Protein AF-0000000082916992 (afdb_homodimer)

Structure (mmCIF, N/CA/C/O backbone):
data_AF-0000000082916992-model_v1
#
loop_
_entity.id
_entity.type
_entity.pdbx_description
1 polymer 'GST C-terminal domain-containing protein'
#
loop_
_atom_site.group_PDB
_atom_site.id
_atom_site.type_symbol
_atom_site.label_atom_id
_atom_site.label_alt_id
_atom_site.label_comp_id
_atom_site.label_asym_id
_atom_site.label_entity_id
_atom_site.label_seq_id
_atom_site.pdbx_PDB_ins_code
_atom_site.Cartn_x
_atom_site.Cartn_y
_atom_site.Cartn_z
_atom_site.occupancy
_atom_site.B_iso_or_equiv
_atom_site.auth_seq_id
_atom_site.auth_comp_id
_atom_site.auth_asym_id
_atom_site.auth_atom_id
_atom_site.pdbx_PDB_model_num
ATOM 1 N N . MET A 1 1 ? -15.789 -0.66 -22.516 1 78.06 1 MET A N 1
ATOM 2 C CA . MET A 1 1 ? -15.039 -1.724 -21.844 1 78.06 1 MET A CA 1
ATOM 3 C C . MET A 1 1 ? -13.766 -1.178 -21.219 1 78.06 1 MET A C 1
ATOM 5 O O . MET A 1 1 ? -13.156 -0.242 -21.75 1 78.06 1 MET A O 1
ATOM 9 N N . ALA A 1 2 ? -13.43 -1.585 -20.016 1 90 2 ALA A N 1
ATOM 10 C CA . ALA A 1 2 ? -12.227 -1.103 -19.344 1 90 2 ALA A CA 1
ATOM 11 C C . ALA A 1 2 ? -10.969 -1.593 -20.047 1 90 2 ALA A C 1
ATOM 13 O O . ALA A 1 2 ? -10.953 -2.688 -20.609 1 90 2 ALA A O 1
ATOM 14 N N . GLN A 1 3 ? -9.914 -0.701 -20.141 1 92.56 3 GLN A N 1
ATOM 15 C CA . GLN A 1 3 ? -8.641 -1.026 -20.766 1 92.56 3 GLN A CA 1
ATOM 16 C C . GLN A 1 3 ? -7.488 -0.914 -19.766 1 92.56 3 GLN A C 1
ATOM 18 O O . GLN A 1 3 ? -7.371 0.087 -19.062 1 92.56 3 GLN A O 1
ATOM 23 N N . LEU A 1 4 ? -6.727 -1.947 -19.734 1 93.31 4 LEU A N 1
ATOM 24 C CA . LEU A 1 4 ? -5.516 -1.941 -18.922 1 93.31 4 LEU A CA 1
ATOM 25 C C . LEU A 1 4 ? -4.273 -1.825 -19.797 1 93.31 4 LEU A C 1
ATOM 27 O O . LEU A 1 4 ? -4 -2.705 -20.625 1 93.31 4 LEU A O 1
ATOM 31 N N . PHE A 1 5 ? -3.555 -0.717 -19.656 1 92 5 PHE A N 1
ATOM 32 C CA . PHE A 1 5 ? -2.297 -0.477 -20.344 1 92 5 PHE A CA 1
ATOM 33 C C . PHE A 1 5 ? -1.115 -0.938 -19.5 1 92 5 PHE A C 1
ATOM 35 O O . PHE A 1 5 ? -1.019 -0.598 -18.328 1 92 5 PHE A O 1
ATOM 42 N N . CYS A 1 6 ? -0.251 -1.77 -20.078 1 91.44 6 CYS A N 1
ATOM 43 C CA . CYS A 1 6 ? 0.913 -2.246 -19.344 1 91.44 6 CYS A CA 1
ATOM 44 C C . CYS A 1 6 ? 2.066 -2.564 -20.297 1 91.44 6 CYS A C 1
ATOM 46 O O . CYS A 1 6 ? 1.886 -2.592 -21.516 1 91.44 6 CYS A O 1
ATOM 48 N N . ARG A 1 7 ? 3.287 -2.707 -19.766 1 88.31 7 ARG A N 1
ATOM 49 C CA . ARG A 1 7 ? 4.398 -3.275 -20.516 1 88.31 7 ARG A CA 1
ATOM 50 C C . ARG A 1 7 ? 4.18 -4.758 -20.781 1 88.31 7 ARG A C 1
ATOM 52 O O . ARG A 1 7 ? 3.59 -5.465 -19.953 1 88.31 7 ARG A O 1
ATOM 59 N N . PRO A 1 8 ? 4.695 -5.188 -21.891 1 88.19 8 PRO A N 1
ATOM 60 C CA . PRO A 1 8 ? 4.605 -6.633 -22.109 1 88.19 8 PRO A CA 1
ATOM 61 C C . PRO A 1 8 ? 5.32 -7.438 -21.031 1 88.19 8 PRO A C 1
ATOM 63 O O . PRO A 1 8 ? 6.473 -7.148 -20.703 1 88.19 8 PRO A O 1
ATOM 66 N N . GLY A 1 9 ? 4.617 -8.422 -20.453 1 89.38 9 GLY A N 1
ATOM 67 C CA . GLY A 1 9 ? 5.227 -9.289 -19.469 1 89.38 9 GLY A CA 1
ATOM 68 C C . GLY A 1 9 ? 5.238 -8.695 -18.078 1 89.38 9 GLY A C 1
ATOM 69 O O . GLY A 1 9 ? 5.875 -9.234 -17.172 1 89.38 9 GLY A O 1
ATOM 70 N N . ASP A 1 10 ? 4.598 -7.543 -17.875 1 91.12 10 ASP A N 1
ATOM 71 C CA . ASP A 1 10 ? 4.57 -6.879 -16.578 1 91.12 10 ASP A CA 1
ATOM 72 C C . ASP A 1 10 ? 3.684 -7.641 -15.586 1 91.12 10 ASP A C 1
ATOM 74 O O . ASP A 1 10 ? 2.455 -7.586 -15.68 1 91.12 10 ASP A O 1
ATOM 78 N N . CYS A 1 11 ? 4.273 -8.281 -14.625 1 92.75 11 CYS A N 1
ATOM 79 C CA . CYS A 1 11 ? 3.533 -9.141 -13.703 1 92.75 11 CYS A CA 1
ATOM 80 C C . CYS A 1 11 ? 2.604 -8.32 -12.82 1 92.75 11 CYS A C 1
ATOM 82 O O . CYS A 1 11 ? 1.688 -8.859 -12.203 1 92.75 11 CYS A O 1
ATOM 84 N N . GLN A 1 12 ? 2.832 -6.992 -12.734 1 93.69 12 GLN A N 1
ATOM 85 C CA . GLN A 1 12 ? 1.907 -6.148 -11.984 1 93.69 12 GLN A CA 1
ATOM 86 C C . GLN A 1 12 ? 0.548 -6.078 -12.68 1 93.69 12 GLN A C 1
ATOM 88 O O . GLN A 1 12 ? -0.479 -5.895 -12.023 1 93.69 12 GLN A O 1
ATOM 93 N N . ALA A 1 13 ? 0.559 -6.27 -13.961 1 94.94 13 ALA A N 1
ATOM 94 C CA . ALA A 1 13 ? -0.69 -6.266 -14.719 1 94.94 13 ALA A CA 1
ATOM 95 C C . ALA A 1 13 ? -1.522 -7.508 -14.406 1 94.94 13 ALA A C 1
ATOM 97 O O . ALA A 1 13 ? -2.748 -7.492 -14.547 1 94.94 13 ALA A O 1
ATOM 98 N N . LEU A 1 14 ? -0.835 -8.562 -14.008 1 96.81 14 LEU A N 1
ATOM 99 C CA . LEU A 1 14 ? -1.541 -9.789 -13.672 1 96.81 14 LEU A CA 1
ATOM 100 C C . LEU A 1 14 ? -2.49 -9.57 -12.5 1 96.81 14 LEU A C 1
ATOM 102 O O . LEU A 1 14 ? -3.559 -10.188 -12.438 1 96.81 14 LEU A O 1
ATOM 106 N N . LYS A 1 15 ? -2.141 -8.68 -11.562 1 97.69 15 LYS A N 1
ATOM 107 C CA . LYS A 1 15 ? -3.016 -8.359 -10.438 1 97.69 15 LYS A CA 1
ATOM 108 C C . LYS A 1 15 ? -4.398 -7.934 -10.93 1 97.69 15 LYS A C 1
ATOM 110 O O . LYS A 1 15 ? -5.414 -8.477 -10.477 1 97.69 15 LYS A O 1
ATOM 115 N N . GLY A 1 16 ? -4.422 -7 -11.883 1 96.88 16 GLY A N 1
ATOM 116 C CA . GLY A 1 16 ? -5.68 -6.52 -12.422 1 96.88 16 GLY A CA 1
ATOM 117 C C . GLY A 1 16 ? -6.391 -7.543 -13.289 1 96.88 16 GLY A C 1
ATOM 118 O O . GLY A 1 16 ? -7.605 -7.711 -13.188 1 96.88 16 GLY A O 1
ATOM 119 N N . LEU A 1 17 ? -5.625 -8.266 -14.109 1 97.62 17 LEU A N 1
ATOM 120 C CA . LEU A 1 17 ? -6.203 -9.258 -15.016 1 97.62 17 LEU A CA 1
ATOM 121 C C . LEU A 1 17 ? -6.871 -10.383 -14.234 1 97.62 17 LEU A C 1
ATOM 123 O O . LEU A 1 17 ? -8 -10.773 -14.539 1 97.62 17 LEU A O 1
ATOM 127 N N . ALA A 1 18 ? -6.18 -10.898 -13.266 1 98.5 18 ALA A N 1
ATOM 128 C CA . ALA A 1 18 ? -6.707 -12.016 -12.477 1 98.5 18 ALA A CA 1
ATOM 129 C C . ALA A 1 18 ? -7.895 -11.57 -11.625 1 98.5 18 ALA A C 1
ATOM 131 O O . ALA A 1 18 ? -8.859 -12.312 -11.469 1 98.5 18 ALA A O 1
ATOM 132 N N . ALA A 1 19 ? -7.824 -10.352 -11.055 1 98.12 19 ALA A N 1
ATOM 133 C CA . ALA A 1 19 ? -8.953 -9.82 -10.289 1 98.12 19 ALA A CA 1
ATOM 134 C C . ALA A 1 19 ? -10.195 -9.68 -11.164 1 98.12 19 ALA A C 1
ATOM 136 O O . ALA A 1 19 ? -11.297 -10.039 -10.75 1 98.12 19 ALA A O 1
ATOM 137 N N . ALA A 1 20 ? -9.984 -9.164 -12.367 1 97.56 20 ALA A N 1
ATOM 138 C CA . ALA A 1 20 ? -11.102 -9.031 -13.305 1 97.56 20 ALA A CA 1
ATOM 139 C C . ALA A 1 20 ? -11.703 -10.398 -13.625 1 97.56 20 ALA A C 1
ATOM 141 O O . ALA A 1 20 ? -12.93 -10.539 -13.695 1 97.56 20 ALA A O 1
ATOM 142 N N . ALA A 1 21 ? -10.867 -11.367 -13.805 1 97.88 21 ALA A N 1
ATOM 143 C CA . ALA A 1 21 ? -11.328 -12.719 -14.094 1 97.88 21 ALA A CA 1
ATOM 144 C C . ALA A 1 21 ? -12.133 -13.281 -12.93 1 97.88 21 ALA A C 1
ATOM 146 O O . ALA A 1 21 ? -13.156 -13.945 -13.133 1 97.88 21 ALA A O 1
ATOM 147 N N . LEU A 1 22 ? -11.719 -13.055 -11.68 1 97.44 22 LEU A N 1
ATOM 148 C CA . LEU A 1 22 ? -12.461 -13.492 -10.5 1 97.44 22 LEU A CA 1
ATOM 149 C C . LEU A 1 22 ? -13.875 -12.938 -10.516 1 97.44 22 LEU A C 1
ATOM 151 O O . LEU A 1 22 ? -14.805 -13.586 -10.023 1 97.44 22 LEU A O 1
ATOM 155 N N . SER A 1 23 ? -14.023 -11.758 -11.062 1 96.69 23 SER A N 1
ATOM 156 C CA . SER A 1 23 ? -15.312 -11.062 -11.039 1 96.69 23 SER A CA 1
ATOM 157 C C . SER A 1 23 ? -16.062 -11.234 -12.359 1 96.69 23 SER A C 1
ATOM 159 O O . SER A 1 23 ? -17.125 -10.641 -12.562 1 96.69 23 SER A O 1
ATOM 161 N N . ASN A 1 24 ? -15.484 -11.898 -13.258 1 95.69 24 ASN A N 1
ATOM 162 C CA . ASN A 1 24 ? -16.047 -12.102 -14.586 1 95.69 24 ASN A CA 1
ATOM 163 C C . ASN A 1 24 ? -16.25 -10.773 -15.32 1 95.69 24 ASN A C 1
ATOM 165 O O . ASN A 1 24 ? -17.297 -10.555 -15.93 1 95.69 24 ASN A O 1
ATOM 169 N N . ILE A 1 25 ? -15.383 -9.898 -15.133 1 93.56 25 ILE A N 1
ATOM 170 C CA . ILE A 1 25 ? -15.367 -8.617 -15.828 1 93.56 25 ILE A CA 1
ATOM 171 C C . ILE A 1 25 ? -14.43 -8.695 -17.031 1 93.56 25 ILE A C 1
ATOM 173 O O . ILE A 1 25 ? -13.305 -9.203 -16.922 1 93.56 25 ILE A O 1
ATOM 177 N N . SER A 1 26 ? -14.922 -8.281 -18.141 1 92.5 26 SER A N 1
ATOM 178 C CA . SER A 1 26 ? -14.086 -8.227 -19.328 1 92.5 26 SER A CA 1
ATOM 179 C C . SER A 1 26 ? -13.102 -7.062 -19.266 1 92.5 26 SER A C 1
ATOM 181 O O . SER A 1 26 ? -13.492 -5.938 -18.938 1 92.5 26 SER A O 1
ATOM 183 N N . LEU A 1 27 ? -11.867 -7.332 -19.453 1 94.5 27 LEU A N 1
ATOM 184 C CA . LEU A 1 27 ? -10.797 -6.34 -19.422 1 94.5 27 LEU A CA 1
ATOM 185 C C . LEU A 1 27 ? -9.891 -6.477 -20.641 1 94.5 27 LEU A C 1
ATOM 187 O O . LEU A 1 27 ? -9.344 -7.555 -20.891 1 94.5 27 LEU A O 1
ATOM 191 N N . ASP A 1 28 ? -9.797 -5.379 -21.406 1 92.94 28 ASP A N 1
ATOM 192 C CA . ASP A 1 28 ? -8.883 -5.363 -22.547 1 92.94 28 ASP A CA 1
ATOM 193 C C . ASP A 1 28 ? -7.461 -5.016 -22.109 1 92.94 28 ASP A C 1
ATOM 195 O O . ASP A 1 28 ? -7.254 -4.062 -21.359 1 92.94 28 ASP A O 1
ATOM 199 N N . LEU A 1 29 ? -6.562 -5.82 -22.562 1 93.25 29 LEU A N 1
ATOM 200 C CA . LEU A 1 29 ? -5.152 -5.57 -22.281 1 93.25 29 LEU A CA 1
ATOM 201 C C . LEU A 1 29 ? -4.473 -4.891 -23.469 1 93.25 29 LEU A C 1
ATOM 203 O O . LEU A 1 29 ? -4.559 -5.379 -24.594 1 93.25 29 LEU A O 1
ATOM 207 N N . VAL A 1 30 ? -3.893 -3.727 -23.203 1 90.62 30 VAL A N 1
ATOM 208 C CA . VAL A 1 30 ? -3.139 -2.992 -24.219 1 90.62 30 VAL A CA 1
ATOM 209 C C . VAL A 1 30 ? -1.661 -2.951 -23.828 1 90.62 30 VAL A C 1
ATOM 211 O O . VAL A 1 30 ? -1.288 -2.312 -22.844 1 90.62 30 VAL A O 1
ATOM 214 N N . THR A 1 31 ? -0.885 -3.709 -24.609 1 86 31 THR A N 1
ATOM 215 C CA . THR A 1 31 ? 0.541 -3.744 -24.297 1 86 31 THR A CA 1
ATOM 216 C C . THR A 1 31 ? 1.291 -2.682 -25.094 1 86 31 THR A C 1
ATOM 218 O O . THR A 1 31 ? 1.319 -2.729 -26.328 1 86 31 THR A O 1
ATOM 221 N N . ASP A 1 32 ? 1.35 -1.408 -24.5 1 71.69 32 ASP A N 1
ATOM 222 C CA . ASP A 1 32 ? 2.047 -0.289 -25.141 1 71.69 32 ASP A CA 1
ATOM 223 C C . ASP A 1 32 ? 3.201 0.196 -24.266 1 71.69 32 ASP A C 1
ATOM 225 O O . ASP A 1 32 ? 2.986 0.674 -23.141 1 71.69 32 ASP A O 1
ATOM 229 N N . VAL A 1 33 ? 4.496 0.001 -24.547 1 59.78 33 VAL A N 1
ATOM 230 C CA . VAL A 1 33 ? 5.688 0.355 -23.781 1 59.78 33 VAL A CA 1
ATOM 231 C C . VAL A 1 33 ? 5.742 1.868 -23.578 1 59.78 33 VAL A C 1
ATOM 233 O O . VAL A 1 33 ? 6.133 2.344 -22.516 1 59.78 33 VAL A O 1
ATOM 236 N N . GLN A 1 34 ? 5.535 2.641 -24.578 1 55.75 34 GLN A N 1
ATOM 237 C CA . GLN A 1 34 ? 5.871 4.062 -24.547 1 55.75 34 GLN A CA 1
ATOM 238 C C . GLN A 1 34 ? 5.02 4.805 -23.531 1 55.75 34 GLN A C 1
ATOM 240 O O . GLN A 1 34 ? 5.422 5.855 -23.031 1 55.75 34 GLN A O 1
ATOM 245 N N . ALA A 1 35 ? 4 4.398 -23.281 1 50 35 ALA A N 1
ATOM 246 C CA . ALA A 1 35 ? 2.98 5.277 -22.719 1 50 35 ALA A CA 1
ATOM 247 C C . ALA A 1 35 ? 2.988 5.219 -21.188 1 50 35 ALA A C 1
ATOM 249 O O . ALA A 1 35 ? 2.262 5.965 -20.531 1 50 35 ALA A O 1
ATOM 250 N N . LEU A 1 36 ? 3.775 4.453 -20.547 1 57.16 36 LEU A N 1
ATOM 251 C CA . LEU A 1 36 ? 3.135 4.199 -19.266 1 57.16 36 LEU A CA 1
ATOM 252 C C . LEU A 1 36 ? 3.908 4.867 -18.125 1 57.16 36 LEU A C 1
ATOM 254 O O . LEU A 1 36 ? 3.559 4.715 -16.953 1 57.16 36 LEU A O 1
ATOM 258 N N . SER A 1 37 ? 5.031 5.875 -18.438 1 55.03 37 SER A N 1
ATOM 259 C CA . SER A 1 37 ? 5.637 6.309 -17.188 1 55.03 37 SER A CA 1
ATOM 260 C C . SER A 1 37 ? 4.898 7.504 -16.594 1 55.03 37 SER A C 1
ATOM 262 O O . SER A 1 37 ? 4.953 8.609 -17.156 1 55.03 37 SER A O 1
ATOM 264 N N . VAL A 1 38 ? 3.844 7.305 -15.844 1 54.84 38 VAL A N 1
ATOM 265 C CA . VAL A 1 38 ? 3.16 8.484 -15.312 1 54.84 38 VAL A CA 1
ATOM 266 C C . VAL A 1 38 ? 3.732 8.844 -13.945 1 54.84 38 VAL A C 1
ATOM 268 O O . VAL A 1 38 ? 3.807 10.016 -13.586 1 54.84 38 VAL A O 1
ATOM 271 N N . SER A 1 39 ? 4.102 7.902 -13.109 1 60.78 39 SER A N 1
ATOM 272 C CA . SER A 1 39 ? 4.492 8.234 -11.75 1 60.78 39 SER A CA 1
ATOM 273 C C . SER A 1 39 ? 5.602 7.316 -11.25 1 60.78 39 SER A C 1
ATOM 275 O O . SER A 1 39 ? 5.68 6.152 -11.656 1 60.78 39 SER A O 1
ATOM 277 N N . SER A 1 40 ? 6.621 7.988 -10.742 1 67.44 40 SER A N 1
ATOM 278 C CA . SER A 1 40 ? 7.707 7.223 -10.133 1 67.44 40 SER A CA 1
ATOM 279 C C . SER A 1 40 ? 7.426 6.938 -8.664 1 67.44 40 SER A C 1
ATOM 281 O O . SER A 1 40 ? 6.898 7.793 -7.945 1 67.44 40 SER A O 1
ATOM 283 N N . THR A 1 41 ? 7.535 5.617 -8.289 1 75.81 41 THR A N 1
ATOM 284 C CA . THR A 1 41 ? 7.426 5.188 -6.902 1 75.81 41 THR A CA 1
ATOM 285 C C . THR A 1 41 ? 8.766 4.648 -6.398 1 75.81 41 THR A C 1
ATOM 287 O O . THR A 1 41 ? 9.742 4.594 -7.152 1 75.81 41 THR A O 1
ATOM 290 N N . SER A 1 42 ? 8.828 4.457 -5.109 1 76.69 42 SER A N 1
ATOM 291 C CA . SER A 1 42 ? 10.016 3.816 -4.559 1 76.69 42 SER A CA 1
ATOM 292 C C . SER A 1 42 ? 10.234 2.438 -5.172 1 76.69 42 SER A C 1
ATOM 294 O O . SER A 1 42 ? 11.344 1.901 -5.125 1 76.69 42 SER A O 1
ATOM 296 N N . LEU A 1 43 ? 9.18 1.905 -5.773 1 79.62 43 LEU A N 1
ATOM 297 C CA . LEU A 1 43 ? 9.219 0.562 -6.344 1 79.62 43 LEU A CA 1
ATOM 298 C C . LEU A 1 43 ? 9.531 0.611 -7.836 1 79.62 43 LEU A C 1
ATOM 300 O O . LEU A 1 43 ? 9.578 -0.427 -8.5 1 79.62 43 LEU A O 1
ATOM 304 N N . GLY A 1 44 ? 9.734 1.87 -8.328 1 75.44 44 GLY A N 1
ATOM 305 C CA . GLY A 1 44 ? 9.992 2.039 -9.75 1 75.44 44 GLY A CA 1
ATOM 306 C C . GLY A 1 44 ? 8.914 2.834 -10.461 1 75.44 44 GLY A C 1
ATOM 307 O O . GLY A 1 44 ? 8 3.359 -9.828 1 75.44 44 GLY A O 1
ATOM 308 N N . PRO A 1 45 ? 9.07 2.93 -11.766 1 72.5 45 PRO A N 1
ATOM 309 C CA . PRO A 1 45 ? 8.07 3.701 -12.508 1 72.5 45 PRO A CA 1
ATOM 310 C C . PRO A 1 45 ? 6.703 3.018 -12.547 1 72.5 45 PRO A C 1
ATOM 312 O O . PRO A 1 45 ? 6.625 1.786 -12.539 1 72.5 45 PRO A O 1
ATOM 315 N N . GLY A 1 46 ? 5.73 3.871 -12.359 1 76.75 46 GLY A N 1
ATOM 316 C CA . GLY A 1 46 ? 4.402 3.344 -12.609 1 76.75 46 GLY A CA 1
ATOM 317 C C . GLY A 1 46 ? 4.191 2.924 -14.055 1 76.75 46 GLY A C 1
ATOM 318 O O . GLY A 1 46 ? 4.285 3.748 -14.969 1 76.75 46 GLY A O 1
ATOM 319 N N . THR A 1 47 ? 3.912 1.629 -14.234 1 79.75 47 THR A N 1
ATOM 320 C CA . THR A 1 47 ? 3.9 1.125 -15.602 1 79.75 47 THR A CA 1
ATOM 321 C C . THR A 1 47 ? 2.51 0.632 -15.992 1 79.75 47 THR A C 1
ATOM 323 O O . THR A 1 47 ? 2.338 -0.006 -17.031 1 79.75 47 THR A O 1
ATOM 326 N N . LEU A 1 48 ? 1.57 0.862 -15.102 1 90.62 48 LEU A N 1
ATOM 327 C CA . LEU A 1 48 ? 0.202 0.439 -15.375 1 90.62 48 LEU A CA 1
ATOM 328 C C . LEU A 1 48 ? -0.733 1.642 -15.461 1 90.62 48 LEU A C 1
ATOM 330 O O . LEU A 1 48 ? -0.513 2.65 -14.789 1 90.62 48 LEU A O 1
ATOM 334 N N . ARG A 1 49 ? -1.718 1.547 -16.312 1 89.75 49 ARG A N 1
ATOM 335 C CA . ARG A 1 49 ? -2.816 2.508 -16.359 1 89.75 49 ARG A CA 1
ATOM 336 C C . ARG A 1 49 ? -4.125 1.823 -16.734 1 89.75 49 ARG A C 1
ATOM 338 O O . ARG A 1 49 ? -4.211 1.168 -17.781 1 89.75 49 ARG A O 1
ATOM 345 N N . LEU A 1 50 ? -5.07 1.914 -15.883 1 91.69 50 LEU A N 1
ATOM 346 C CA . LEU A 1 50 ? -6.414 1.438 -16.188 1 91.69 50 LEU A CA 1
ATOM 347 C C . LEU A 1 50 ? -7.32 2.594 -16.594 1 91.69 50 LEU A C 1
ATOM 349 O O . LEU A 1 50 ? -7.426 3.592 -15.875 1 91.69 50 LEU A O 1
ATOM 353 N N . ARG A 1 51 ? -7.844 2.502 -17.688 1 89.31 51 ARG A N 1
ATOM 354 C CA . ARG A 1 51 ? -8.875 3.441 -18.125 1 89.31 51 ARG A CA 1
ATOM 355 C C . ARG A 1 51 ? -10.266 2.816 -18.031 1 89.31 51 ARG A C 1
ATOM 357 O O . ARG A 1 51 ? -10.516 1.764 -18.625 1 89.31 51 ARG A O 1
ATOM 364 N N . VAL A 1 52 ? -11.102 3.52 -17.219 1 84.94 52 VAL A N 1
ATOM 365 C CA . VAL A 1 52 ? -12.461 3.018 -17.078 1 84.94 52 VAL A CA 1
ATOM 366 C C . VAL A 1 52 ? -13.398 3.822 -17.984 1 84.94 52 VAL A C 1
ATOM 368 O O . VAL A 1 52 ? -12.984 4.824 -18.578 1 84.94 52 VAL A O 1
ATOM 371 N N . THR A 1 53 ? -14.633 3.398 -18.141 1 76.38 53 THR A N 1
ATOM 372 C CA . THR A 1 53 ? -15.578 3.932 -19.109 1 76.38 53 THR A CA 1
ATOM 373 C C . THR A 1 53 ? -15.883 5.398 -18.828 1 76.38 53 THR A C 1
ATOM 375 O O . THR A 1 53 ? -16.062 6.195 -19.75 1 76.38 53 THR A O 1
ATOM 378 N N . ASN A 1 54 ? -15.852 5.828 -17.656 1 73.19 54 ASN A N 1
ATOM 379 C CA . ASN A 1 54 ? -16.203 7.211 -17.328 1 73.19 54 ASN A CA 1
ATOM 380 C C . ASN A 1 54 ? -14.992 8.141 -17.484 1 73.19 54 ASN A C 1
ATOM 382 O O . ASN A 1 54 ? -15.078 9.328 -17.156 1 73.19 54 ASN A O 1
ATOM 386 N N . GLY A 1 55 ? -13.867 7.527 -17.984 1 74.44 55 GLY A N 1
ATOM 387 C CA . GLY A 1 55 ? -12.695 8.344 -18.234 1 74.44 55 GLY A CA 1
ATOM 388 C C . GLY A 1 55 ? -11.742 8.406 -17.062 1 74.44 55 GLY A C 1
ATOM 389 O O . GLY A 1 55 ? -10.617 8.898 -17.188 1 74.44 55 GLY A O 1
ATOM 390 N N . ALA A 1 56 ? -12.133 7.941 -16.031 1 76.88 56 ALA A N 1
ATOM 391 C CA . ALA A 1 56 ? -11.234 7.926 -14.875 1 76.88 56 ALA A CA 1
ATOM 392 C C . ALA A 1 56 ? -10.094 6.934 -15.078 1 76.88 56 ALA A C 1
ATOM 394 O O . ALA A 1 56 ? -10.25 5.938 -15.789 1 76.88 56 ALA A O 1
ATOM 395 N N . THR A 1 57 ? -8.875 7.328 -14.578 1 86.31 57 THR A N 1
ATOM 396 C CA . THR A 1 57 ? -7.711 6.461 -14.703 1 86.31 57 THR A CA 1
ATOM 397 C C . THR A 1 57 ? -7.137 6.121 -13.336 1 86.31 57 THR A C 1
ATOM 399 O O . THR A 1 57 ? -7.238 6.918 -12.398 1 86.31 57 THR A O 1
ATOM 402 N N . VAL A 1 58 ? -6.738 4.895 -13.242 1 89.19 58 VAL A N 1
ATOM 403 C CA . VAL A 1 58 ? -6.055 4.395 -12.055 1 89.19 58 VAL A CA 1
ATOM 404 C C . VAL A 1 58 ? -4.727 3.754 -12.453 1 89.19 58 VAL A C 1
ATOM 406 O O . VAL A 1 58 ? -4.66 2.996 -13.422 1 89.19 58 VAL A O 1
ATOM 409 N N . SER A 1 59 ? -3.65 4.102 -11.648 1 90.44 59 SER A N 1
ATOM 410 C CA . SER A 1 59 ? -2.34 3.605 -12.055 1 90.44 59 SER A CA 1
ATOM 411 C C . SER A 1 59 ? -1.778 2.627 -11.023 1 90.44 59 SER A C 1
ATOM 413 O O . SER A 1 59 ? -0.824 1.9 -11.312 1 90.44 59 SER A O 1
ATOM 415 N N . GLU A 1 60 ? -2.281 2.652 -9.812 1 92.69 60 GLU A N 1
ATOM 416 C CA . GLU A 1 60 ? -1.74 1.801 -8.758 1 92.69 60 GLU A CA 1
ATOM 417 C C . GLU A 1 60 ? -2.17 0.349 -8.945 1 92.69 60 GLU A C 1
ATOM 419 O O . GLU A 1 60 ? -3.365 0.048 -8.961 1 92.69 60 GLU A O 1
ATOM 424 N N . PRO A 1 61 ? -1.232 -0.589 -9.016 1 95.12 61 PRO A N 1
ATOM 425 C CA . PRO A 1 61 ? -1.561 -1.972 -9.367 1 95.12 61 PRO A CA 1
ATOM 426 C C . PRO A 1 61 ? -2.545 -2.613 -8.398 1 95.12 61 PRO A C 1
ATOM 428 O O . PRO A 1 61 ? -3.512 -3.252 -8.82 1 95.12 61 PRO A O 1
ATOM 431 N N . ASN A 1 62 ? -2.33 -2.457 -7.07 1 96.81 62 ASN A N 1
ATOM 432 C CA . ASN A 1 62 ? -3.24 -3.074 -6.113 1 96.81 62 ASN A CA 1
ATOM 433 C C . ASN A 1 62 ? -4.602 -2.383 -6.109 1 96.81 62 ASN A C 1
ATOM 435 O O . ASN A 1 62 ? -5.629 -3.027 -5.895 1 96.81 62 ASN A O 1
ATOM 439 N N . ALA A 1 63 ? -4.609 -1.066 -6.348 1 95.12 63 ALA A N 1
ATOM 440 C CA . ALA A 1 63 ? -5.879 -0.352 -6.473 1 95.12 63 ALA A CA 1
ATOM 441 C C . ALA A 1 63 ? -6.664 -0.842 -7.684 1 95.12 63 ALA A C 1
ATOM 443 O O . ALA A 1 63 ? -7.891 -0.978 -7.625 1 95.12 63 ALA A O 1
ATOM 444 N N . ILE A 1 64 ? -5.973 -1.093 -8.758 1 94.88 64 ILE A N 1
ATOM 445 C CA . ILE A 1 64 ? -6.602 -1.627 -9.961 1 94.88 64 ILE A CA 1
ATOM 446 C C . ILE A 1 64 ? -7.227 -2.984 -9.656 1 94.88 64 ILE A C 1
ATOM 448 O O . ILE A 1 64 ? -8.375 -3.242 -10.016 1 94.88 64 ILE A O 1
ATOM 452 N N . ALA A 1 65 ? -6.48 -3.836 -9 1 97.06 65 ALA A N 1
ATOM 453 C CA . ALA A 1 65 ? -6.988 -5.156 -8.641 1 97.06 65 ALA A CA 1
ATOM 454 C C . ALA A 1 65 ? -8.219 -5.047 -7.746 1 97.06 65 ALA A C 1
ATOM 456 O O . ALA A 1 65 ? -9.195 -5.777 -7.934 1 97.06 65 ALA A O 1
ATOM 457 N N . LYS A 1 66 ? -8.148 -4.18 -6.809 1 95.38 66 LYS A N 1
ATOM 458 C CA . LYS A 1 66 ? -9.281 -3.988 -5.902 1 95.38 66 LYS A CA 1
ATOM 459 C C . LYS A 1 66 ? -10.516 -3.502 -6.656 1 95.38 66 LYS A C 1
ATOM 461 O O . LYS A 1 66 ? -11.633 -3.912 -6.348 1 95.38 66 LYS A O 1
ATOM 466 N N . LEU A 1 67 ? -10.344 -2.615 -7.559 1 93.44 67 LEU A N 1
ATOM 467 C CA . LEU A 1 67 ? -11.438 -2.055 -8.344 1 93.44 67 LEU A CA 1
ATOM 468 C C . LEU A 1 67 ? -12.117 -3.133 -9.18 1 93.44 67 LEU A C 1
ATOM 470 O O . LEU A 1 67 ? -13.344 -3.158 -9.289 1 93.44 67 LEU A O 1
ATOM 474 N N . LEU A 1 68 ? -11.344 -3.996 -9.719 1 95.38 68 LEU A N 1
ATOM 475 C CA . LEU A 1 68 ? -11.859 -4.949 -10.703 1 95.38 68 LEU A CA 1
ATOM 476 C C . LEU A 1 68 ? -12.281 -6.246 -10.023 1 95.38 68 LEU A C 1
ATOM 478 O O . LEU A 1 68 ? -13.031 -7.035 -10.602 1 95.38 68 LEU A O 1
ATOM 482 N N . GLY A 1 69 ? -11.719 -6.512 -8.836 1 96 69 GLY A N 1
ATOM 483 C CA . GLY A 1 69 ? -11.992 -7.766 -8.148 1 96 69 GLY A CA 1
ATOM 484 C C . GLY A 1 69 ? -13.352 -7.797 -7.477 1 96 69 GLY A C 1
ATOM 485 O O . GLY A 1 69 ? -14.062 -6.785 -7.449 1 96 69 GLY A O 1
ATOM 486 N N . PRO A 1 70 ? -13.695 -8.953 -6.938 1 95.5 70 PRO A N 1
ATOM 487 C CA . PRO A 1 70 ? -14.969 -9.062 -6.227 1 95.5 70 PRO A CA 1
ATOM 488 C C . PRO A 1 70 ? -15 -8.234 -4.945 1 95.5 70 PRO A C 1
ATOM 490 O O . PRO A 1 70 ? -13.977 -8.102 -4.266 1 95.5 70 PRO A O 1
ATOM 493 N N . GLU A 1 71 ? -16.172 -7.727 -4.668 1 90.75 71 GLU A N 1
ATOM 494 C CA . GLU A 1 71 ? -16.344 -7.035 -3.395 1 90.75 71 GLU A CA 1
ATOM 495 C C . GLU A 1 71 ? -16.203 -7.996 -2.219 1 90.75 71 GLU A C 1
ATOM 497 O O . GLU A 1 71 ? -16.609 -9.156 -2.305 1 90.75 71 GLU A O 1
ATOM 502 N N . PRO A 1 72 ? -15.617 -7.465 -1.2 1 90.44 72 PRO A N 1
ATOM 503 C CA . PRO A 1 72 ? -15.547 -8.312 -0.008 1 90.44 72 PRO A CA 1
ATOM 504 C C . PRO A 1 72 ? -16.922 -8.742 0.493 1 90.44 72 PRO A C 1
ATOM 506 O O . PRO A 1 72 ? -17.891 -7.988 0.378 1 90.44 72 PRO A O 1
ATOM 509 N N . SER A 1 73 ? -16.984 -9.906 1.096 1 91.25 73 SER A N 1
ATOM 510 C CA . SER A 1 73 ? -18.234 -10.484 1.559 1 91.25 73 SER A CA 1
ATOM 511 C C . SER A 1 73 ? -18.766 -9.742 2.777 1 91.25 73 SER A C 1
ATOM 513 O O . SER A 1 73 ? -19.969 -9.75 3.037 1 91.25 73 SER A O 1
ATOM 515 N N . ASN A 1 74 ? -17.906 -9.188 3.561 1 87.75 74 ASN A N 1
ATOM 516 C CA . ASN A 1 74 ? -18.234 -8.438 4.766 1 87.75 74 ASN A CA 1
ATOM 517 C C . ASN A 1 74 ? -17.109 -7.488 5.164 1 87.75 74 ASN A C 1
ATOM 519 O O . ASN A 1 74 ? -16.078 -7.418 4.484 1 87.75 74 ASN A O 1
ATOM 523 N N . ALA A 1 75 ? -17.328 -6.805 6.203 1 82.69 75 ALA A N 1
ATOM 524 C CA . ALA A 1 75 ? -16.375 -5.781 6.652 1 82.69 75 ALA A CA 1
ATOM 525 C C . ALA A 1 75 ? -15.062 -6.402 7.086 1 82.69 75 ALA A C 1
ATOM 527 O O . ALA A 1 75 ? -13.992 -5.828 6.863 1 82.69 75 ALA A O 1
ATOM 528 N N . GLU A 1 76 ? -15.117 -7.547 7.715 1 83.94 76 GLU A N 1
ATOM 529 C CA . GLU A 1 76 ? -13.906 -8.234 8.148 1 83.94 76 GLU A CA 1
ATOM 530 C C . GLU A 1 76 ? -13.047 -8.641 6.949 1 83.94 76 GLU A C 1
ATOM 532 O O . GLU A 1 76 ? -11.828 -8.438 6.957 1 83.94 76 GLU A O 1
ATOM 537 N N . ALA A 1 77 ? -13.711 -9.164 5.957 1 90.88 77 ALA A N 1
ATOM 538 C CA . ALA A 1 77 ? -13.016 -9.531 4.73 1 90.88 77 ALA A CA 1
ATOM 539 C C . ALA A 1 77 ? -12.375 -8.312 4.074 1 90.88 77 ALA A C 1
ATOM 541 O O . ALA A 1 77 ? -11.258 -8.398 3.547 1 90.88 77 ALA A O 1
ATOM 542 N N . ALA A 1 78 ? -13.078 -7.219 4.141 1 89.81 78 ALA A N 1
ATOM 543 C CA . ALA A 1 78 ? -12.57 -5.988 3.543 1 89.81 78 ALA A CA 1
ATOM 544 C C . ALA A 1 78 ? -11.281 -5.535 4.23 1 89.81 78 ALA A C 1
ATOM 546 O O . ALA A 1 78 ? -10.312 -5.172 3.564 1 89.81 78 ALA A O 1
ATOM 547 N N . VAL A 1 79 ? -11.234 -5.625 5.473 1 86.56 79 VAL A N 1
ATOM 548 C CA . VAL A 1 79 ? -10.078 -5.199 6.254 1 86.56 79 VAL A CA 1
ATOM 549 C C . VAL A 1 79 ? -8.891 -6.113 5.965 1 86.56 79 VAL A C 1
ATOM 551 O O . VAL A 1 79 ? -7.766 -5.645 5.805 1 86.56 79 VAL A O 1
ATOM 554 N N . LEU A 1 80 ? -9.164 -7.375 5.902 1 90.62 80 LEU A N 1
ATOM 555 C CA . LEU A 1 80 ? -8.102 -8.336 5.641 1 90.62 80 LEU A CA 1
ATOM 556 C C . LEU A 1 80 ? -7.516 -8.133 4.246 1 90.62 80 LEU A C 1
ATOM 558 O O . LEU A 1 80 ? -6.301 -8.227 4.059 1 90.62 80 LEU A O 1
ATOM 562 N N . ILE A 1 81 ? -8.352 -7.84 3.34 1 95.06 81 ILE A N 1
ATOM 563 C CA . ILE A 1 81 ? -7.879 -7.578 1.984 1 95.06 81 ILE A CA 1
ATOM 564 C C . ILE A 1 81 ? -6.961 -6.359 1.984 1 95.06 81 ILE A C 1
ATOM 566 O O . ILE A 1 81 ? -5.855 -6.406 1.437 1 95.06 81 ILE A O 1
ATOM 570 N N . HIS A 1 82 ? -7.363 -5.34 2.645 1 93.69 82 HIS A N 1
ATOM 571 C CA . HIS A 1 82 ? -6.547 -4.133 2.686 1 93.69 82 HIS A CA 1
ATOM 572 C C . HIS A 1 82 ? -5.223 -4.387 3.398 1 93.69 82 HIS A C 1
ATOM 574 O O . HIS A 1 82 ? -4.188 -3.84 3.008 1 93.69 82 HIS A O 1
ATOM 580 N N . SER A 1 83 ? -5.285 -5.188 4.43 1 93.25 83 SER A N 1
ATOM 581 C CA . SER A 1 83 ? -4.07 -5.547 5.148 1 93.25 83 SER A CA 1
ATOM 582 C C . SER A 1 83 ? -3.078 -6.262 4.234 1 93.25 83 SER A C 1
ATOM 584 O O . SER A 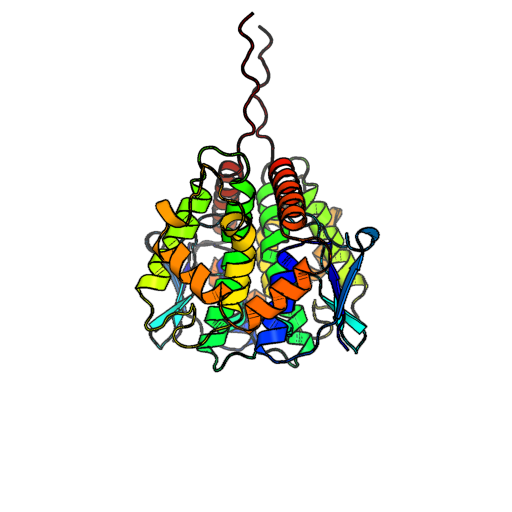1 83 ? -1.901 -5.898 4.184 1 93.25 83 SER A O 1
ATOM 586 N N . TRP A 1 84 ? -3.559 -7.195 3.48 1 96.06 84 TRP A N 1
ATOM 587 C CA . TRP A 1 84 ? -2.693 -7.957 2.588 1 96.06 84 TRP A CA 1
ATOM 588 C C . TRP A 1 84 ? -2.152 -7.074 1.469 1 96.06 84 TRP A C 1
ATOM 590 O O . TRP A 1 84 ? -0.988 -7.195 1.08 1 96.06 84 TRP A O 1
ATOM 600 N N . LEU A 1 85 ? -3.012 -6.215 0.934 1 97.44 85 LEU A N 1
ATOM 601 C CA . LEU A 1 85 ? -2.586 -5.352 -0.159 1 97.44 85 LEU A CA 1
ATOM 602 C C . LEU A 1 85 ? -1.522 -4.363 0.311 1 97.44 85 LEU A C 1
ATOM 604 O O . LEU A 1 85 ? -0.546 -4.109 -0.398 1 97.44 85 LEU A O 1
ATOM 608 N N . GLU A 1 86 ? -1.727 -3.811 1.455 1 95.94 86 GLU A N 1
ATOM 609 C CA . GLU A 1 86 ? -0.715 -2.916 2.01 1 95.94 86 GLU A CA 1
ATOM 610 C C . GLU A 1 86 ? 0.581 -3.666 2.307 1 95.94 86 GLU A C 1
ATOM 612 O O . GLU A 1 86 ? 1.673 -3.152 2.055 1 95.94 86 GLU A O 1
ATOM 617 N N . TRP A 1 87 ? 0.485 -4.855 2.887 1 94.88 87 TRP A N 1
ATOM 618 C CA . TRP A 1 87 ? 1.652 -5.684 3.16 1 94.88 87 TRP A CA 1
ATOM 619 C C . TRP A 1 87 ? 2.41 -6.004 1.876 1 94.88 87 TRP A C 1
ATOM 621 O O . TRP A 1 87 ? 3.643 -6.023 1.863 1 94.88 87 TRP A O 1
ATOM 631 N N . ASP A 1 88 ? 1.68 -6.266 0.848 1 96.81 88 ASP A N 1
ATOM 632 C CA . ASP A 1 88 ? 2.309 -6.52 -0.445 1 96.81 88 ASP A CA 1
ATOM 633 C C . ASP A 1 88 ? 3.186 -5.344 -0.871 1 96.81 88 ASP A C 1
ATOM 635 O O . ASP A 1 88 ? 4.352 -5.531 -1.221 1 96.81 88 ASP A O 1
ATOM 639 N N . VAL A 1 89 ? 2.686 -4.176 -0.782 1 94.69 89 VAL A N 1
ATOM 640 C CA . VAL A 1 89 ? 3.369 -2.982 -1.271 1 94.69 89 VAL A CA 1
ATOM 641 C C . VAL A 1 89 ? 4.52 -2.621 -0.332 1 94.69 89 VAL A C 1
ATOM 643 O O . VAL A 1 89 ? 5.59 -2.213 -0.782 1 94.69 89 VAL A O 1
ATOM 646 N N . SER A 1 90 ? 4.352 -2.818 0.931 1 93.06 90 SER A N 1
ATOM 647 C CA . SER A 1 90 ? 5.316 -2.332 1.914 1 93.06 90 SER A CA 1
ATOM 648 C C . SER A 1 90 ? 6.391 -3.377 2.201 1 93.06 90 SER A C 1
ATOM 650 O O . SER A 1 90 ? 7.48 -3.041 2.666 1 93.06 90 SER A O 1
ATOM 652 N N . THR A 1 91 ? 6.07 -4.641 1.922 1 93.12 91 THR A N 1
ATOM 653 C CA . THR A 1 91 ? 6.965 -5.688 2.406 1 93.12 91 THR A CA 1
ATOM 654 C C . THR A 1 91 ? 7.32 -6.656 1.282 1 93.12 91 THR A C 1
ATOM 656 O O . THR A 1 91 ? 8.492 -6.789 0.918 1 93.12 91 THR A O 1
ATOM 659 N N . LEU A 1 92 ? 6.34 -7.23 0.702 1 95.75 92 LEU A N 1
ATOM 660 C CA . LEU A 1 92 ? 6.59 -8.359 -0.19 1 95.75 92 LEU A CA 1
ATOM 661 C C . LEU A 1 92 ? 7.273 -7.895 -1.472 1 95.75 92 LEU A C 1
ATOM 663 O O . LEU A 1 92 ? 8.297 -8.453 -1.875 1 95.75 92 LEU A O 1
ATOM 667 N N . GLN A 1 93 ? 6.711 -6.887 -2.066 1 95.25 93 GLN A N 1
ATOM 668 C CA . GLN A 1 93 ? 7.234 -6.438 -3.352 1 95.25 93 GLN A CA 1
ATOM 669 C C . GLN A 1 93 ? 8.656 -5.906 -3.211 1 95.25 93 GLN A C 1
ATOM 671 O O . GLN A 1 93 ? 9.555 -6.312 -3.955 1 95.25 93 GLN A O 1
ATOM 676 N N . PRO A 1 94 ? 8.922 -5.059 -2.203 1 92.44 94 PRO A N 1
ATOM 677 C CA . PRO A 1 94 ? 10.312 -4.621 -2.018 1 92.44 94 PRO A CA 1
ATOM 678 C C . PRO A 1 94 ? 11.266 -5.781 -1.768 1 92.44 94 PRO A C 1
ATOM 680 O O . PRO A 1 94 ? 12.375 -5.805 -2.318 1 92.44 94 PRO A O 1
ATOM 683 N N . ALA A 1 95 ? 10.875 -6.723 -0.941 1 91.75 95 ALA A N 1
ATOM 684 C CA . ALA A 1 95 ? 11.727 -7.867 -0.618 1 91.75 95 ALA A CA 1
ATOM 685 C C . ALA A 1 95 ? 12.016 -8.703 -1.861 1 91.75 95 ALA A C 1
ATOM 687 O O . ALA A 1 95 ? 13.133 -9.195 -2.033 1 91.75 95 ALA A O 1
ATOM 688 N N . THR A 1 96 ? 11.008 -8.844 -2.688 1 94.31 96 THR A N 1
ATOM 689 C CA . THR A 1 96 ? 11.148 -9.617 -3.918 1 94.31 96 THR A CA 1
ATOM 690 C C . THR A 1 96 ? 12.117 -8.938 -4.879 1 94.31 96 THR A C 1
ATOM 692 O O . THR A 1 96 ? 13 -9.586 -5.441 1 94.31 96 THR A O 1
ATOM 695 N N . LEU A 1 97 ? 12.008 -7.656 -5.043 1 91.62 97 LEU A N 1
ATOM 696 C CA . LEU A 1 97 ? 12.883 -6.898 -5.93 1 91.62 97 LEU A CA 1
ATOM 697 C C . LEU A 1 97 ? 14.32 -6.914 -5.422 1 91.62 97 LEU A C 1
ATOM 699 O O . LEU A 1 97 ? 15.258 -7.039 -6.211 1 91.62 97 LEU A O 1
ATOM 703 N N . LEU A 1 98 ? 14.5 -6.863 -4.145 1 88.69 98 LEU A N 1
ATOM 704 C CA . LEU A 1 98 ? 15.82 -6.828 -3.529 1 88.69 98 LEU A CA 1
ATOM 705 C C . LEU A 1 98 ? 16.531 -8.172 -3.666 1 88.69 98 LEU A C 1
ATOM 707 O O . LEU A 1 98 ? 17.75 -8.242 -3.631 1 88.69 98 LEU A O 1
ATOM 711 N N . SER A 1 99 ? 15.781 -9.164 -3.82 1 91.38 99 SER A N 1
ATOM 712 C CA . SER A 1 99 ? 16.344 -10.508 -3.811 1 91.38 99 SER A CA 1
ATOM 713 C C . SER A 1 99 ? 17.031 -10.828 -5.129 1 91.38 99 SER A C 1
ATOM 715 O O . SER A 1 99 ? 17.859 -11.742 -5.199 1 91.38 99 SER A O 1
ATOM 717 N N . VAL A 1 100 ? 16.672 -10.125 -6.141 1 89.94 100 VAL A N 1
ATOM 718 C CA . VAL A 1 100 ? 17.203 -10.414 -7.469 1 89.94 100 VAL A CA 1
ATOM 719 C C . VAL A 1 100 ? 18.703 -10.18 -7.492 1 89.94 100 VAL A C 1
ATOM 721 O O . VAL A 1 100 ? 19.188 -9.109 -7.094 1 89.94 100 VAL A O 1
ATOM 724 N N . GLY A 1 101 ? 19.484 -11.156 -7.871 1 87 101 GLY A N 1
ATOM 725 C CA . GLY A 1 101 ? 20.938 -11.039 -7.98 1 87 101 GLY A CA 1
ATOM 726 C C . GLY A 1 101 ? 21.656 -11.266 -6.664 1 87 101 GLY A C 1
ATOM 727 O O . GLY A 1 101 ? 22.875 -11.156 -6.594 1 87 101 GLY A O 1
ATOM 728 N N . SER A 1 102 ? 20.938 -11.547 -5.625 1 84.44 102 SER A N 1
ATOM 729 C CA . SER A 1 102 ? 21.531 -11.734 -4.309 1 84.44 102 SER A CA 1
ATOM 730 C C . SER A 1 102 ? 21.719 -13.211 -3.986 1 84.44 102 SER A C 1
ATOM 732 O O . SER A 1 102 ? 20.969 -14.055 -4.465 1 84.44 102 SER A O 1
ATOM 734 N N . GLN A 1 103 ? 22.75 -13.461 -3.27 1 82.62 103 GLN A N 1
ATOM 735 C CA . GLN A 1 103 ? 22.969 -14.82 -2.785 1 82.62 103 GLN A CA 1
ATOM 736 C C . GLN A 1 103 ? 22.125 -15.102 -1.546 1 82.62 103 GLN A C 1
ATOM 738 O O . GLN A 1 103 ? 21.766 -16.25 -1.283 1 82.62 103 GLN A O 1
ATOM 743 N N . GLN A 1 104 ? 21.938 -14.047 -0.85 1 84.62 104 GLN A N 1
ATOM 744 C CA . GLN A 1 104 ? 21.078 -14.102 0.327 1 84.62 104 GLN A CA 1
ATOM 745 C C . GLN A 1 104 ? 19.984 -13.039 0.252 1 84.62 104 GLN A C 1
ATOM 747 O O . GLN A 1 104 ? 20.219 -11.938 -0.247 1 84.62 104 GLN A O 1
ATOM 752 N N . ALA A 1 105 ? 18.828 -13.461 0.661 1 88.75 105 ALA A N 1
ATOM 753 C CA . ALA A 1 105 ? 17.688 -12.547 0.637 1 88.75 105 ALA A CA 1
ATOM 754 C C . ALA A 1 105 ? 16.906 -12.602 1.949 1 88.75 105 ALA A C 1
ATOM 756 O O . ALA A 1 105 ? 15.766 -13.07 1.981 1 88.75 105 ALA A O 1
ATOM 757 N N . PRO A 1 106 ? 17.5 -12.039 2.984 1 88.62 106 PRO A N 1
ATOM 758 C CA . PRO A 1 106 ? 16.875 -12.172 4.297 1 88.62 106 PRO A CA 1
ATOM 759 C C . PRO A 1 106 ? 15.492 -11.516 4.355 1 88.62 106 PRO A C 1
ATOM 761 O O . PRO A 1 106 ? 14.594 -12.016 5.039 1 88.62 106 PRO A O 1
ATOM 764 N N . ALA A 1 107 ? 15.328 -10.414 3.66 1 88.81 107 ALA A N 1
ATOM 765 C CA . ALA A 1 107 ? 14.023 -9.75 3.67 1 88.81 107 ALA A CA 1
ATOM 766 C C . ALA A 1 107 ? 12.961 -10.617 3.014 1 88.81 107 ALA A C 1
ATOM 768 O O . ALA A 1 107 ? 11.828 -10.695 3.498 1 88.81 107 ALA A O 1
ATOM 769 N N . LEU A 1 108 ? 13.32 -11.219 1.943 1 93 108 LEU A N 1
ATOM 770 C CA . LEU A 1 108 ? 12.383 -12.102 1.264 1 93 108 LEU A CA 1
ATOM 771 C C . LEU A 1 108 ? 12.07 -13.328 2.117 1 93 108 LEU A C 1
ATOM 773 O O . LEU A 1 108 ? 10.914 -13.75 2.221 1 93 108 LEU A O 1
ATOM 777 N N . ALA A 1 109 ? 13.117 -13.891 2.691 1 91.88 109 ALA A N 1
ATOM 778 C CA . ALA A 1 109 ? 12.906 -15.031 3.578 1 91.88 109 ALA A CA 1
ATOM 779 C C . ALA A 1 109 ? 11.953 -14.68 4.711 1 91.88 109 ALA A C 1
ATOM 781 O O . ALA A 1 109 ? 11.055 -15.461 5.039 1 91.88 109 ALA A O 1
ATOM 782 N N . ALA A 1 110 ? 12.148 -13.547 5.273 1 90.62 110 ALA A N 1
ATOM 783 C CA . ALA A 1 110 ? 11.281 -13.094 6.359 1 90.62 110 ALA A CA 1
ATOM 784 C C . ALA A 1 110 ? 9.844 -12.938 5.879 1 90.62 110 ALA A C 1
ATOM 786 O O . ALA A 1 110 ? 8.898 -13.32 6.574 1 90.62 110 ALA A O 1
ATOM 787 N N . ALA A 1 111 ? 9.656 -12.344 4.73 1 93.31 111 ALA A N 1
ATOM 788 C CA . ALA A 1 111 ? 8.32 -12.156 4.16 1 93.31 111 ALA A CA 1
ATOM 789 C C . ALA A 1 111 ? 7.645 -13.492 3.887 1 93.31 111 ALA A C 1
ATOM 791 O O . ALA A 1 111 ? 6.465 -13.672 4.199 1 93.31 111 ALA A O 1
ATOM 792 N N . LEU A 1 112 ? 8.383 -14.414 3.375 1 94.56 112 LEU A N 1
ATOM 793 C CA . LEU A 1 112 ? 7.832 -15.727 3.059 1 94.56 112 LEU A CA 1
ATOM 794 C C . LEU A 1 112 ? 7.516 -16.516 4.332 1 94.56 112 LEU A C 1
ATOM 796 O O . LEU A 1 112 ? 6.543 -17.266 4.375 1 94.56 112 LEU A O 1
ATOM 800 N N . ASN A 1 113 ? 8.344 -16.344 5.316 1 92.12 113 ASN A N 1
ATOM 801 C CA . ASN A 1 113 ? 8.039 -16.953 6.605 1 92.12 113 ASN A CA 1
ATOM 802 C C . ASN A 1 113 ? 6.754 -16.391 7.207 1 92.12 113 ASN A C 1
ATOM 804 O O . ASN A 1 113 ? 5.961 -17.141 7.785 1 92.12 113 ASN A O 1
ATOM 808 N N . HIS A 1 114 ? 6.566 -15.156 7.059 1 90.81 114 HIS A N 1
ATOM 809 C CA . HIS A 1 114 ? 5.328 -14.547 7.52 1 90.81 114 HIS A CA 1
ATOM 810 C C . HIS A 1 114 ? 4.121 -15.109 6.77 1 90.81 114 HIS A C 1
ATOM 812 O O . HIS A 1 114 ? 3.119 -15.469 7.387 1 90.81 114 HIS A O 1
ATOM 818 N N . LEU A 1 115 ? 4.227 -15.156 5.484 1 94.25 115 LEU A N 1
ATOM 819 C CA . LEU A 1 115 ? 3.166 -15.734 4.664 1 94.25 115 LEU A CA 1
ATOM 820 C C . LEU A 1 115 ? 2.846 -17.156 5.109 1 94.25 115 LEU A C 1
ATOM 822 O O . LEU A 1 115 ? 1.679 -17.5 5.309 1 94.25 115 LEU A O 1
ATOM 826 N N . THR A 1 116 ? 3.896 -17.906 5.309 1 94.19 116 THR A N 1
ATOM 827 C CA . THR A 1 116 ? 3.756 -19.297 5.707 1 94.19 116 THR A CA 1
ATOM 828 C C . THR A 1 116 ? 3.076 -19.406 7.07 1 94.19 116 THR A C 1
ATOM 830 O O . THR A 1 116 ? 2.191 -20.25 7.262 1 94.19 116 THR A O 1
ATOM 833 N N . SER A 1 117 ? 3.496 -18.609 7.965 1 91.44 117 SER A N 1
ATOM 834 C CA . SER A 1 117 ? 2.895 -18.609 9.297 1 91.44 117 SER A CA 1
ATOM 835 C C . SER A 1 117 ? 1.407 -18.281 9.227 1 91.44 117 SER A C 1
ATOM 837 O O . SER A 1 117 ? 0.595 -18.922 9.898 1 91.44 117 SER A O 1
ATOM 839 N N . CYS A 1 118 ? 1.019 -17.328 8.414 1 90.94 118 CYS A N 1
ATOM 840 C CA . CYS A 1 118 ? -0.383 -16.969 8.25 1 90.94 118 CYS A CA 1
ATOM 841 C C . CYS A 1 118 ? -1.18 -18.094 7.621 1 90.94 118 CYS A C 1
ATOM 843 O O . CYS A 1 118 ? -2.264 -18.438 8.094 1 90.94 118 CYS A O 1
ATOM 845 N N . LEU A 1 119 ? -0.625 -18.703 6.617 1 93.44 119 LEU A N 1
ATOM 846 C CA . LEU A 1 119 ? -1.302 -19.781 5.906 1 93.44 119 LEU A CA 1
ATOM 847 C C . LEU A 1 119 ? -1.537 -20.969 6.828 1 93.44 119 LEU A C 1
ATOM 849 O O . LEU A 1 119 ? -2.562 -21.641 6.727 1 93.44 119 LEU A O 1
ATOM 853 N N . SER A 1 120 ? -0.637 -21.203 7.703 1 90.94 120 SER A N 1
ATOM 854 C CA . SER A 1 120 ? -0.713 -22.359 8.594 1 90.94 120 SER A CA 1
ATOM 855 C C . SER A 1 120 ? -1.774 -22.156 9.664 1 90.94 120 SER A C 1
ATOM 857 O O . SER A 1 120 ? -2.252 -23.125 10.266 1 90.94 120 SER A O 1
ATOM 859 N N . SER A 1 121 ? -2.152 -20.969 9.891 1 87.5 121 SER A N 1
ATOM 860 C CA . SER A 1 121 ? -3.109 -20.656 10.953 1 87.5 121 SER A CA 1
ATOM 861 C C . SER A 1 121 ? -4.52 -20.5 10.391 1 87.5 121 SER A C 1
ATOM 863 O O . SER A 1 121 ? -5.48 -20.359 11.148 1 87.5 121 SER A O 1
ATOM 865 N N . LEU A 1 122 ? -4.672 -20.578 9.109 1 84.88 122 LEU A N 1
ATOM 866 C CA . LEU A 1 122 ? -5.957 -20.328 8.477 1 84.88 122 LEU A CA 1
ATOM 867 C C . LEU A 1 122 ? -6.777 -21.609 8.375 1 84.88 122 LEU A C 1
ATOM 869 O O . LEU A 1 122 ? -6.219 -22.703 8.312 1 84.88 122 LEU A O 1
ATOM 873 N N . SER A 1 123 ? -8.078 -21.406 8.344 1 83.81 123 SER A N 1
ATOM 874 C CA . SER A 1 123 ? -9 -22.531 8.266 1 83.81 123 SER A CA 1
ATOM 875 C C . SER A 1 123 ? -9.203 -22.969 6.82 1 83.81 123 SER A C 1
ATOM 877 O O . SER A 1 123 ? -9.789 -24.031 6.57 1 83.81 123 SER A O 1
ATOM 879 N N . GLY A 1 124 ? -8.766 -22.312 5.883 1 89 124 GLY A N 1
ATOM 880 C CA . GLY A 1 124 ? -8.969 -22.594 4.473 1 89 124 GLY A CA 1
ATOM 881 C C . GLY A 1 124 ? -7.707 -22.422 3.645 1 89 124 GLY A C 1
ATOM 882 O O . GLY A 1 124 ? -6.668 -22 4.168 1 89 124 GLY A O 1
ATOM 883 N N . PRO A 1 125 ? -7.859 -22.734 2.357 1 95.12 125 PRO A N 1
ATOM 884 C CA . PRO A 1 125 ? -6.668 -22.797 1.503 1 95.12 125 PRO A CA 1
ATOM 885 C C . PRO A 1 125 ? -6.234 -21.438 0.985 1 95.12 125 PRO A C 1
ATOM 887 O O . PRO A 1 125 ? -5.195 -21.312 0.329 1 95.12 125 PRO A O 1
ATOM 890 N N . TRP A 1 126 ? -7.047 -20.375 1.325 1 97.31 126 TRP A N 1
ATOM 891 C CA . TRP A 1 126 ? -6.777 -19.062 0.766 1 97.31 126 TRP A CA 1
ATOM 892 C C . TRP A 1 126 ? -6.477 -18.047 1.87 1 97.31 126 TRP A C 1
ATOM 894 O O . TRP A 1 126 ? -6.645 -18.344 3.055 1 97.31 126 TRP A O 1
ATOM 904 N N . LEU A 1 127 ? -6.051 -16.891 1.494 1 96.44 127 LEU A N 1
ATOM 905 C CA . LEU A 1 127 ? -5.613 -15.898 2.465 1 96.44 127 LEU A CA 1
ATOM 906 C C . LEU A 1 127 ? -6.785 -15.398 3.297 1 96.44 127 LEU A C 1
ATOM 908 O O . LEU A 1 127 ? -6.602 -14.945 4.43 1 96.44 127 LEU A O 1
ATOM 912 N N . LEU A 1 128 ? -8.016 -15.469 2.762 1 94.12 128 LEU A N 1
ATOM 913 C CA . LEU A 1 128 ? -9.195 -15.094 3.523 1 94.12 128 LEU A CA 1
ATOM 914 C C . LEU A 1 128 ? -9.906 -16.328 4.07 1 94.12 128 LEU A C 1
ATOM 916 O O . LEU A 1 128 ? -11.062 -16.25 4.496 1 94.12 128 LEU A O 1
ATOM 920 N N . GLY A 1 129 ? -9.266 -17.391 4.012 1 93.25 129 GLY A N 1
ATOM 921 C CA . GLY A 1 129 ? -9.859 -18.625 4.484 1 93.25 129 GLY A CA 1
ATOM 922 C C . GLY A 1 129 ? -10.406 -19.5 3.363 1 93.25 129 GLY A C 1
ATOM 923 O O . GLY A 1 129 ? -9.641 -20.156 2.656 1 93.25 129 GLY A O 1
ATOM 924 N N . GLU A 1 130 ? -11.703 -19.422 3.1 1 93.25 130 GLU A N 1
ATOM 925 C CA . GLU A 1 130 ? -12.344 -20.375 2.197 1 93.25 130 GLU A CA 1
ATOM 926 C C . GLU A 1 130 ? -12.547 -19.766 0.81 1 93.25 130 GLU A C 1
ATOM 928 O O . GLU A 1 130 ? -12.875 -20.484 -0.141 1 93.25 130 GLU A O 1
ATOM 933 N N . GLN A 1 131 ? -12.273 -18.547 0.729 1 93.44 131 GLN A N 1
ATOM 934 C CA . GLN A 1 131 ? -12.578 -17.891 -0.533 1 93.44 131 GLN A CA 1
ATOM 935 C C . GLN A 1 131 ? -11.32 -17.328 -1.186 1 93.44 131 GLN A C 1
ATOM 937 O O . GLN A 1 131 ? -10.539 -16.625 -0.542 1 93.44 131 GLN A O 1
ATOM 942 N N . LEU A 1 132 ? -11.141 -17.781 -2.461 1 97.12 132 LEU A N 1
ATOM 943 C CA . LEU A 1 132 ? -10.141 -17.094 -3.281 1 97.12 132 LEU A CA 1
ATOM 944 C C . LEU A 1 132 ? -10.492 -15.633 -3.477 1 97.12 132 LEU A C 1
ATOM 946 O O . LEU A 1 132 ? -11.633 -15.305 -3.805 1 97.12 132 LEU A O 1
ATOM 950 N N . SER A 1 133 ? -9.531 -14.719 -3.207 1 97.56 133 SER A N 1
ATOM 951 C CA . SER A 1 133 ? -9.852 -13.297 -3.215 1 97.56 133 SER A CA 1
ATOM 952 C C . SER A 1 133 ? -8.758 -12.492 -3.912 1 97.56 133 SER A C 1
ATOM 954 O O . SER A 1 133 ? -7.77 -13.055 -4.379 1 97.56 133 SER A O 1
ATOM 956 N N . VAL A 1 134 ? -8.93 -11.164 -3.938 1 97.81 134 VAL A N 1
ATOM 957 C CA . VAL A 1 134 ? -7.973 -10.219 -4.504 1 97.81 134 VAL A CA 1
ATOM 958 C C . VAL A 1 134 ? -6.633 -10.336 -3.783 1 97.81 134 VAL A C 1
ATOM 960 O O . VAL A 1 134 ? -5.574 -10.203 -4.398 1 97.81 134 VAL A O 1
ATOM 963 N N . SER A 1 135 ? -6.676 -10.672 -2.496 1 98.25 135 SER A N 1
ATOM 964 C CA . SER A 1 135 ? -5.445 -10.836 -1.725 1 98.25 135 SER A CA 1
ATOM 965 C C . SER A 1 135 ? -4.574 -11.953 -2.303 1 98.25 135 SER A C 1
ATOM 967 O O . SER A 1 135 ? -3.359 -11.789 -2.426 1 98.25 135 SER A O 1
ATOM 969 N N . ASP A 1 136 ? -5.203 -13 -2.684 1 98.62 136 ASP A N 1
ATOM 970 C CA . ASP A 1 136 ? -4.469 -14.148 -3.221 1 98.62 136 ASP A CA 1
ATOM 971 C C . ASP A 1 136 ? -3.83 -13.805 -4.566 1 98.62 136 ASP A C 1
ATOM 973 O O . ASP A 1 136 ? -2.664 -14.125 -4.801 1 98.62 136 ASP A O 1
ATOM 977 N N . VAL A 1 137 ? -4.543 -13.164 -5.426 1 98.56 137 VAL A N 1
ATOM 978 C CA . VAL A 1 137 ? -4.031 -12.922 -6.77 1 98.56 137 VAL A CA 1
ATOM 979 C C . VAL A 1 137 ? -2.926 -11.867 -6.719 1 98.56 137 VAL A C 1
ATOM 981 O O . VAL A 1 137 ? -1.973 -11.922 -7.504 1 98.56 137 VAL A O 1
ATOM 984 N N . VAL A 1 138 ? -3.049 -10.891 -5.793 1 98.56 138 VAL A N 1
ATOM 985 C CA . VAL A 1 138 ? -2.018 -9.875 -5.641 1 98.56 138 VAL A CA 1
ATOM 986 C C . VAL A 1 138 ? -0.72 -10.516 -5.156 1 98.56 138 VAL A C 1
ATOM 988 O O . VAL A 1 138 ? 0.343 -10.305 -5.746 1 98.56 138 VAL A O 1
ATOM 991 N N . VAL A 1 139 ? -0.796 -11.312 -4.129 1 98.5 139 VAL A N 1
ATOM 992 C CA . VAL A 1 139 ? 0.38 -11.969 -3.562 1 98.5 139 VAL A CA 1
ATOM 993 C C . VAL A 1 139 ? 0.989 -12.914 -4.59 1 98.5 139 VAL A C 1
ATOM 995 O O . VAL A 1 139 ? 2.209 -12.945 -4.773 1 98.5 139 VAL A O 1
ATOM 998 N N . TYR A 1 140 ? 0.127 -13.672 -5.289 1 98.62 140 TYR A N 1
ATOM 999 C CA . TYR A 1 140 ? 0.595 -14.57 -6.336 1 98.62 140 TYR A CA 1
ATOM 1000 C C . TYR A 1 140 ? 1.346 -13.805 -7.418 1 98.62 140 TYR A C 1
ATOM 1002 O O . TYR A 1 140 ? 2.443 -14.195 -7.82 1 98.62 140 TYR A O 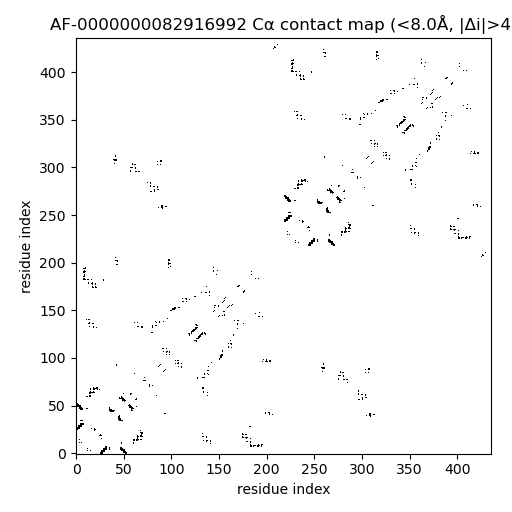1
AT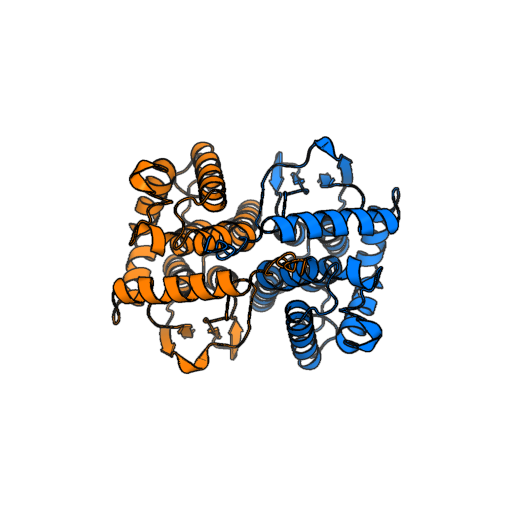OM 1010 N N . SER A 1 141 ? 0.773 -12.711 -7.895 1 98.12 141 SER A N 1
ATOM 1011 C CA . SER A 1 141 ? 1.349 -11.93 -8.984 1 98.12 141 SER A CA 1
ATOM 1012 C C . SER A 1 141 ? 2.719 -11.383 -8.609 1 98.12 141 SER A C 1
ATOM 1014 O O . SER A 1 141 ? 3.631 -11.352 -9.438 1 98.12 141 SER A O 1
ATOM 1016 N N . THR A 1 142 ? 2.857 -10.93 -7.367 1 97.56 142 THR A N 1
ATOM 1017 C CA . THR A 1 142 ? 4.117 -10.375 -6.883 1 97.56 142 THR A CA 1
ATOM 1018 C C . THR A 1 142 ? 5.199 -11.453 -6.84 1 97.56 142 THR A C 1
ATOM 1020 O O . THR A 1 142 ? 6.371 -11.172 -7.098 1 97.56 142 THR A O 1
ATOM 1023 N N . LEU A 1 143 ? 4.832 -12.711 -6.602 1 97.31 143 LEU A N 1
ATOM 1024 C CA . LEU A 1 143 ? 5.812 -13.773 -6.402 1 97.31 143 LEU A CA 1
ATOM 1025 C C . LEU A 1 143 ? 5.977 -14.609 -7.668 1 97.31 143 LEU A C 1
ATOM 1027 O O . LEU A 1 143 ? 6.879 -15.445 -7.754 1 97.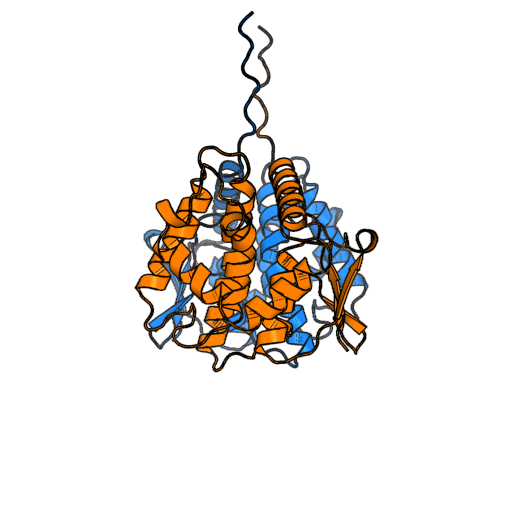31 143 LEU A O 1
ATOM 1031 N N . LEU A 1 144 ? 5.172 -14.383 -8.68 1 96.5 144 LEU A N 1
ATOM 1032 C CA . LEU A 1 144 ? 5.16 -15.188 -9.898 1 96.5 144 LEU A CA 1
ATOM 1033 C C . LEU A 1 144 ? 6.539 -15.219 -10.547 1 96.5 144 LEU A C 1
ATOM 1035 O O . LEU A 1 144 ? 7.016 -16.281 -10.953 1 96.5 144 LEU A O 1
ATOM 1039 N N . PRO A 1 145 ? 7.25 -14.078 -10.625 1 94.69 145 PRO A N 1
ATOM 1040 C CA . PRO A 1 145 ? 8.57 -14.133 -11.258 1 94.69 145 PRO A CA 1
ATOM 1041 C C . PRO A 1 145 ? 9.5 -15.141 -10.578 1 94.69 145 PRO A C 1
ATOM 1043 O O . PRO A 1 145 ? 10.273 -15.828 -11.25 1 94.69 145 PRO A O 1
ATOM 1046 N N . LEU A 1 146 ? 9.398 -15.273 -9.266 1 93.31 146 LEU A N 1
ATOM 1047 C CA . LEU A 1 146 ? 10.266 -16.188 -8.523 1 93.31 146 LEU A CA 1
ATOM 1048 C C . LEU A 1 146 ? 9.797 -17.625 -8.688 1 93.31 146 LEU A C 1
ATOM 1050 O O . LEU A 1 146 ? 10.594 -18.562 -8.562 1 93.31 146 LEU A O 1
ATOM 1054 N N . LEU A 1 147 ? 8.5 -17.797 -8.883 1 92.69 147 LEU A N 1
ATOM 1055 C CA . LEU A 1 147 ? 7.961 -19.125 -9.141 1 92.69 147 LEU A CA 1
ATOM 1056 C C . LEU A 1 147 ? 8.414 -19.641 -10.5 1 92.69 147 LEU A C 1
ATOM 1058 O O . LEU A 1 147 ? 8.766 -20.812 -10.633 1 92.69 147 LEU A O 1
ATOM 1062 N N . LEU A 1 148 ? 8.461 -18.766 -11.484 1 90.19 148 LEU A N 1
ATOM 1063 C CA . LEU A 1 148 ? 8.805 -19.156 -12.852 1 90.19 148 LEU A CA 1
ATOM 1064 C C . LEU A 1 148 ? 10.312 -19.188 -13.047 1 90.19 148 LEU A C 1
ATOM 1066 O O . LEU A 1 148 ? 10.828 -19.938 -13.875 1 90.19 148 LEU A O 1
ATOM 1070 N N . HIS A 1 149 ? 10.969 -18.312 -12.227 1 88.25 149 HIS A N 1
ATOM 1071 C CA . HIS A 1 149 ? 12.422 -18.188 -12.328 1 88.25 149 HIS A CA 1
ATOM 1072 C C . HIS A 1 149 ? 13.07 -18.172 -10.945 1 88.25 149 HIS A C 1
ATOM 1074 O O . HIS A 1 149 ? 13.469 -17.109 -10.461 1 88.25 149 HIS A O 1
ATOM 1080 N N . PRO A 1 150 ? 13.305 -19.391 -10.43 1 87.31 150 PRO A N 1
ATOM 1081 C CA . PRO A 1 150 ? 13.906 -19.453 -9.094 1 87.31 150 PRO A CA 1
ATOM 1082 C C . PRO A 1 150 ? 15.297 -18.828 -9.039 1 87.31 150 PRO A C 1
ATOM 1084 O O . PRO A 1 150 ? 16.062 -18.922 -10.008 1 87.31 150 PRO A O 1
ATOM 1087 N N . ILE A 1 151 ? 15.5 -18.156 -7.965 1 85.06 151 ILE A N 1
ATOM 1088 C CA . ILE A 1 151 ? 16.797 -17.547 -7.742 1 85.06 151 ILE A CA 1
ATOM 1089 C C . ILE A 1 151 ? 17.531 -18.281 -6.617 1 85.06 151 ILE A C 1
ATOM 1091 O O . ILE A 1 151 ? 16.906 -18.953 -5.797 1 85.06 151 ILE A O 1
ATOM 1095 N N . PRO A 1 152 ? 18.859 -18.188 -6.602 1 80.38 152 PRO A N 1
ATOM 1096 C CA . PRO A 1 152 ? 19.625 -18.891 -5.574 1 80.38 152 PRO A CA 1
ATOM 1097 C C . PRO A 1 152 ? 19.203 -18.516 -4.156 1 80.38 152 PRO A C 1
ATOM 1099 O O . PRO A 1 152 ? 19.156 -19.375 -3.275 1 80.38 152 PRO A O 1
ATOM 1102 N N . ALA A 1 153 ? 18.828 -17.359 -3.947 1 79 153 ALA A N 1
ATOM 1103 C CA . ALA A 1 153 ? 18.516 -16.844 -2.615 1 79 153 ALA A CA 1
ATOM 1104 C C . ALA A 1 153 ? 17.125 -17.312 -2.172 1 79 153 ALA A C 1
ATOM 1106 O O . ALA A 1 153 ? 16.781 -17.219 -0.991 1 79 153 ALA A O 1
ATOM 1107 N N . ALA A 1 154 ? 16.406 -17.75 -3.117 1 76.19 154 ALA A N 1
ATOM 1108 C CA . ALA A 1 154 ? 15.031 -18.109 -2.787 1 76.19 154 ALA A CA 1
ATOM 1109 C C . ALA A 1 154 ? 14.531 -19.25 -3.684 1 76.19 154 ALA A C 1
ATOM 1111 O O . ALA A 1 154 ? 14.07 -19 -4.801 1 76.19 154 ALA A O 1
ATOM 1112 N N . ASP A 1 155 ? 14.727 -20.375 -3.217 1 84.19 155 ASP A N 1
ATOM 1113 C CA . ASP A 1 155 ? 14.07 -21.531 -3.83 1 84.19 155 ASP A CA 1
ATOM 1114 C C . ASP A 1 155 ? 12.766 -21.859 -3.109 1 84.19 155 ASP A C 1
ATOM 1116 O O . ASP A 1 155 ? 12.781 -22.516 -2.066 1 84.19 155 ASP A O 1
ATOM 1120 N N . LEU A 1 156 ? 11.648 -21.453 -3.717 1 88.44 156 LEU A N 1
ATOM 1121 C CA . LEU A 1 156 ? 10.344 -21.562 -3.062 1 88.44 156 LEU A CA 1
ATOM 1122 C C . LEU A 1 156 ? 9.992 -23.031 -2.803 1 88.44 156 LEU A C 1
ATOM 1124 O O . LEU A 1 156 ? 9.523 -23.375 -1.717 1 88.44 156 LEU A O 1
ATOM 1128 N N . ALA A 1 157 ? 10.273 -23.906 -3.727 1 87.88 157 ALA A N 1
ATOM 1129 C CA . ALA A 1 157 ? 9.922 -25.312 -3.59 1 87.88 157 ALA A CA 1
ATOM 1130 C C . ALA A 1 157 ? 10.758 -25.984 -2.502 1 87.88 157 ALA A C 1
ATOM 1132 O O . ALA A 1 157 ? 10.234 -26.766 -1.699 1 87.88 157 ALA A O 1
ATOM 1133 N N . ALA A 1 158 ? 12.008 -25.609 -2.393 1 87.38 158 ALA A N 1
ATOM 1134 C CA . ALA A 1 158 ? 12.93 -26.281 -1.49 1 87.38 158 ALA A CA 1
ATOM 1135 C C . ALA A 1 158 ? 12.922 -25.641 -0.105 1 87.38 158 ALA A C 1
ATOM 1137 O O . ALA A 1 158 ? 12.977 -26.344 0.909 1 87.38 158 ALA A O 1
ATOM 1138 N N . GLN A 1 159 ? 12.797 -24.375 -0.03 1 89.38 159 GLN A N 1
ATOM 1139 C CA . GLN A 1 159 ? 13.039 -23.656 1.218 1 89.38 159 GLN A CA 1
ATOM 1140 C C . GLN A 1 159 ? 11.742 -23.109 1.808 1 89.38 159 GLN A C 1
ATOM 1142 O O . GLN A 1 159 ? 11.688 -22.75 2.984 1 89.38 159 GLN A O 1
ATOM 1147 N N . HIS A 1 160 ? 10.727 -23.031 0.955 1 93.12 160 HIS A N 1
ATOM 1148 C CA . HIS A 1 160 ? 9.453 -22.453 1.368 1 93.12 160 HIS A CA 1
ATOM 1149 C C . HIS A 1 160 ? 8.281 -23.25 0.802 1 93.12 160 HIS A C 1
ATOM 1151 O O . HIS A 1 160 ? 7.414 -22.688 0.124 1 93.12 160 HIS A O 1
ATOM 1157 N N . SER A 1 161 ? 8.219 -24.516 1.249 1 93.69 161 SER A N 1
ATOM 1158 C CA . SER A 1 161 ? 7.324 -25.484 0.614 1 93.69 161 SER A CA 1
ATOM 1159 C C . SER A 1 161 ? 5.859 -25.109 0.823 1 93.69 161 SER A C 1
ATOM 1161 O O . SER A 1 161 ? 5.027 -25.312 -0.063 1 93.69 161 SER A O 1
ATOM 1163 N N . THR A 1 162 ? 5.531 -24.578 2.012 1 94.69 162 THR A N 1
ATOM 1164 C CA . THR A 1 162 ? 4.156 -24.172 2.275 1 94.69 162 THR A CA 1
ATOM 1165 C C . THR A 1 162 ? 3.742 -23.047 1.333 1 94.69 162 THR A C 1
ATOM 1167 O O . THR A 1 162 ? 2.664 -23.094 0.738 1 94.69 162 THR A O 1
ATOM 1170 N N . ALA A 1 163 ? 4.605 -22.062 1.198 1 95.69 163 ALA A N 1
ATOM 1171 C CA . ALA A 1 163 ? 4.336 -20.953 0.281 1 95.69 163 ALA A CA 1
ATOM 1172 C C . ALA A 1 163 ? 4.246 -21.453 -1.16 1 95.69 163 ALA A C 1
ATOM 1174 O O . ALA A 1 163 ? 3.369 -21.031 -1.916 1 95.69 163 ALA A O 1
ATOM 1175 N N . HIS A 1 164 ? 5.16 -22.359 -1.479 1 96.12 164 HIS A N 1
ATOM 1176 C CA . HIS A 1 164 ? 5.172 -22.906 -2.832 1 96.12 164 HIS A CA 1
ATOM 1177 C C . HIS A 1 164 ? 3.869 -23.625 -3.145 1 96.12 164 HIS A C 1
ATOM 1179 O O . HIS A 1 164 ? 3.281 -23.438 -4.211 1 96.12 164 HIS A O 1
ATOM 1185 N N . THR A 1 165 ? 3.41 -24.453 -2.264 1 96.44 165 THR A N 1
ATOM 1186 C CA . THR A 1 165 ? 2.168 -25.203 -2.436 1 96.44 165 THR A CA 1
ATOM 1187 C C . THR A 1 165 ? 0.982 -24.25 -2.578 1 96.44 165 THR A C 1
ATOM 1189 O O . THR A 1 165 ? 0.126 -24.438 -3.445 1 96.44 165 THR A O 1
ATOM 1192 N N . TYR A 1 166 ? 0.916 -23.266 -1.744 1 97.75 166 TYR A N 1
ATOM 1193 C CA . TYR A 1 166 ? -0.125 -22.25 -1.783 1 97.75 166 TYR A CA 1
ATOM 1194 C C . TYR A 1 166 ? -0.127 -21.531 -3.123 1 97.75 166 TYR A C 1
ATOM 1196 O O . TYR A 1 166 ? -1.176 -21.375 -3.754 1 97.75 166 TYR A O 1
ATOM 1204 N N . LEU A 1 167 ? 1.063 -21.125 -3.596 1 97.81 167 LEU A N 1
ATOM 1205 C CA . LEU A 1 167 ? 1.171 -20.391 -4.852 1 97.81 167 LEU A CA 1
ATOM 1206 C C . LEU A 1 167 ? 0.776 -21.281 -6.031 1 97.81 167 LEU A C 1
ATOM 1208 O O . LEU A 1 167 ? 0.132 -20.812 -6.973 1 97.81 167 LEU A O 1
ATOM 1212 N N . THR A 1 168 ? 1.163 -22.516 -5.988 1 97.31 168 THR A N 1
ATOM 1213 C CA . THR A 1 168 ? 0.781 -23.453 -7.031 1 97.31 168 THR A CA 1
ATOM 1214 C C . THR A 1 168 ? -0.737 -23.609 -7.098 1 97.31 168 THR A C 1
ATOM 1216 O O . THR A 1 168 ? -1.312 -23.656 -8.188 1 97.31 168 THR A O 1
ATOM 1219 N N . ARG A 1 169 ? -1.361 -23.656 -5.988 1 97.88 169 ARG A N 1
ATOM 1220 C CA . ARG A 1 169 ? -2.816 -23.75 -5.922 1 97.88 169 ARG A CA 1
ATOM 1221 C C . ARG A 1 169 ? -3.473 -22.5 -6.512 1 97.88 169 ARG A C 1
ATOM 1223 O O . ARG A 1 169 ? -4.426 -22.594 -7.285 1 97.88 169 ARG A O 1
ATOM 1230 N N . VAL A 1 170 ? -3.002 -21.312 -6.117 1 98.44 170 VAL A N 1
ATOM 1231 C CA . VAL A 1 170 ? -3.545 -20.062 -6.645 1 98.44 170 VAL A CA 1
ATOM 1232 C C . VAL A 1 170 ? -3.375 -20.031 -8.164 1 98.44 170 VAL A C 1
ATOM 1234 O O . VAL A 1 170 ? -4.312 -19.703 -8.891 1 98.44 170 VAL A O 1
ATOM 1237 N N . GLY A 1 171 ? -2.199 -20.438 -8.641 1 98 171 GLY A N 1
ATOM 1238 C CA . GLY A 1 171 ? -1.892 -20.406 -10.055 1 98 171 GLY A CA 1
ATOM 1239 C C . GLY A 1 171 ? -2.746 -21.375 -10.867 1 98 171 GLY A C 1
ATOM 1240 O O . GLY A 1 171 ? -2.947 -21.172 -12.07 1 98 171 GLY A O 1
ATOM 1241 N N . ALA A 1 172 ? -3.273 -22.375 -10.258 1 97.81 172 ALA A N 1
ATOM 1242 C CA . ALA A 1 172 ? -4.062 -23.391 -10.938 1 97.81 172 ALA A CA 1
ATOM 1243 C C . ALA A 1 172 ? -5.531 -22.984 -11.031 1 97.81 172 ALA A C 1
ATOM 1245 O O . ALA A 1 172 ? -6.312 -23.625 -11.742 1 97.81 172 ALA A O 1
ATOM 1246 N N . SER A 1 173 ? -5.887 -21.969 -10.289 1 98 173 SER A N 1
ATOM 1247 C CA . SER A 1 173 ? -7.273 -21.516 -10.367 1 98 173 SER A CA 1
ATOM 1248 C C . SER A 1 173 ? -7.602 -20.984 -11.766 1 98 173 SER A C 1
ATOM 1250 O O . SER A 1 173 ? -6.742 -20.422 -12.438 1 98 173 SER A O 1
ATOM 1252 N N . ASP A 1 174 ? -8.859 -21.094 -12.188 1 97.62 174 ASP A N 1
ATOM 1253 C CA . ASP A 1 174 ? -9.281 -20.719 -13.531 1 97.62 174 ASP A CA 1
ATOM 1254 C C . ASP A 1 174 ? -9.016 -19.234 -13.789 1 97.62 174 ASP A C 1
ATOM 1256 O O . ASP A 1 174 ? -8.531 -18.859 -14.859 1 97.62 174 ASP A O 1
ATOM 1260 N N . ALA A 1 175 ? -9.289 -18.422 -12.836 1 97.75 175 ALA A N 1
ATOM 1261 C CA . ALA A 1 175 ? -9.133 -16.984 -12.984 1 97.75 175 ALA A CA 1
ATOM 1262 C C . ALA A 1 175 ? -7.672 -16.609 -13.234 1 97.75 175 ALA A C 1
ATOM 1264 O O . ALA A 1 175 ? -7.371 -15.82 -14.125 1 97.75 175 ALA A O 1
ATOM 1265 N N . VAL A 1 176 ? -6.762 -17.219 -12.469 1 98.06 176 VAL A N 1
ATOM 1266 C CA . VAL A 1 176 ? -5.348 -16.891 -12.57 1 98.06 176 VAL A CA 1
ATOM 1267 C C . VAL A 1 176 ? -4.762 -17.484 -13.844 1 98.06 176 VAL A C 1
ATOM 1269 O O . VAL A 1 176 ? -3.969 -16.844 -14.539 1 98.06 176 VAL A O 1
ATOM 1272 N N . ARG A 1 177 ? -5.207 -18.656 -14.203 1 96.94 177 ARG A N 1
ATOM 1273 C CA . ARG A 1 177 ? -4.738 -19.297 -15.43 1 96.94 177 ARG A CA 1
ATOM 1274 C C . ARG A 1 177 ? -5.121 -18.484 -16.656 1 96.94 177 ARG A C 1
ATOM 1276 O O . ARG A 1 177 ? -4.277 -18.219 -17.516 1 96.94 177 ARG A O 1
ATOM 1283 N N . SER A 1 178 ? -6.348 -18.125 -16.688 1 96.25 178 SER A N 1
ATOM 1284 C CA . SER A 1 178 ? -6.828 -17.344 -17.828 1 96.25 178 SER A CA 1
ATOM 1285 C C . SER A 1 178 ? -6.094 -16.016 -17.938 1 96.25 178 SER A C 1
ATOM 1287 O O . SER A 1 178 ? -5.734 -15.578 -19.031 1 96.25 178 SER A O 1
ATOM 1289 N N . ALA A 1 179 ? -5.875 -15.375 -16.797 1 97 179 ALA A N 1
ATOM 1290 C CA . ALA A 1 179 ? -5.184 -14.094 -16.75 1 97 179 ALA A CA 1
ATOM 1291 C C . ALA A 1 179 ? -3.732 -14.234 -17.188 1 97 179 ALA A C 1
ATOM 1293 O O . ALA A 1 179 ? -3.209 -13.367 -17.906 1 97 179 ALA A O 1
ATOM 1294 N N . GLN A 1 180 ? -3.109 -15.305 -16.766 1 95.12 180 GLN A N 1
ATOM 1295 C CA . GLN A 1 180 ? -1.723 -15.555 -17.141 1 95.12 180 GLN A CA 1
ATOM 1296 C C . GLN A 1 180 ? -1.6 -15.781 -18.656 1 95.12 180 GLN A C 1
ATOM 1298 O O . GLN A 1 180 ? -0.651 -15.305 -19.281 1 95.12 180 GLN A O 1
ATOM 1303 N N . GLU A 1 181 ? -2.527 -16.516 -19.156 1 94 181 GLU A N 1
ATOM 1304 C CA . GLU A 1 181 ? -2.533 -16.75 -20.609 1 94 181 GLU A CA 1
ATOM 1305 C C . GLU A 1 181 ? -2.664 -15.43 -21.375 1 94 181 GLU A C 1
ATOM 1307 O O . GLU A 1 181 ? -1.974 -15.219 -22.375 1 94 181 GLU A O 1
ATOM 1312 N N . LYS A 1 182 ? -3.506 -14.633 -20.906 1 93.38 182 LYS A N 1
ATOM 1313 C CA . LYS A 1 182 ? -3.709 -13.336 -21.547 1 93.38 182 LYS A CA 1
ATOM 1314 C C . LYS A 1 182 ? -2.453 -12.477 -21.453 1 93.38 182 LYS A C 1
ATOM 1316 O O . LYS A 1 182 ? -2.062 -11.828 -22.422 1 93.38 182 LYS A O 1
ATOM 1321 N N . LEU A 1 183 ? -1.823 -12.406 -20.281 1 93 183 LEU A N 1
ATOM 1322 C CA . LEU A 1 183 ? -0.642 -11.586 -20.047 1 93 183 LEU A CA 1
ATOM 1323 C C . LEU A 1 183 ? 0.52 -12.039 -20.922 1 93 183 LEU A C 1
ATOM 1325 O O . LEU A 1 183 ? 1.284 -11.211 -21.438 1 93 183 LEU A O 1
ATOM 1329 N N . LEU A 1 184 ? 0.602 -13.359 -21.125 1 89.81 184 LEU A N 1
ATOM 1330 C CA . LEU A 1 184 ? 1.788 -13.922 -21.766 1 89.81 184 LEU A CA 1
ATOM 1331 C C . LEU A 1 184 ? 1.501 -14.305 -23.203 1 89.81 184 LEU A C 1
ATOM 1333 O O . LEU A 1 184 ? 2.355 -14.883 -23.891 1 89.81 184 LEU A O 1
ATOM 1337 N N . ALA A 1 185 ? 0.318 -14.062 -23.672 1 85 185 ALA A N 1
ATOM 1338 C CA . ALA A 1 185 ? -0.133 -14.484 -25 1 85 185 ALA A CA 1
ATOM 1339 C C . ALA A 1 185 ? 0.875 -14.094 -26.078 1 85 185 ALA A C 1
ATOM 1341 O O . ALA A 1 185 ? 1.231 -14.906 -26.922 1 85 185 ALA A O 1
ATOM 1342 N N . ASP A 1 186 ? 1.453 -12.883 -26.078 1 79.12 186 ASP A N 1
ATOM 1343 C CA . ASP A 1 186 ? 2.289 -12.453 -27.188 1 79.12 186 ASP A CA 1
ATOM 1344 C C . ASP A 1 186 ? 3.764 -12.422 -26.797 1 79.12 186 ASP A C 1
ATOM 1346 O O . ASP A 1 186 ? 4.637 -12.219 -27.641 1 79.12 186 ASP A O 1
ATOM 1350 N N . VAL A 1 187 ? 4.242 -12.648 -25.641 1 81.94 187 VAL A N 1
ATOM 1351 C CA . VAL A 1 187 ? 5.625 -12.414 -25.25 1 81.94 187 VAL A CA 1
ATOM 1352 C C . VAL A 1 187 ? 6.168 -13.633 -24.516 1 81.94 187 VAL A C 1
ATOM 1354 O O . VAL A 1 187 ? 7.379 -13.883 -24.516 1 81.94 187 VAL A O 1
ATOM 1357 N N . GLY A 1 188 ? 5.484 -14.461 -23.859 1 80.75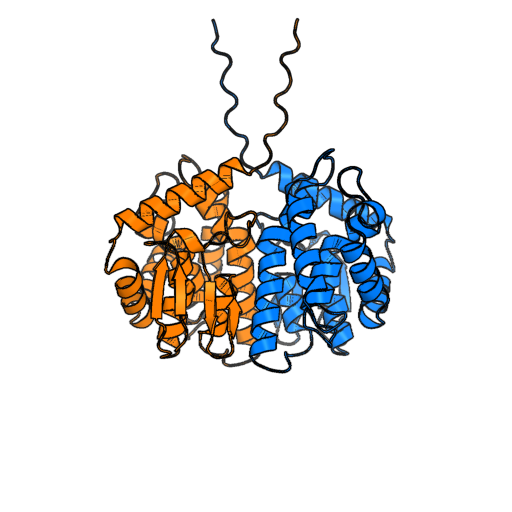 188 GLY A N 1
ATOM 1358 C CA . GLY A 1 188 ? 5.891 -15.641 -23.109 1 80.75 188 GLY A CA 1
ATOM 1359 C C . GLY A 1 188 ? 6.59 -15.305 -21.797 1 80.75 188 GLY A C 1
ATOM 1360 O O . GLY A 1 188 ? 6.66 -14.141 -21.406 1 80.75 188 GLY A O 1
ATOM 1361 N N . ALA A 1 189 ? 7.195 -16.328 -21.094 1 83.94 189 ALA A N 1
ATOM 1362 C CA . ALA A 1 189 ? 7.793 -16.266 -19.766 1 83.94 189 ALA A CA 1
ATOM 1363 C C . ALA A 1 189 ? 9.102 -15.477 -19.797 1 83.94 189 ALA A C 1
ATOM 1365 O O . ALA A 1 189 ? 9.422 -14.773 -18.828 1 83.94 189 ALA A O 1
ATOM 1366 N N . PRO A 1 190 ? 9.812 -15.492 -20.891 1 88.06 190 PRO A N 1
ATOM 1367 C CA . PRO A 1 190 ? 11.062 -14.727 -20.906 1 88.06 190 PRO A CA 1
ATOM 1368 C C . PRO A 1 190 ? 10.836 -13.219 -20.812 1 88.06 190 PRO A C 1
ATOM 1370 O O . PRO A 1 190 ? 11.648 -12.508 -20.203 1 88.06 190 PRO A O 1
ATOM 1373 N N . ALA A 1 191 ? 9.734 -12.789 -21.328 1 88.62 191 ALA A N 1
ATOM 1374 C CA . ALA A 1 191 ? 9.43 -11.367 -21.25 1 88.62 191 ALA A CA 1
ATOM 1375 C C . ALA A 1 191 ? 9.156 -10.945 -19.812 1 88.62 191 ALA A C 1
ATOM 1377 O O . ALA A 1 191 ? 9.57 -9.859 -19.391 1 88.62 191 ALA A O 1
ATOM 1378 N N . LEU A 1 192 ? 8.5 -11.773 -19.109 1 91.56 192 LEU A N 1
ATOM 1379 C CA . LEU A 1 192 ? 8.211 -11.516 -17.703 1 91.56 192 LEU A CA 1
ATOM 1380 C C . LEU A 1 192 ? 9.5 -11.43 -16.906 1 91.56 192 LEU A C 1
ATOM 1382 O O . LEU A 1 192 ? 9.664 -10.539 -16.062 1 91.56 192 LEU A O 1
ATOM 1386 N N . LYS A 1 193 ? 10.375 -12.328 -17.188 1 92 193 LYS A N 1
ATOM 1387 C CA . LYS A 1 193 ? 11.664 -12.328 -16.5 1 92 193 LYS A CA 1
ATOM 1388 C C . LYS A 1 193 ? 12.422 -11.031 -16.766 1 92 193 LYS A C 1
ATOM 1390 O O . LYS A 1 193 ? 12.984 -10.445 -15.836 1 92 193 LYS A O 1
ATOM 1395 N N . THR A 1 194 ? 12.445 -10.617 -17.984 1 91.94 194 THR A N 1
ATOM 1396 C CA . THR A 1 194 ? 13.188 -9.422 -18.375 1 91.94 194 THR A CA 1
ATOM 1397 C C . THR A 1 194 ? 12.633 -8.18 -17.688 1 91.94 194 THR A C 1
ATOM 1399 O O . THR A 1 194 ? 13.391 -7.383 -17.125 1 91.94 194 THR A O 1
ATOM 1402 N N . VAL A 1 195 ? 11.359 -8.07 -17.672 1 89 195 VAL A N 1
ATOM 1403 C CA . VAL A 1 195 ? 10.711 -6.914 -17.062 1 89 195 VAL A CA 1
ATOM 1404 C C . VAL A 1 195 ? 10.953 -6.918 -15.555 1 89 195 VAL A C 1
ATOM 1406 O O . VAL A 1 195 ? 11.258 -5.879 -14.969 1 89 195 VAL A O 1
ATOM 1409 N N . PHE A 1 196 ? 10.852 -8.039 -15.023 1 91.75 196 PHE A N 1
ATOM 1410 C CA . PHE A 1 196 ? 11.062 -8.188 -13.586 1 91.75 196 PHE A CA 1
ATOM 1411 C C . PHE A 1 196 ? 12.484 -7.801 -13.203 1 91.75 196 PHE A C 1
ATOM 1413 O O . PHE A 1 196 ? 12.695 -7.086 -12.219 1 91.75 196 PHE A O 1
ATOM 1420 N N . GLU A 1 197 ? 13.445 -8.25 -13.93 1 92.5 197 GLU A N 1
ATOM 1421 C CA . GLU A 1 197 ? 14.852 -7.949 -13.656 1 92.5 197 GLU A CA 1
ATOM 1422 C C . GLU A 1 197 ? 15.141 -6.465 -13.852 1 92.5 197 GLU A C 1
ATOM 1424 O O . GLU A 1 197 ? 15.945 -5.883 -13.125 1 92.5 197 GLU A O 1
ATOM 1429 N N . GLN A 1 198 ? 14.5 -5.867 -14.812 1 90 198 GLN A N 1
ATOM 1430 C CA . GLN A 1 198 ? 14.641 -4.43 -15.016 1 90 198 GLN A CA 1
ATOM 1431 C C . GLN A 1 198 ? 14.086 -3.65 -13.828 1 90 198 GLN A C 1
ATOM 1433 O O . GLN A 1 198 ? 14.711 -2.699 -13.352 1 90 198 GLN A O 1
ATOM 1438 N N . ASP A 1 199 ? 12.961 -4.062 -13.344 1 89.94 199 ASP A N 1
ATOM 1439 C CA . ASP A 1 199 ? 12.352 -3.41 -12.188 1 89.94 199 ASP A CA 1
ATOM 1440 C C . ASP A 1 199 ? 13.227 -3.578 -10.945 1 89.94 199 ASP A C 1
ATOM 1442 O O . ASP A 1 199 ? 13.383 -2.643 -10.156 1 89.94 199 ASP A O 1
ATOM 1446 N N . ALA A 1 200 ? 13.727 -4.738 -10.797 1 91.19 200 ALA A N 1
ATOM 1447 C CA . ALA A 1 200 ? 14.602 -5.004 -9.656 1 91.19 200 ALA A CA 1
ATOM 1448 C C . ALA A 1 200 ? 15.844 -4.113 -9.703 1 91.19 200 ALA A C 1
ATOM 1450 O O . ALA A 1 200 ? 16.234 -3.543 -8.68 1 91.19 200 ALA A O 1
ATOM 1451 N N . ALA A 1 201 ? 16.438 -4.016 -10.875 1 89.44 201 ALA A N 1
ATOM 1452 C CA . ALA A 1 201 ? 17.641 -3.184 -11.039 1 89.44 201 ALA A CA 1
ATOM 1453 C C . ALA A 1 201 ? 17.328 -1.723 -10.719 1 89.44 201 ALA A C 1
ATOM 1455 O O . ALA A 1 201 ? 18.125 -1.047 -10.062 1 89.44 201 ALA A O 1
ATOM 1456 N N . GLN A 1 202 ? 16.219 -1.297 -11.148 1 85.31 202 GLN A N 1
ATOM 1457 C CA . GLN A 1 202 ? 15.82 0.085 -10.898 1 85.31 202 GLN A CA 1
ATOM 1458 C C . GLN A 1 202 ? 15.57 0.327 -9.414 1 85.31 202 GLN A C 1
ATOM 1460 O O . GLN A 1 202 ? 15.984 1.353 -8.867 1 85.31 202 GLN A O 1
ATOM 1465 N N . TYR A 1 203 ? 14.883 -0.56 -8.773 1 86.94 203 TYR A N 1
ATOM 1466 C CA . TYR A 1 203 ? 14.602 -0.449 -7.348 1 86.94 203 TYR A CA 1
ATOM 1467 C C . TYR A 1 203 ? 15.891 -0.421 -6.539 1 86.94 203 TYR A C 1
ATOM 1469 O O . TYR A 1 203 ? 16.047 0.41 -5.641 1 86.94 203 TYR A O 1
ATOM 1477 N N . GLN A 1 204 ? 16.797 -1.221 -6.867 1 83.88 204 GLN A N 1
ATOM 1478 C CA . GLN A 1 204 ? 18.047 -1.334 -6.137 1 83.88 204 GLN A CA 1
ATOM 1479 C C . GLN A 1 204 ? 18.922 -0.104 -6.355 1 83.88 204 GLN A C 1
ATOM 1481 O O . GLN A 1 204 ? 19.609 0.351 -5.438 1 83.88 204 GLN A O 1
ATOM 1486 N N . ALA A 1 205 ? 18.828 0.485 -7.52 1 78.25 205 ALA A N 1
ATOM 1487 C CA . ALA A 1 205 ? 19.609 1.672 -7.84 1 78.25 205 ALA A CA 1
ATOM 1488 C C . ALA A 1 205 ? 19.094 2.895 -7.094 1 78.25 205 ALA A C 1
ATOM 1490 O O . ALA A 1 205 ? 19.844 3.83 -6.812 1 78.25 205 ALA A O 1
ATOM 1491 N N . ALA A 1 206 ? 17.859 2.898 -6.785 1 72.69 206 ALA A N 1
ATOM 1492 C CA . ALA A 1 206 ? 17.219 4.043 -6.137 1 72.69 206 ALA A CA 1
ATOM 1493 C C . ALA A 1 206 ? 17.469 4.027 -4.633 1 72.69 206 ALA A C 1
ATOM 1495 O O . ALA A 1 206 ? 17.188 5.008 -3.939 1 72.69 206 ALA A O 1
ATOM 1496 N N . GLN A 1 207 ? 18.016 3.018 -4.148 1 68.75 207 GLN A N 1
ATOM 1497 C CA . GLN A 1 207 ? 18.281 2.928 -2.715 1 68.75 207 GLN A CA 1
ATOM 1498 C C . GLN A 1 207 ? 19.5 3.77 -2.328 1 68.75 207 GLN A C 1
ATOM 1500 O O . GLN A 1 207 ? 20.453 3.879 -3.096 1 68.75 207 GLN A O 1
ATOM 1505 N N . PRO A 1 208 ? 19.266 4.781 -1.289 1 57.41 208 PRO A N 1
ATOM 1506 C CA . PRO A 1 208 ? 20.391 5.641 -0.92 1 57.41 208 PRO A CA 1
ATOM 1507 C C . PRO A 1 208 ? 21.688 4.863 -0.719 1 57.41 208 PRO A C 1
ATOM 1509 O O . PRO A 1 208 ? 21.656 3.732 -0.227 1 57.41 208 PRO A O 1
ATOM 1512 N N . ARG A 1 209 ? 22.766 5.379 -1.54 1 48.78 209 ARG A N 1
ATOM 1513 C CA . ARG A 1 209 ? 24.109 4.867 -1.322 1 48.78 209 ARG A CA 1
ATOM 1514 C C . ARG A 1 209 ? 24.719 5.453 -0.054 1 48.78 209 ARG A C 1
ATOM 1516 O O . ARG A 1 209 ? 24.578 6.648 0.212 1 48.78 209 ARG A O 1
ATOM 1523 N N . LEU A 1 210 ? 24.766 4.719 1.032 1 43.72 210 LEU A N 1
ATOM 1524 C CA . LEU A 1 210 ? 25.5 5.262 2.178 1 43.72 210 LEU A CA 1
ATOM 1525 C C . LEU A 1 210 ? 26.797 5.922 1.738 1 43.72 210 LEU A C 1
ATOM 1527 O O . LEU A 1 210 ? 27.453 5.453 0.802 1 43.72 210 LEU A O 1
ATOM 1531 N N . PRO A 1 211 ? 27.047 7.156 2.15 1 39.34 211 PRO A N 1
ATOM 1532 C CA . PRO A 1 211 ? 28.328 7.801 1.858 1 39.34 211 PRO A CA 1
ATOM 1533 C C . PRO A 1 211 ? 29.531 6.863 2.066 1 39.34 211 PRO A C 1
ATOM 1535 O O . PRO A 1 211 ? 29.516 6.055 2.998 1 39.34 211 PRO A O 1
ATOM 1538 N N . GLN A 1 212 ? 30.219 6.484 1.013 1 34.91 212 GLN A N 1
ATOM 1539 C CA . GLN A 1 212 ? 31.5 5.812 1.187 1 34.91 212 GLN A CA 1
ATOM 1540 C C . GLN A 1 212 ? 32.469 6.648 2.037 1 34.91 212 GLN A C 1
ATOM 1542 O O . GLN A 1 212 ? 32.531 7.871 1.873 1 34.91 212 GLN A O 1
ATOM 1547 N N . PRO A 1 213 ? 32.812 6.156 3.166 1 37 213 PRO A N 1
ATOM 1548 C CA . PRO A 1 213 ? 33.844 6.93 3.838 1 37 213 PRO A CA 1
ATOM 1549 C C . PRO A 1 213 ? 34.938 7.406 2.879 1 37 213 PRO A C 1
ATOM 1551 O O . PRO A 1 213 ? 35.312 6.672 1.966 1 37 213 PRO A O 1
ATOM 1554 N N . GLY A 1 214 ? 34.938 8.562 2.58 1 31.91 214 GLY A N 1
ATOM 1555 C CA . GLY A 1 214 ? 36.031 9.094 1.808 1 31.91 214 GLY A CA 1
ATOM 1556 C C . GLY A 1 214 ? 37.375 8.539 2.24 1 31.91 214 GLY A C 1
ATOM 1557 O O . GLY A 1 214 ? 37.594 8.242 3.418 1 31.91 214 GLY A O 1
ATOM 1558 N N . LYS A 1 215 ? 38.094 7.93 1.296 1 32.16 215 LYS A N 1
ATOM 1559 C CA . LYS A 1 215 ? 39.5 7.652 1.557 1 32.16 215 LYS A CA 1
ATOM 1560 C C . LYS A 1 215 ? 40.188 8.875 2.146 1 32.16 215 LYS A C 1
ATOM 1562 O O . LYS A 1 215 ? 40.188 9.953 1.55 1 32.16 215 LYS A O 1
ATOM 1567 N N . ARG A 1 216 ? 40.188 8.922 3.463 1 27.59 216 ARG A N 1
ATOM 1568 C CA . ARG A 1 216 ? 41.125 9.883 4.027 1 27.59 216 ARG A CA 1
ATOM 1569 C C . ARG A 1 216 ? 42.469 9.852 3.283 1 27.59 216 ARG A C 1
ATOM 1571 O O . ARG A 1 216 ? 43.094 8.797 3.172 1 27.59 216 ARG A O 1
ATOM 1578 N N . ASN A 1 217 ? 42.531 10.648 2.279 1 27.08 217 ASN A N 1
ATOM 1579 C CA . ASN A 1 217 ? 43.875 10.953 1.842 1 27.08 217 ASN A CA 1
ATOM 1580 C C . ASN A 1 217 ? 44.812 11.117 3.027 1 27.08 217 ASN A C 1
ATOM 1582 O O . ASN A 1 217 ? 44.656 12.031 3.834 1 27.08 217 ASN A O 1
ATOM 1586 N N . ILE A 1 218 ? 45.438 10.016 3.459 1 23.78 218 ILE A N 1
ATOM 1587 C CA . ILE A 1 218 ? 46.719 10.234 4.168 1 23.78 218 ILE A CA 1
ATOM 1588 C C . ILE A 1 218 ? 47.719 10.867 3.227 1 23.78 218 ILE A C 1
ATOM 1590 O O . ILE A 1 218 ? 47.812 10.484 2.061 1 23.78 218 ILE A O 1
ATOM 1594 N N . MET B 1 1 ? -15.219 -1.86 22.875 1 77.62 1 MET B N 1
ATOM 1595 C CA . MET B 1 1 ? -14.633 -0.69 22.219 1 77.62 1 MET B CA 1
ATOM 1596 C C . MET B 1 1 ? -13.305 -1.038 21.562 1 77.62 1 MET B C 1
ATOM 1598 O O . MET B 1 1 ? -12.57 -1.89 22.062 1 77.62 1 MET B O 1
ATOM 1602 N N . ALA B 1 2 ? -13.055 -0.593 20.344 1 90.06 2 ALA B N 1
ATOM 1603 C CA . ALA B 1 2 ? -11.812 -0.894 19.641 1 90.06 2 ALA B CA 1
ATOM 1604 C C . ALA B 1 2 ? -10.617 -0.219 20.312 1 90.06 2 ALA B C 1
ATOM 1606 O O . ALA B 1 2 ? -10.758 0.864 20.891 1 90.06 2 ALA B O 1
ATOM 1607 N N . GLN B 1 3 ? -9.445 -0.93 20.375 1 92.69 3 GLN B N 1
ATOM 1608 C CA . GLN B 1 3 ? -8.219 -0.416 20.984 1 92.69 3 GLN B CA 1
ATOM 1609 C C . GLN B 1 3 ? -7.09 -0.354 19.953 1 92.69 3 GLN B C 1
ATOM 1611 O O . GLN B 1 3 ? -6.844 -1.324 19.234 1 92.69 3 GLN B O 1
ATOM 1616 N N . LEU B 1 4 ? -6.492 0.763 19.922 1 93.31 4 LEU B N 1
ATOM 1617 C CA . LEU B 1 4 ? -5.316 0.943 19.078 1 93.31 4 LEU B CA 1
ATOM 1618 C C . LEU B 1 4 ? -4.047 1.015 19.922 1 93.31 4 LEU B C 1
ATOM 1620 O O . LEU B 1 4 ? -3.891 1.922 20.75 1 93.31 4 LEU B O 1
ATOM 1624 N N . PHE B 1 5 ? -3.172 0.042 19.766 1 92.06 5 PHE B N 1
ATOM 1625 C CA . PHE B 1 5 ? -1.877 -0.007 20.422 1 92.06 5 PHE B CA 1
ATOM 1626 C C . PHE B 1 5 ? -0.796 0.625 19.562 1 92.06 5 PHE B C 1
ATOM 1628 O O . PHE B 1 5 ? -0.671 0.296 18.375 1 92.06 5 PHE B O 1
ATOM 1635 N N . CYS B 1 6 ? -0.055 1.563 20.125 1 91.31 6 CYS B N 1
ATOM 1636 C CA . CYS B 1 6 ? 1.009 2.207 19.359 1 91.31 6 CYS B CA 1
ATOM 1637 C C . CYS B 1 6 ? 2.121 2.695 20.281 1 91.31 6 CYS B C 1
ATOM 1639 O O . CYS B 1 6 ? 1.973 2.68 21.5 1 91.31 6 CYS B O 1
ATOM 1641 N N . ARG B 1 7 ? 3.285 3.047 19.719 1 88.62 7 ARG B N 1
ATOM 1642 C CA . ARG B 1 7 ? 4.312 3.779 20.453 1 88.62 7 ARG B CA 1
ATOM 1643 C C . ARG B 1 7 ? 3.873 5.215 20.734 1 88.62 7 ARG B C 1
ATOM 1645 O O . ARG B 1 7 ? 3.164 5.816 19.922 1 88.62 7 ARG B O 1
ATOM 1652 N N . PRO B 1 8 ? 4.348 5.715 21.828 1 88.31 8 PRO B N 1
ATOM 1653 C CA . PRO B 1 8 ? 4.043 7.133 22.047 1 88.31 8 PRO B CA 1
ATOM 1654 C C . PRO B 1 8 ? 4.602 8.031 20.953 1 88.31 8 PRO B C 1
ATOM 1656 O O . PRO B 1 8 ? 5.777 7.922 20.594 1 88.31 8 PRO B O 1
ATOM 1659 N N . GLY B 1 9 ? 3.744 8.906 20.422 1 89.5 9 GLY B N 1
ATOM 1660 C CA . GLY B 1 9 ? 4.195 9.867 19.422 1 89.5 9 GLY B CA 1
ATOM 1661 C C . GLY B 1 9 ? 4.27 9.273 18.016 1 89.5 9 GLY B C 1
ATOM 1662 O O . GLY B 1 9 ? 4.797 9.906 17.094 1 89.5 9 GLY B O 1
ATOM 1663 N N . ASP B 1 10 ? 3.799 8.031 17.828 1 91.19 10 ASP B N 1
ATOM 1664 C CA . ASP B 1 10 ? 3.848 7.375 16.531 1 91.19 10 ASP B CA 1
ATOM 1665 C C . ASP B 1 10 ? 2.836 7.992 15.562 1 91.19 10 ASP B C 1
ATOM 1667 O O . ASP B 1 10 ? 1.632 7.754 15.68 1 91.19 10 ASP B O 1
ATOM 1671 N N . CYS B 1 11 ? 3.303 8.719 14.578 1 92.81 11 CYS B N 1
ATOM 1672 C CA . CYS B 1 11 ? 2.422 9.445 13.68 1 92.81 11 CYS B CA 1
ATOM 1673 C C . CYS B 1 11 ? 1.607 8.492 12.82 1 92.81 11 CYS B C 1
ATOM 1675 O O . CYS B 1 11 ? 0.605 8.891 12.219 1 92.81 11 CYS B O 1
ATOM 1677 N N . GLN B 1 12 ? 2.033 7.219 12.719 1 93.75 12 GLN B N 1
ATOM 1678 C CA . GLN B 1 12 ? 1.232 6.238 11.992 1 93.75 12 GLN B CA 1
ATOM 1679 C C . GLN B 1 12 ? -0.085 5.965 12.711 1 93.75 12 GLN B C 1
ATOM 1681 O O . GLN B 1 12 ? -1.086 5.625 12.078 1 93.75 12 GLN B O 1
ATOM 1686 N N . ALA B 1 13 ? -0.073 6.148 14 1 94.94 13 ALA B N 1
ATOM 1687 C CA . ALA B 1 13 ? -1.292 5.957 14.781 1 94.94 13 ALA B CA 1
ATOM 1688 C C . ALA B 1 13 ? -2.307 7.062 14.492 1 94.94 13 ALA B C 1
ATOM 1690 O O . ALA B 1 13 ? -3.514 6.859 14.648 1 94.94 13 ALA B O 1
ATOM 1691 N N . LEU B 1 14 ? -1.797 8.211 14.094 1 96.88 14 LEU B N 1
ATOM 1692 C CA . LEU B 1 14 ? -2.684 9.328 13.773 1 96.88 14 LEU B CA 1
ATOM 1693 C C . LEU B 1 14 ? -3.615 8.969 12.617 1 96.88 14 LEU B C 1
ATOM 1695 O O . LEU B 1 14 ? -4.766 9.414 12.578 1 96.88 14 LEU B O 1
ATOM 1699 N N . LYS B 1 15 ? -3.152 8.133 11.672 1 97.69 15 LYS B N 1
ATOM 1700 C CA . LYS B 1 15 ? -3.994 7.68 10.562 1 97.69 15 LYS B CA 1
ATOM 1701 C C . LYS B 1 15 ? -5.285 7.051 11.078 1 97.69 15 LYS B C 1
ATOM 1703 O O . LYS B 1 15 ? -6.379 7.434 10.656 1 97.69 15 LYS B O 1
ATOM 1708 N N . GLY B 1 16 ? -5.145 6.129 12.031 1 96.94 16 GLY B N 1
ATOM 1709 C CA . GLY B 1 16 ? -6.309 5.461 12.602 1 96.94 16 GLY B CA 1
ATOM 1710 C C . GLY B 1 16 ? -7.141 6.363 13.484 1 96.94 16 GLY B C 1
ATOM 1711 O O . GLY B 1 16 ? -8.375 6.344 13.422 1 96.94 16 GLY B O 1
ATOM 1712 N N . LEU B 1 17 ? -6.477 7.195 14.297 1 97.75 17 LEU B N 1
ATOM 1713 C CA . LEU B 1 17 ? -7.176 8.086 15.219 1 97.75 17 LEU B CA 1
ATOM 1714 C C . LEU B 1 17 ? -8.023 9.102 14.453 1 97.75 17 LEU B C 1
ATOM 1716 O O . LEU B 1 17 ? -9.195 9.312 14.789 1 97.75 17 LEU B O 1
ATOM 1720 N N . ALA B 1 18 ? -7.445 9.711 13.477 1 98.56 18 ALA B N 1
ATOM 1721 C CA . ALA B 1 18 ? -8.148 10.734 12.703 1 98.56 18 ALA B CA 1
ATOM 1722 C C . ALA B 1 18 ? -9.273 10.117 11.875 1 98.56 18 ALA B C 1
ATOM 1724 O O . ALA B 1 18 ? -10.352 10.703 11.734 1 98.56 18 ALA B O 1
ATOM 1725 N N . ALA B 1 19 ? -9.031 8.914 11.289 1 98.12 19 ALA B N 1
ATOM 1726 C CA . ALA B 1 19 ? -10.086 8.227 10.547 1 98.12 19 ALA B CA 1
ATOM 1727 C C . ALA B 1 19 ? -11.273 7.895 11.453 1 98.12 19 ALA B C 1
ATOM 1729 O O . ALA B 1 19 ? -12.422 8.086 11.062 1 98.12 19 ALA B O 1
ATOM 1730 N N . ALA B 1 20 ? -10.969 7.414 12.648 1 97.56 20 ALA B N 1
ATOM 1731 C CA . ALA B 1 20 ? -12.023 7.121 13.609 1 97.56 20 ALA B CA 1
ATOM 1732 C C . ALA B 1 20 ? -12.828 8.375 13.953 1 97.56 20 ALA B C 1
ATOM 1734 O O . ALA B 1 20 ? -14.055 8.328 14.047 1 97.56 20 ALA B O 1
ATOM 1735 N N . ALA B 1 21 ? -12.133 9.461 14.117 1 97.88 21 ALA B N 1
ATOM 1736 C CA . ALA B 1 21 ? -12.789 10.727 14.422 1 97.88 21 ALA B CA 1
ATOM 1737 C C . ALA B 1 21 ? -13.695 11.164 13.273 1 97.88 21 ALA B C 1
ATOM 1739 O O . ALA B 1 21 ? -14.797 11.664 13.5 1 97.88 21 ALA B O 1
ATOM 1740 N N . LEU B 1 22 ? -13.273 11.016 12.008 1 97.5 22 LEU B N 1
ATOM 1741 C CA . LEU B 1 22 ? -14.102 11.336 10.844 1 97.5 22 LEU B CA 1
ATOM 1742 C C . LEU B 1 22 ? -15.422 10.57 10.891 1 97.5 22 LEU B C 1
ATOM 1744 O O . LEU B 1 22 ? -16.453 11.07 10.422 1 97.5 22 LEU B O 1
ATOM 1748 N N . SER B 1 23 ? -15.375 9.375 11.438 1 96.69 23 SER B N 1
ATOM 1749 C CA . SER B 1 23 ? -16.547 8.5 11.438 1 96.69 23 SER B CA 1
ATOM 1750 C C . SER B 1 23 ? -17.281 8.555 12.773 1 96.69 23 SER B C 1
ATOM 1752 O O . SER B 1 23 ? -18.234 7.812 12.984 1 96.69 23 SER B O 1
ATOM 1754 N N . ASN B 1 24 ? -16.797 9.297 13.664 1 95.69 24 ASN B N 1
ATOM 1755 C CA . ASN B 1 24 ? -17.359 9.414 15.008 1 95.69 24 ASN B CA 1
ATOM 1756 C C . ASN B 1 24 ? -17.344 8.07 15.734 1 95.69 24 ASN B C 1
ATOM 1758 O O . ASN B 1 24 ? -18.328 7.695 16.359 1 95.69 24 ASN B O 1
ATOM 1762 N N . ILE B 1 25 ? -16.359 7.328 15.523 1 93.56 25 ILE B N 1
ATOM 1763 C CA . ILE B 1 25 ? -16.125 6.062 16.219 1 93.56 25 ILE B CA 1
ATOM 1764 C C . ILE B 1 25 ? -15.188 6.281 17.391 1 93.56 25 ILE B C 1
ATOM 1766 O O . ILE B 1 25 ? -14.164 6.949 17.266 1 93.56 25 ILE B O 1
ATOM 1770 N N . SER B 1 26 ? -15.594 5.789 18.5 1 92.5 26 SER B N 1
ATOM 1771 C CA . SER B 1 26 ? -14.734 5.863 19.688 1 92.5 26 SER B CA 1
ATOM 1772 C C . SER B 1 26 ? -13.586 4.859 19.594 1 92.5 26 SER B C 1
ATOM 1774 O O . SER B 1 26 ? -13.805 3.691 19.266 1 92.5 26 SER B O 1
ATOM 1776 N N . LEU B 1 27 ? -12.398 5.316 19.766 1 94.56 27 LEU B N 1
ATOM 1777 C CA . LEU B 1 27 ? -11.188 4.5 19.703 1 94.56 27 LEU B CA 1
ATOM 1778 C C . LEU B 1 27 ? -10.281 4.773 20.891 1 94.56 27 LEU B C 1
ATOM 1780 O O . LEU B 1 27 ? -9.898 5.922 21.141 1 94.56 27 LEU B O 1
ATOM 1784 N N . ASP B 1 28 ? -10 3.711 21.656 1 93.12 28 ASP B N 1
ATOM 1785 C CA . ASP B 1 28 ? -9.07 3.832 22.781 1 93.12 28 ASP B CA 1
ATOM 1786 C C . ASP B 1 28 ? -7.621 3.703 22.297 1 93.12 28 ASP B C 1
ATOM 1788 O O . ASP B 1 28 ? -7.289 2.791 21.547 1 93.12 28 ASP B O 1
ATOM 1792 N N . LEU B 1 29 ? -6.836 4.633 22.75 1 93.38 29 LEU B N 1
ATOM 1793 C CA . LEU B 1 29 ? -5.414 4.594 22.422 1 93.38 29 LEU B CA 1
ATOM 1794 C C . LEU B 1 29 ? -4.609 4.031 23.594 1 93.38 29 LEU B C 1
ATOM 1796 O O . LEU B 1 29 ? -4.742 4.5 24.719 1 93.38 29 LEU B O 1
ATOM 1800 N N . VAL B 1 30 ? -3.863 2.969 23.312 1 91 30 VAL B N 1
ATOM 1801 C CA . VAL B 1 30 ? -2.98 2.357 24.297 1 91 30 VAL B CA 1
ATOM 1802 C C . VAL B 1 30 ? -1.524 2.531 23.875 1 91 30 VAL B C 1
ATOM 1804 O O . VAL B 1 30 ? -1.094 1.963 22.875 1 91 30 VAL B O 1
ATOM 1807 N N . THR B 1 31 ? -0.809 3.357 24.625 1 86.25 31 THR B N 1
ATOM 1808 C CA . THR B 1 31 ? 0.587 3.598 24.266 1 86.25 31 THR B CA 1
ATOM 1809 C C . THR B 1 31 ? 1.505 2.641 25.031 1 86.25 31 THR B C 1
ATOM 1811 O O . THR B 1 31 ? 1.609 2.713 26.25 1 86.25 31 THR B O 1
ATOM 1814 N N . ASP B 1 32 ? 1.692 1.405 24.406 1 73 32 ASP B N 1
ATOM 1815 C CA . ASP B 1 32 ? 2.557 0.382 24.984 1 73 32 ASP B CA 1
ATOM 1816 C C . ASP B 1 32 ? 3.777 0.129 24.109 1 73 32 ASP B C 1
ATOM 1818 O O . ASP B 1 32 ? 3.643 -0.313 22.969 1 73 32 ASP B O 1
ATOM 1822 N N . VAL B 1 33 ? 5.008 0.407 24.438 1 60.69 33 VAL B N 1
ATOM 1823 C CA . VAL B 1 33 ? 6.234 0.261 23.656 1 60.69 33 VAL B CA 1
ATOM 1824 C C . VAL B 1 33 ? 6.527 -1.22 23.422 1 60.69 33 VAL B C 1
ATOM 1826 O O . VAL B 1 33 ? 6.984 -1.608 22.344 1 60.69 33 VAL B O 1
ATOM 1829 N N . GLN B 1 34 ? 6.402 -2.061 24.391 1 55.84 34 GLN B N 1
ATOM 1830 C CA . GLN B 1 34 ? 6.895 -3.434 24.328 1 55.84 34 GLN B CA 1
ATOM 1831 C C . GLN B 1 34 ? 6.133 -4.242 23.281 1 55.84 34 GLN B C 1
ATOM 1833 O O . GLN B 1 34 ? 6.676 -5.184 22.688 1 55.84 34 GLN B O 1
ATOM 1838 N N . ALA B 1 35 ? 5.051 -3.979 23.094 1 50.62 35 ALA B N 1
ATOM 1839 C CA . ALA B 1 35 ? 4.117 -4.934 22.5 1 50.62 35 ALA B CA 1
ATOM 1840 C C . ALA B 1 35 ? 4.148 -4.859 20.984 1 50.62 35 ALA B C 1
ATOM 1842 O O . ALA B 1 35 ? 3.498 -5.656 20.297 1 50.62 35 ALA B O 1
ATOM 1843 N N . LEU B 1 36 ? 4.926 -4.039 20.297 1 56.47 36 LEU B N 1
ATOM 1844 C CA . LEU B 1 36 ? 4.254 -3.807 19.031 1 56.47 36 LEU B CA 1
AT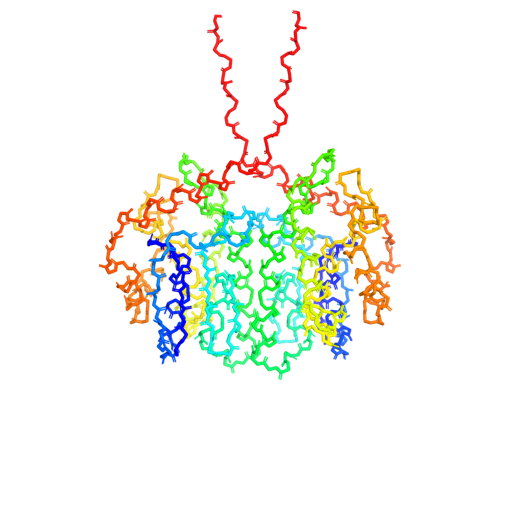OM 1845 C C . LEU B 1 36 ? 5.012 -4.477 17.891 1 56.47 36 LEU B C 1
ATOM 1847 O O . LEU B 1 36 ? 4.656 -4.312 16.719 1 56.47 36 LEU B O 1
ATOM 1851 N N . SER B 1 37 ? 6.375 -5.051 18.109 1 54.75 37 SER B N 1
ATOM 1852 C CA . SER B 1 37 ? 6.996 -5.398 16.828 1 54.75 37 SER B CA 1
ATOM 1853 C C . SER B 1 37 ? 6.465 -6.723 16.297 1 54.75 37 SER B C 1
ATOM 1855 O O . SER B 1 37 ? 6.82 -7.789 16.812 1 54.75 37 SER B O 1
ATOM 1857 N N . VAL B 1 38 ? 5.258 -6.777 15.742 1 54.44 38 VAL B N 1
ATOM 1858 C CA . VAL B 1 38 ? 4.805 -8.078 15.273 1 54.44 38 VAL B CA 1
ATOM 1859 C C . VAL B 1 38 ? 5.355 -8.344 13.875 1 54.44 38 VAL B C 1
ATOM 1861 O O . VAL B 1 38 ? 5.574 -9.5 13.5 1 54.44 38 VAL B O 1
ATOM 1864 N N . SER B 1 39 ? 5.547 -7.34 13.047 1 60.44 39 SER B N 1
ATOM 1865 C CA . SER B 1 39 ? 5.953 -7.602 11.672 1 60.44 39 SER B CA 1
ATOM 1866 C C . SER B 1 39 ? 6.895 -6.516 11.156 1 60.44 39 SER B C 1
ATOM 1868 O O . SER B 1 39 ? 6.816 -5.363 11.586 1 60.44 39 SER B O 1
ATOM 1870 N N . SER B 1 40 ? 7.98 -7.004 10.594 1 66.94 40 SER B N 1
ATOM 1871 C CA . SER B 1 40 ? 8.922 -6.074 9.977 1 66.94 40 SER B CA 1
ATOM 1872 C C . SER B 1 40 ? 8.578 -5.84 8.508 1 66.94 40 SER B C 1
ATOM 1874 O O . SER B 1 40 ? 8.18 -6.77 7.801 1 66.94 40 SER B O 1
ATOM 1876 N N . THR B 1 41 ? 8.453 -4.535 8.148 1 75.25 41 THR B N 1
ATOM 1877 C CA . THR B 1 41 ? 8.25 -4.117 6.766 1 75.25 41 THR B CA 1
ATOM 1878 C C . THR B 1 41 ? 9.484 -3.391 6.238 1 75.25 41 THR B C 1
ATOM 1880 O O . THR B 1 41 ? 10.445 -3.172 6.977 1 75.25 41 THR B O 1
ATOM 1883 N N . SER B 1 42 ? 9.5 -3.209 4.953 1 75.94 42 SER B N 1
ATOM 1884 C CA . SER B 1 42 ? 10.57 -2.4 4.379 1 75.94 42 SER B CA 1
ATOM 1885 C C . SER B 1 42 ? 10.594 -1 4.984 1 75.94 42 SER B C 1
ATOM 1887 O O . SER B 1 42 ? 11.602 -0.301 4.91 1 75.94 42 SER B O 1
ATOM 1889 N N . LEU B 1 43 ? 9.477 -0.632 5.602 1 78.75 43 LEU B N 1
ATOM 1890 C CA . LEU B 1 43 ? 9.328 0.703 6.168 1 78.75 43 LEU B CA 1
ATOM 1891 C C . LEU B 1 43 ? 9.672 0.705 7.652 1 78.75 43 LEU B C 1
ATOM 1893 O O . LEU B 1 43 ? 9.586 1.741 8.312 1 78.75 43 LEU B O 1
ATOM 1897 N N . GLY B 1 44 ? 10.086 -0.505 8.141 1 75 44 GLY B N 1
ATOM 1898 C CA . GLY B 1 44 ? 10.398 -0.63 9.555 1 75 44 GLY B CA 1
ATOM 1899 C C . GLY B 1 44 ? 9.477 -1.583 10.289 1 75 44 GLY B C 1
ATOM 1900 O O . GLY B 1 44 ? 8.633 -2.242 9.672 1 75 44 GLY B O 1
ATOM 1901 N N . PRO B 1 45 ? 9.68 -1.65 11.594 1 72.06 45 PRO B N 1
ATOM 1902 C CA . PRO B 1 45 ? 8.828 -2.57 12.352 1 72.06 45 PRO B CA 1
ATOM 1903 C C . PRO B 1 45 ? 7.375 -2.113 12.422 1 72.06 45 PRO B C 1
ATOM 1905 O O . PRO B 1 45 ? 7.098 -0.91 12.406 1 72.06 45 PRO B O 1
ATOM 1908 N N . GLY B 1 46 ? 6.547 -3.119 12.258 1 76.44 46 GLY B N 1
ATOM 1909 C CA . GLY B 1 46 ? 5.156 -2.807 12.547 1 76.44 46 GLY B CA 1
ATOM 1910 C C . GLY B 1 46 ? 4.918 -2.404 13.984 1 76.44 46 GLY B C 1
ATOM 1911 O O . GLY B 1 46 ? 5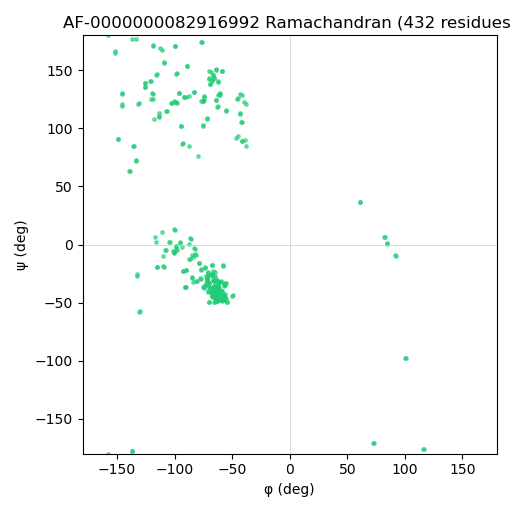.188 -3.182 14.906 1 76.44 46 GLY B O 1
ATOM 1912 N N . THR B 1 47 ? 4.422 -1.166 14.164 1 79.69 47 THR B N 1
ATOM 1913 C CA . THR B 1 47 ? 4.371 -0.641 15.523 1 79.69 47 THR B CA 1
ATOM 1914 C C . THR B 1 47 ? 2.928 -0.406 15.953 1 79.69 47 THR B C 1
ATOM 1916 O O . THR B 1 47 ? 2.68 0.113 17.047 1 79.69 47 THR B O 1
ATOM 1919 N N . LEU B 1 48 ? 2.016 -0.75 15.078 1 90.5 48 LEU B N 1
ATOM 1920 C CA . LEU B 1 48 ? 0.607 -0.544 15.398 1 90.5 48 LEU B CA 1
ATOM 1921 C C . LEU B 1 48 ? -0.127 -1.877 15.5 1 90.5 48 LEU B C 1
ATOM 1923 O O . LEU B 1 48 ? 0.234 -2.844 14.828 1 90.5 48 LEU B O 1
ATOM 1927 N N . ARG B 1 49 ? -1.095 -1.934 16.375 1 89.69 49 ARG B N 1
ATOM 1928 C CA . ARG B 1 49 ? -2.033 -3.049 16.453 1 89.69 49 ARG B CA 1
ATOM 1929 C C . ARG B 1 49 ? -3.422 -2.568 16.859 1 89.69 49 ARG B C 1
ATOM 1931 O O . ARG B 1 49 ? -3.584 -1.937 17.906 1 89.69 49 ARG B O 1
ATOM 1938 N N . LEU B 1 50 ? -4.359 -2.793 16.016 1 91.75 50 LEU B N 1
ATOM 1939 C CA . LEU B 1 50 ? -5.754 -2.525 16.344 1 91.75 50 LEU B CA 1
ATOM 1940 C C . LEU B 1 50 ? -6.465 -3.805 16.781 1 91.75 50 LEU B C 1
ATOM 1942 O O . LEU B 1 50 ? -6.438 -4.805 16.062 1 91.75 50 LEU B O 1
ATOM 1946 N N . ARG B 1 51 ? -6.969 -3.799 17.891 1 89.25 51 ARG B N 1
ATOM 1947 C CA . ARG B 1 51 ? -7.832 -4.883 18.344 1 89.25 51 ARG B CA 1
ATOM 1948 C C . ARG B 1 51 ? -9.305 -4.477 18.281 1 89.25 51 ARG B C 1
ATOM 1950 O O . ARG B 1 51 ? -9.703 -3.473 18.875 1 89.25 51 ARG B O 1
ATOM 1957 N N . VAL B 1 52 ? -10.039 -5.301 17.484 1 84.62 52 VAL B N 1
ATOM 1958 C CA . VAL B 1 52 ? -11.461 -5.016 17.375 1 84.62 52 VAL B CA 1
ATOM 1959 C C . VAL B 1 52 ? -12.242 -5.961 18.297 1 84.62 52 VAL B C 1
ATOM 1961 O O . VAL B 1 52 ? -11.672 -6.887 18.875 1 84.62 52 VAL B O 1
ATOM 1964 N N . THR B 1 53 ? -13.531 -5.723 18.469 1 76.25 53 THR B N 1
ATOM 1965 C CA . THR B 1 53 ? -14.359 -6.398 19.469 1 76.25 53 THR B CA 1
ATOM 1966 C C . THR B 1 53 ? -14.445 -7.895 19.172 1 76.25 53 THR B C 1
ATOM 1968 O O . THR B 1 53 ? -14.5 -8.711 20.094 1 76.25 53 THR B O 1
ATOM 1971 N N . ASN B 1 54 ? -14.367 -8.328 18 1 72.94 54 ASN B N 1
ATOM 1972 C CA . ASN B 1 54 ? -14.508 -9.742 17.688 1 72.94 54 ASN B CA 1
ATOM 1973 C C . ASN B 1 54 ? -13.18 -10.477 17.797 1 72.94 54 ASN B C 1
ATOM 1975 O O . ASN B 1 54 ? -13.086 -11.664 17.469 1 72.94 54 ASN B O 1
ATOM 1979 N N . GLY B 1 55 ? -12.141 -9.711 18.281 1 74.06 55 GLY B N 1
ATOM 1980 C CA . GLY B 1 55 ? -10.852 -10.344 18.5 1 74.06 55 GLY B CA 1
ATOM 1981 C C . GLY B 1 55 ? -9.93 -10.25 17.297 1 74.06 55 GLY B C 1
ATOM 1982 O O . GLY B 1 55 ? -8.742 -10.578 17.391 1 74.06 55 GLY B O 1
ATOM 1983 N N . ALA B 1 56 ? -10.414 -9.836 16.281 1 76.5 56 ALA B N 1
ATOM 1984 C CA . ALA B 1 56 ? -9.555 -9.688 15.102 1 76.5 56 ALA B CA 1
ATOM 1985 C C . ALA B 1 56 ? -8.57 -8.531 15.297 1 76.5 56 ALA B C 1
ATOM 1987 O O . ALA B 1 56 ? -8.859 -7.574 16.016 1 76.5 56 ALA B O 1
ATOM 1988 N N . THR B 1 57 ? -7.316 -8.727 14.781 1 86 57 THR B N 1
ATOM 1989 C CA . THR B 1 57 ? -6.297 -7.688 14.883 1 86 57 THR B CA 1
ATOM 1990 C C . THR B 1 57 ? -5.809 -7.266 13.5 1 86 57 THR B C 1
ATOM 1992 O O . THR B 1 57 ? -5.801 -8.07 12.57 1 86 57 THR B O 1
ATOM 1995 N N . VAL B 1 58 ? -5.602 -6.004 13.406 1 88.94 58 VAL B N 1
ATOM 1996 C CA . VAL B 1 58 ? -5.031 -5.406 12.203 1 88.94 58 VAL B CA 1
ATOM 1997 C C . VAL B 1 58 ? -3.805 -4.57 12.578 1 88.94 58 VAL B C 1
ATOM 1999 O O . VAL B 1 58 ? -3.834 -3.814 13.547 1 88.94 58 VAL B O 1
ATOM 2002 N N . SER B 1 59 ? -2.713 -4.742 11.75 1 90.12 59 SER B N 1
ATOM 2003 C CA . SER B 1 59 ? -1.482 -4.051 12.133 1 90.12 59 SER B CA 1
ATOM 2004 C C . SER B 1 59 ? -1.098 -3 11.094 1 90.12 59 SER B C 1
ATOM 2006 O O . SER B 1 59 ? -0.259 -2.137 11.359 1 90.12 59 SER B O 1
ATOM 2008 N N . GLU B 1 60 ? -1.622 -3.094 9.883 1 92.5 60 GLU B N 1
ATOM 2009 C CA . GLU B 1 60 ? -1.241 -2.17 8.82 1 92.5 60 GLU B CA 1
ATOM 2010 C C . GLU B 1 60 ? -1.886 -0.801 9.016 1 92.5 60 GLU B C 1
ATOM 2012 O O . GLU B 1 60 ? -3.113 -0.687 9.062 1 92.5 60 GLU B O 1
ATOM 2017 N N . PRO B 1 61 ? -1.097 0.27 9.086 1 95.06 61 PRO B N 1
ATOM 2018 C CA . PRO B 1 61 ? -1.626 1.586 9.453 1 95.06 61 PRO B CA 1
ATOM 2019 C C . PRO B 1 61 ? -2.717 2.068 8.492 1 95.06 61 PRO B C 1
ATOM 2021 O O . PRO B 1 61 ? -3.762 2.553 8.938 1 95.06 61 PRO B O 1
ATOM 2024 N N . ASN B 1 62 ? -2.51 1.946 7.156 1 96.75 62 ASN B N 1
ATOM 2025 C CA . ASN B 1 62 ? -3.523 2.414 6.219 1 96.75 62 ASN B CA 1
ATOM 2026 C C . ASN B 1 62 ? -4.762 1.525 6.246 1 96.75 62 ASN B C 1
ATOM 2028 O O . ASN B 1 62 ? -5.883 2.006 6.051 1 96.75 62 ASN B O 1
ATOM 2032 N N . ALA B 1 63 ? -4.566 0.225 6.48 1 95 63 ALA B N 1
ATOM 2033 C CA . ALA B 1 63 ? -5.707 -0.673 6.633 1 95 63 ALA B CA 1
ATOM 2034 C C . ALA B 1 63 ? -6.535 -0.306 7.863 1 95 63 ALA B C 1
ATOM 2036 O O . ALA B 1 63 ? -7.766 -0.354 7.824 1 95 63 ALA B O 1
ATOM 2037 N N . ILE B 1 64 ? -5.863 0.047 8.922 1 94.88 64 ILE B N 1
ATOM 2038 C CA . ILE B 1 64 ? -6.543 0.479 10.141 1 94.88 64 ILE B CA 1
ATOM 2039 C C . ILE B 1 64 ? -7.371 1.729 9.852 1 94.88 64 ILE B C 1
ATOM 2041 O O . ILE B 1 64 ? -8.539 1.811 10.242 1 94.88 64 ILE B O 1
ATOM 2045 N N . ALA B 1 65 ? -6.77 2.678 9.188 1 97 65 ALA B N 1
ATOM 2046 C CA . ALA B 1 65 ? -7.477 3.908 8.844 1 97 65 ALA B CA 1
ATOM 2047 C C . ALA B 1 65 ? -8.703 3.615 7.977 1 97 65 ALA B C 1
ATOM 2049 O O . ALA B 1 65 ? -9.773 4.191 8.188 1 97 65 ALA B O 1
ATOM 2050 N N . LYS B 1 66 ? -8.523 2.773 7.027 1 95.31 66 LYS B N 1
ATOM 2051 C CA . LYS B 1 66 ? -9.633 2.416 6.145 1 95.31 66 LYS B CA 1
ATOM 2052 C C . LYS B 1 66 ? -10.766 1.748 6.926 1 95.31 66 LYS B C 1
ATOM 2054 O O . LYS B 1 66 ? -11.938 1.978 6.641 1 95.31 66 LYS B O 1
ATOM 2059 N N . LEU B 1 67 ? -10.438 0.89 7.824 1 93.38 67 LEU B N 1
ATOM 2060 C CA . LEU B 1 67 ? -11.414 0.169 8.633 1 93.38 67 LEU B CA 1
ATOM 2061 C C . LEU B 1 67 ? -12.227 1.132 9.484 1 93.38 67 LEU B C 1
ATOM 2063 O O . LEU B 1 67 ? -13.445 0.968 9.625 1 93.38 67 LEU B O 1
ATOM 2067 N N . LEU B 1 68 ? -11.594 2.107 10.008 1 95.31 68 LEU B N 1
ATOM 2068 C CA . LEU B 1 68 ? -12.219 2.971 11 1 95.31 68 LEU B CA 1
ATOM 2069 C C . LEU B 1 68 ? -12.852 4.191 10.336 1 95.31 68 LEU B C 1
ATOM 2071 O O . LEU B 1 68 ? -13.695 4.859 10.938 1 95.31 68 LEU B O 1
ATOM 2075 N N . GLY B 1 69 ? -12.367 4.543 9.141 1 95.94 69 GLY B N 1
ATOM 2076 C CA . GLY B 1 69 ? -12.836 5.738 8.461 1 95.94 69 GLY B CA 1
ATOM 2077 C C . GLY B 1 69 ? -14.195 5.566 7.82 1 95.94 69 GLY B C 1
ATOM 2078 O O . GLY B 1 69 ? -14.75 4.461 7.809 1 95.94 69 GLY B O 1
ATOM 2079 N N . PRO B 1 70 ? -14.719 6.668 7.297 1 95.5 70 PRO B N 1
ATOM 2080 C CA . PRO B 1 70 ? -16.016 6.578 6.617 1 95.5 70 PRO B CA 1
ATOM 2081 C C . PRO B 1 70 ? -15.953 5.758 5.332 1 95.5 70 PRO B C 1
ATOM 2083 O O . PRO B 1 70 ? -14.938 5.785 4.625 1 95.5 70 PRO B O 1
ATOM 2086 N N . GLU B 1 71 ? -17.047 5.066 5.078 1 90.75 71 GLU B N 1
ATOM 2087 C CA . GLU B 1 71 ? -17.141 4.352 3.811 1 90.75 71 GLU B CA 1
ATOM 2088 C C . GLU B 1 71 ? -17.172 5.324 2.633 1 90.75 71 GLU B C 1
ATOM 2090 O O . GLU B 1 71 ? -17.75 6.406 2.727 1 90.75 71 GLU B O 1
ATOM 2095 N N . PRO B 1 72 ? -16.531 4.891 1.599 1 90.44 72 PRO B N 1
ATOM 2096 C CA . PRO B 1 72 ? -16.609 5.738 0.407 1 90.44 72 PRO B CA 1
ATOM 2097 C C . PRO B 1 72 ? -18.047 5.957 -0.062 1 90.44 72 PRO B C 1
ATOM 2099 O O . PRO B 1 72 ? -18.891 5.062 0.073 1 90.44 72 PRO B O 1
ATOM 2102 N N . SER B 1 73 ? -18.297 7.094 -0.659 1 91.31 73 SER B N 1
ATOM 2103 C CA . SER B 1 73 ? -19.641 7.473 -1.09 1 91.31 73 SER B CA 1
ATOM 2104 C C . SER B 1 73 ? -20.078 6.656 -2.299 1 91.31 73 SER B C 1
ATOM 2106 O O . SER B 1 73 ? -21.281 6.492 -2.535 1 91.31 73 SER B O 1
ATOM 2108 N N . ASN B 1 74 ? -19.156 6.242 -3.102 1 87.81 74 ASN B N 1
ATOM 2109 C CA . ASN B 1 74 ? -19.406 5.449 -4.301 1 87.81 74 ASN B CA 1
ATOM 2110 C C . ASN B 1 74 ? -18.156 4.676 -4.727 1 87.81 74 ASN B C 1
ATOM 2112 O O . ASN B 1 74 ? -17.109 4.762 -4.07 1 87.81 74 ASN B O 1
ATOM 2116 N N . ALA B 1 75 ? -18.281 3.955 -5.762 1 82.88 75 ALA B N 1
ATOM 2117 C CA . ALA B 1 75 ? -17.219 3.082 -6.234 1 82.88 75 ALA B CA 1
ATOM 2118 C C . ALA B 1 75 ? -16.016 3.896 -6.699 1 82.88 75 ALA B C 1
ATOM 2120 O O . ALA B 1 75 ? -14.867 3.488 -6.5 1 82.88 75 ALA B O 1
ATOM 2121 N N . GLU B 1 76 ? -16.25 5.023 -7.32 1 84.06 76 GLU B N 1
ATOM 2122 C CA . GLU B 1 76 ? -15.164 5.883 -7.777 1 84.06 76 GLU B CA 1
ATOM 2123 C C . GLU B 1 76 ? -14.352 6.418 -6.605 1 84.06 76 GLU B C 1
ATOM 2125 O O . GLU B 1 76 ? -13.117 6.398 -6.637 1 84.06 76 GLU B O 1
ATOM 2130 N N . ALA B 1 77 ? -15.07 6.84 -5.594 1 91.06 77 ALA B N 1
ATOM 2131 C CA . ALA B 1 77 ? -14.406 7.316 -4.387 1 91.06 77 ALA B CA 1
ATOM 2132 C C . ALA B 1 77 ? -13.578 6.211 -3.744 1 91.06 77 ALA B C 1
ATOM 2134 O O . ALA B 1 77 ? -12.477 6.461 -3.244 1 91.06 77 ALA B O 1
ATOM 2135 N N . ALA B 1 78 ? -14.109 5.02 -3.799 1 89.88 78 ALA B N 1
ATOM 2136 C CA . ALA B 1 78 ? -13.406 3.881 -3.217 1 89.88 78 ALA B CA 1
ATOM 2137 C C . ALA B 1 78 ? -12.078 3.627 -3.934 1 89.88 78 ALA B C 1
ATOM 2139 O O . ALA B 1 78 ? -11.047 3.412 -3.289 1 89.88 78 ALA B O 1
ATOM 2140 N N . VAL B 1 79 ? -12.078 3.713 -5.18 1 86.69 79 VAL B N 1
ATOM 2141 C CA . VAL B 1 79 ? -10.891 3.463 -5.984 1 86.69 79 VAL B CA 1
ATOM 2142 C C . VAL B 1 79 ? -9.852 4.547 -5.723 1 86.69 79 VAL B C 1
ATOM 2144 O O . VAL B 1 79 ? -8.656 4.254 -5.59 1 86.69 79 VAL B O 1
ATOM 2147 N N . LEU B 1 80 ? -10.312 5.754 -5.652 1 90.81 80 LEU B N 1
ATOM 2148 C CA . LEU B 1 80 ? -9.398 6.867 -5.414 1 90.81 80 LEU B CA 1
ATOM 2149 C C . LEU B 1 80 ? -8.758 6.758 -4.035 1 90.81 80 LEU B C 1
ATOM 2151 O O . LEU B 1 80 ? -7.566 7.031 -3.877 1 90.81 80 LEU B O 1
ATOM 2155 N N . ILE B 1 81 ? -9.508 6.34 -3.105 1 95.12 81 ILE B N 1
ATOM 2156 C CA . ILE B 1 81 ? -8.977 6.156 -1.763 1 95.12 81 ILE B CA 1
ATOM 2157 C C . ILE B 1 81 ? -7.879 5.09 -1.786 1 95.12 81 ILE B C 1
ATOM 2159 O O . ILE B 1 81 ? -6.785 5.305 -1.263 1 95.12 81 ILE B O 1
ATOM 2163 N N . HIS B 1 82 ? -8.133 4.02 -2.436 1 93.75 82 HIS B N 1
ATOM 2164 C CA . HIS B 1 82 ? -7.148 2.949 -2.496 1 93.75 82 HIS B CA 1
ATOM 2165 C C . HIS B 1 82 ? -5.895 3.396 -3.238 1 93.75 82 HIS B C 1
ATOM 2167 O O . HIS B 1 82 ? -4.781 3.014 -2.873 1 93.75 82 HIS B O 1
ATOM 2173 N N . SER B 1 83 ? -6.109 4.176 -4.273 1 93.44 83 SER B N 1
ATOM 2174 C CA . SER B 1 83 ? -4.977 4.715 -5.02 1 93.44 83 SER B CA 1
ATOM 2175 C C . SER B 1 83 ? -4.086 5.574 -4.129 1 93.44 83 SER B C 1
ATOM 2177 O O . SER B 1 83 ? -2.865 5.395 -4.105 1 93.44 83 SER B O 1
ATOM 2179 N N . TRP B 1 84 ? -4.68 6.43 -3.355 1 96.19 84 TRP B N 1
ATOM 2180 C CA . TRP B 1 84 ? -3.92 7.316 -2.482 1 96.19 84 TRP B CA 1
ATOM 2181 C C . TRP B 1 84 ? -3.225 6.531 -1.377 1 96.19 84 TRP B C 1
ATOM 2183 O O . TRP B 1 84 ? -2.086 6.828 -1.015 1 96.19 84 TRP B O 1
ATOM 2193 N N . LEU B 1 85 ? -3.932 5.551 -0.825 1 97.44 85 LEU B N 1
ATOM 2194 C CA . LEU B 1 85 ? -3.354 4.758 0.256 1 97.44 85 LEU B CA 1
ATOM 2195 C C . LEU B 1 85 ? -2.164 3.945 -0.241 1 97.44 85 LEU B C 1
ATOM 2197 O O . LEU B 1 85 ? -1.145 3.844 0.445 1 97.44 85 LEU B O 1
ATOM 2201 N N . GLU B 1 86 ? -2.312 3.367 -1.379 1 96.06 86 GLU B N 1
ATOM 2202 C CA . GLU B 1 86 ? -1.191 2.633 -1.957 1 96.06 86 GLU B CA 1
ATOM 2203 C C . GLU B 1 86 ? -0.029 3.566 -2.283 1 96.06 86 GLU B C 1
ATOM 2205 O O . GLU B 1 86 ? 1.133 3.223 -2.059 1 96.06 86 GLU B O 1
ATOM 2210 N N . TRP B 1 87 ? -0.309 4.73 -2.857 1 95.06 87 TRP B N 1
ATOM 2211 C CA . TRP B 1 87 ? 0.714 5.727 -3.158 1 95.06 87 TRP B CA 1
ATOM 2212 C C . TRP B 1 87 ? 1.441 6.16 -1.89 1 95.06 87 TRP B C 1
ATOM 2214 O O . TRP B 1 87 ? 2.658 6.363 -1.903 1 95.06 87 TRP B O 1
ATOM 2224 N N . ASP B 1 88 ? 0.704 6.309 -0.844 1 96.88 88 ASP B N 1
ATOM 2225 C CA . ASP B 1 88 ? 1.315 6.656 0.434 1 96.88 88 ASP B CA 1
ATOM 2226 C C . ASP B 1 88 ? 2.369 5.629 0.839 1 96.88 88 ASP B C 1
ATOM 2228 O O . ASP B 1 88 ? 3.502 5.988 1.166 1 96.88 88 ASP B O 1
ATOM 2232 N N . VAL B 1 89 ? 2.057 4.398 0.756 1 94.69 89 VAL B N 1
ATOM 2233 C CA . VAL B 1 89 ? 2.924 3.326 1.229 1 94.69 89 VAL B CA 1
ATOM 2234 C C . VAL B 1 89 ? 4.094 3.143 0.263 1 94.69 89 VAL B C 1
ATOM 2236 O O . VAL B 1 89 ? 5.227 2.904 0.687 1 94.69 89 VAL B O 1
ATOM 2239 N N . SER B 1 90 ? 3.869 3.305 -0.994 1 93.06 90 SER B N 1
ATOM 2240 C CA . SER B 1 90 ? 4.871 2.967 -1.999 1 93.06 90 SER B CA 1
ATOM 2241 C C . SER B 1 90 ? 5.77 4.164 -2.309 1 93.06 90 SER B C 1
ATOM 2243 O O . SER B 1 90 ? 6.887 3.996 -2.803 1 93.06 90 SER B O 1
ATOM 2245 N N . THR B 1 91 ? 5.27 5.363 -2.01 1 93.25 91 THR B N 1
ATOM 2246 C CA . THR B 1 91 ? 5.98 6.535 -2.512 1 93.25 91 THR B CA 1
ATOM 2247 C C . THR B 1 91 ? 6.211 7.543 -1.393 1 93.25 91 THR B C 1
ATOM 2249 O O . THR B 1 91 ? 7.359 7.848 -1.052 1 93.25 91 THR B O 1
ATOM 2252 N N . LEU B 1 92 ? 5.164 7.973 -0.793 1 95.81 92 LEU B N 1
ATOM 2253 C CA . LEU B 1 92 ? 5.266 9.125 0.096 1 95.81 92 LEU B CA 1
ATOM 2254 C C . LEU B 1 92 ? 6.039 8.766 1.36 1 95.81 92 LEU B C 1
ATOM 2256 O O . LEU B 1 92 ? 6.973 9.477 1.741 1 95.81 92 LEU B O 1
ATOM 2260 N N . GLN B 1 93 ? 5.652 7.688 1.961 1 95.19 93 GLN B N 1
ATOM 2261 C CA . GLN B 1 93 ? 6.27 7.32 3.232 1 95.19 93 GLN B CA 1
ATOM 2262 C C . GLN B 1 93 ? 7.754 7.008 3.057 1 95.19 93 GLN B C 1
ATOM 2264 O O . GLN B 1 93 ? 8.594 7.543 3.783 1 95.19 93 GLN B O 1
ATOM 2269 N N . PRO B 1 94 ? 8.117 6.219 2.041 1 92.38 94 PRO B N 1
ATOM 2270 C CA . PRO B 1 94 ? 9.547 5.996 1.82 1 92.38 94 PRO B CA 1
ATOM 2271 C C . PRO B 1 94 ? 10.312 7.289 1.555 1 92.38 94 PRO B C 1
ATOM 2273 O O . PRO B 1 94 ? 11.414 7.48 2.082 1 92.38 94 PRO B O 1
ATOM 2276 N N . ALA B 1 95 ? 9.766 8.156 0.74 1 91.81 95 ALA B N 1
ATOM 2277 C CA . ALA B 1 95 ? 10.422 9.414 0.402 1 91.81 95 ALA B CA 1
ATOM 2278 C C . ALA B 1 95 ? 10.617 10.281 1.643 1 91.81 95 ALA B C 1
ATOM 2280 O O . ALA B 1 95 ? 11.648 10.945 1.791 1 91.81 95 ALA B O 1
ATOM 2281 N N . THR B 1 96 ? 9.617 10.273 2.492 1 94.31 96 THR B N 1
ATOM 2282 C CA . THR B 1 96 ? 9.664 11.055 3.723 1 94.31 96 THR B CA 1
ATOM 2283 C C . THR B 1 96 ? 10.75 10.523 4.66 1 94.31 96 THR B C 1
ATOM 2285 O O . THR B 1 96 ? 11.539 11.305 5.203 1 94.31 96 THR B O 1
ATOM 2288 N N . LEU B 1 97 ? 10.844 9.25 4.816 1 91.62 97 LEU B N 1
ATOM 2289 C CA . LEU B 1 97 ? 11.844 8.633 5.68 1 91.62 97 LEU B CA 1
ATOM 2290 C C . LEU B 1 97 ? 13.25 8.867 5.141 1 91.62 97 LEU B C 1
ATOM 2292 O O . LEU B 1 97 ? 14.172 9.133 5.906 1 91.62 97 LEU B O 1
ATOM 2296 N N . LEU B 1 98 ? 13.398 8.844 3.861 1 88.69 98 LEU B N 1
ATOM 2297 C CA . LEU B 1 98 ? 14.695 9.008 3.217 1 88.69 98 LEU B CA 1
ATOM 2298 C C . LEU B 1 98 ? 15.195 10.445 3.344 1 88.69 98 LEU B C 1
ATOM 2300 O O . LEU B 1 98 ? 16.391 10.703 3.279 1 88.69 98 LEU B O 1
ATOM 2304 N N . SER B 1 99 ? 14.312 11.32 3.514 1 91.38 99 SER B N 1
ATOM 2305 C CA . SER B 1 99 ? 14.664 12.734 3.496 1 91.38 99 SER B CA 1
ATOM 2306 C C . SER B 1 99 ? 15.336 13.156 4.801 1 91.38 99 SER B C 1
ATOM 2308 O O . SER B 1 99 ? 16.016 14.18 4.855 1 91.38 99 SER B O 1
ATOM 2310 N N . VAL B 1 100 ? 15.102 12.398 5.82 1 89.88 100 VAL B N 1
ATOM 2311 C CA . VAL B 1 100 ? 15.602 12.766 7.137 1 89.88 100 VAL B CA 1
ATOM 2312 C C . VAL B 1 100 ? 17.125 12.758 7.125 1 89.88 100 VAL B C 1
ATOM 2314 O O . VAL B 1 100 ? 17.75 11.773 6.715 1 89.88 100 VAL B O 1
ATOM 2317 N N . GLY B 1 101 ? 17.766 13.852 7.488 1 87.06 101 GLY B N 1
ATOM 2318 C CA . GLY B 1 101 ? 19.203 13.961 7.566 1 87.06 101 GLY B CA 1
ATOM 2319 C C . GLY B 1 101 ? 19.859 14.297 6.234 1 87.06 101 GLY B C 1
ATOM 2320 O O . GLY B 1 101 ? 21.078 14.375 6.137 1 87.06 101 GLY B O 1
ATOM 2321 N N . SER B 1 102 ? 19.094 14.453 5.219 1 84.5 102 SER B N 1
ATOM 2322 C CA . SER B 1 102 ? 19.625 14.727 3.891 1 84.5 102 SER B CA 1
ATOM 2323 C C . SER B 1 102 ? 19.578 16.219 3.572 1 84.5 102 SER B C 1
ATOM 2325 O O . SER B 1 102 ? 18.719 16.938 4.074 1 84.5 102 SER B O 1
ATOM 2327 N N . GLN B 1 103 ? 20.531 16.625 2.824 1 82.56 103 GLN B N 1
ATOM 2328 C CA . GLN B 1 103 ? 20.531 18 2.342 1 82.56 103 GLN B CA 1
ATOM 2329 C C . GLN B 1 103 ? 19.625 18.156 1.119 1 82.56 103 GLN B C 1
ATOM 2331 O O . GLN B 1 103 ? 19.094 19.234 0.869 1 82.56 103 GLN B O 1
ATOM 2336 N N . GLN B 1 104 ? 19.594 17.078 0.415 1 84.81 104 GLN B N 1
ATOM 2337 C CA . GLN B 1 104 ? 18.703 17 -0.742 1 84.81 104 GLN B CA 1
ATOM 2338 C C . GLN B 1 104 ? 17.797 15.789 -0.643 1 84.81 104 GLN B C 1
ATOM 2340 O O . GLN B 1 104 ? 18.188 14.734 -0.151 1 84.81 104 GLN B O 1
ATOM 2345 N N . ALA B 1 105 ? 16.578 16.016 -1.012 1 88.88 105 ALA B N 1
ATOM 2346 C CA . ALA B 1 105 ? 15.586 14.938 -0.962 1 88.88 105 ALA B CA 1
ATOM 2347 C C . ALA B 1 105 ? 14.781 14.875 -2.256 1 88.88 105 ALA B C 1
ATOM 2349 O O . ALA B 1 105 ? 13.578 15.164 -2.262 1 88.88 105 ALA B O 1
ATOM 2350 N N . PRO B 1 106 ? 15.43 14.414 -3.307 1 88.69 106 PRO B N 1
ATOM 2351 C CA . PRO B 1 106 ? 14.75 14.445 -4.605 1 88.69 106 PRO B CA 1
ATOM 2352 C C . PRO B 1 106 ? 13.492 13.594 -4.637 1 88.69 106 PRO B C 1
ATOM 2354 O O . PRO B 1 106 ? 12.516 13.945 -5.301 1 88.69 106 PRO B O 1
ATOM 2357 N N . ALA B 1 107 ? 13.508 12.477 -3.936 1 88.88 107 ALA B N 1
ATOM 2358 C CA . ALA B 1 107 ? 12.328 11.625 -3.924 1 88.88 107 ALA B CA 1
ATOM 2359 C C . ALA B 1 107 ? 11.156 12.32 -3.24 1 88.88 107 ALA B C 1
ATOM 2361 O O . ALA B 1 107 ? 10.016 12.227 -3.699 1 88.88 107 ALA B O 1
ATOM 2362 N N . LEU B 1 108 ? 11.445 12.961 -2.178 1 93.06 108 LEU B N 1
ATOM 2363 C CA . LEU B 1 108 ? 10.398 13.695 -1.475 1 93.06 108 LEU B CA 1
ATOM 2364 C C . LEU B 1 108 ? 9.891 14.859 -2.318 1 93.06 108 LEU B C 1
ATOM 2366 O O . LEU B 1 108 ? 8.68 15.094 -2.395 1 93.06 108 LEU B O 1
ATOM 2370 N N . ALA B 1 109 ? 10.82 15.578 -2.912 1 91.94 109 ALA B N 1
ATOM 2371 C CA . ALA B 1 109 ? 10.422 16.672 -3.791 1 91.94 109 ALA B CA 1
ATOM 2372 C C . ALA B 1 109 ? 9.508 16.172 -4.906 1 91.94 109 ALA B C 1
ATOM 2374 O O . ALA B 1 109 ? 8.492 16.812 -5.207 1 91.94 109 ALA B O 1
ATOM 2375 N N . ALA B 1 110 ? 9.859 15.078 -5.477 1 90.75 110 ALA B N 1
ATOM 2376 C CA . ALA B 1 110 ? 9.047 14.508 -6.547 1 90.75 110 ALA B CA 1
ATOM 2377 C C . ALA B 1 110 ? 7.656 14.125 -6.035 1 90.75 110 ALA B C 1
ATOM 2379 O O . ALA B 1 110 ? 6.652 14.367 -6.707 1 90.75 110 ALA B O 1
ATOM 2380 N N . ALA B 1 111 ? 7.582 13.516 -4.883 1 93.44 111 ALA B N 1
ATOM 2381 C CA . ALA B 1 111 ? 6.309 13.125 -4.285 1 93.44 111 ALA B CA 1
ATOM 2382 C C . ALA B 1 111 ? 5.441 14.344 -3.994 1 93.44 111 ALA B C 1
ATOM 2384 O O . ALA B 1 111 ? 4.242 14.344 -4.281 1 93.44 111 ALA B O 1
ATOM 2385 N N . LEU B 1 112 ? 6.043 15.375 -3.496 1 94.62 112 LEU B N 1
ATOM 2386 C CA . LEU B 1 112 ? 5.305 16.594 -3.164 1 94.62 112 LEU B CA 1
ATOM 2387 C C . LEU B 1 112 ? 4.848 17.312 -4.43 1 94.62 112 LEU B C 1
ATOM 2389 O O . LEU B 1 112 ? 3.77 17.906 -4.449 1 94.62 112 LEU B O 1
ATOM 2393 N N . ASN B 1 113 ? 5.668 17.266 -5.438 1 92.19 113 ASN B N 1
ATOM 2394 C CA . ASN B 1 113 ? 5.25 17.828 -6.719 1 92.19 113 ASN B CA 1
ATOM 2395 C C . ASN B 1 113 ? 4.047 17.078 -7.289 1 92.19 113 ASN B C 1
ATOM 2397 O O . ASN B 1 113 ? 3.137 17.688 -7.848 1 92.19 113 ASN B O 1
ATOM 2401 N N . HIS B 1 114 ? 4.051 15.828 -7.133 1 91 114 HIS B N 1
ATOM 2402 C CA . HIS B 1 114 ? 2.908 15.031 -7.566 1 91 114 HIS B CA 1
ATOM 2403 C C . HIS B 1 114 ? 1.649 15.406 -6.789 1 91 114 HIS B C 1
ATOM 2405 O O . HIS B 1 114 ? 0.588 15.617 -7.383 1 91 114 HIS B O 1
ATOM 2411 N N . LEU B 1 115 ? 1.773 15.484 -5.512 1 94.31 115 LEU B N 1
ATOM 2412 C CA . LEU B 1 115 ? 0.658 15.891 -4.664 1 94.31 115 LEU B CA 1
ATOM 2413 C C . LEU B 1 115 ? 0.114 17.25 -5.094 1 94.31 115 LEU B C 1
ATOM 2415 O O . LEU B 1 115 ? -1.096 17.406 -5.27 1 94.31 115 LEU B O 1
ATOM 2419 N N . THR B 1 116 ? 1.029 18.141 -5.316 1 94.25 116 THR B N 1
ATOM 2420 C CA . THR B 1 116 ? 0.669 19.5 -5.707 1 94.25 116 THR B CA 1
ATOM 2421 C C . THR B 1 116 ? -0.048 19.516 -7.055 1 94.25 116 THR B C 1
ATOM 2423 O O . THR B 1 116 ? -1.053 20.203 -7.227 1 94.25 116 THR B O 1
ATOM 2426 N N . SER B 1 117 ? 0.471 18.781 -7.965 1 91.56 117 SER B N 1
ATOM 2427 C CA . SER B 1 117 ? -0.153 18.688 -9.281 1 91.56 117 SER B CA 1
ATOM 2428 C C . SER B 1 117 ? -1.572 18.141 -9.188 1 91.56 117 SER B C 1
ATOM 2430 O O . SER B 1 117 ? -2.486 18.641 -9.836 1 91.56 117 SER B O 1
ATOM 2432 N N . CYS B 1 118 ? -1.795 17.141 -8.352 1 91.25 118 CYS B N 1
ATOM 2433 C CA . CYS B 1 118 ? -3.119 16.562 -8.156 1 91.25 118 CYS B CA 1
ATOM 2434 C C . CYS B 1 118 ? -4.062 17.562 -7.504 1 91.25 118 CYS B C 1
ATOM 2436 O O . CYS B 1 118 ? -5.195 17.734 -7.957 1 91.25 118 CYS B O 1
ATOM 2438 N N . LEU B 1 119 ? -3.578 18.234 -6.516 1 93.5 119 LEU B N 1
ATOM 2439 C CA . LEU B 1 119 ? -4.395 19.203 -5.789 1 93.5 119 LEU B CA 1
ATOM 2440 C C . LEU B 1 119 ? -4.828 20.344 -6.703 1 93.5 119 LEU B C 1
ATOM 2442 O O . LEU B 1 119 ? -5.941 20.859 -6.57 1 93.5 119 LEU B O 1
ATOM 2446 N N . SER B 1 120 ? -4.004 20.719 -7.594 1 91.12 120 SER B N 1
ATOM 2447 C CA . SER B 1 120 ? -4.27 21.844 -8.477 1 91.12 120 SER B CA 1
ATOM 2448 C C . SER B 1 120 ? -5.312 21.484 -9.531 1 91.12 120 SER B C 1
ATOM 2450 O O . SER B 1 120 ? -5.941 22.375 -10.117 1 91.12 120 SER B O 1
ATOM 2452 N N . SER B 1 121 ? -5.5 20.25 -9.758 1 87.56 121 SER B N 1
ATOM 2453 C CA . SER B 1 121 ? -6.422 19.797 -10.797 1 87.56 121 SER B CA 1
ATOM 2454 C C . SER B 1 121 ? -7.777 19.438 -10.211 1 87.56 121 SER B C 1
ATOM 2456 O O . SER B 1 121 ? -8.727 19.156 -10.945 1 87.56 121 SER B O 1
ATOM 2458 N N . LEU B 1 122 ? -7.914 19.484 -8.922 1 85.06 122 LEU B N 1
ATOM 2459 C CA . LEU B 1 122 ? -9.141 19.047 -8.266 1 85.06 122 LEU B CA 1
ATOM 2460 C C . LEU B 1 122 ? -10.141 20.188 -8.141 1 85.06 122 LEU B C 1
ATOM 2462 O O . LEU B 1 122 ? -9.742 21.359 -8.086 1 85.06 122 LEU B O 1
ATOM 2466 N N . SER B 1 123 ? -11.391 19.797 -8.094 1 83.81 123 SER B N 1
ATOM 2467 C CA . SER B 1 123 ? -12.469 20.781 -7.992 1 83.81 123 SER B CA 1
ATOM 2468 C C . SER B 1 123 ? -12.703 21.188 -6.543 1 83.81 123 SER B C 1
ATOM 2470 O O . SER B 1 123 ? -13.422 22.156 -6.273 1 83.81 123 SER B O 1
ATOM 2472 N N . GLY B 1 124 ? -12.172 20.562 -5.609 1 89.06 124 GLY B N 1
ATOM 2473 C CA . GLY B 1 124 ? -12.383 20.812 -4.191 1 89.06 124 GLY B CA 1
ATOM 2474 C C . GLY B 1 124 ? -11.094 20.844 -3.393 1 89.06 124 GLY B C 1
ATOM 2475 O O . GLY B 1 124 ? -10.016 20.594 -3.939 1 89.06 124 GLY B O 1
ATOM 2476 N N . PRO B 1 125 ? -11.25 21.141 -2.1 1 95.19 125 PRO B N 1
ATOM 2477 C CA . PRO B 1 125 ? -10.07 21.391 -1.271 1 95.19 125 PRO B CA 1
ATOM 2478 C C . PRO B 1 125 ? -9.414 20.109 -0.769 1 95.19 125 PRO B C 1
ATOM 2480 O O . PRO B 1 125 ? -8.352 20.156 -0.143 1 95.19 125 PRO B O 1
ATOM 2483 N N . TRP B 1 126 ? -10.062 18.953 -1.088 1 97.31 126 TRP B N 1
ATOM 2484 C CA . TRP B 1 126 ? -9.586 17.688 -0.537 1 97.31 126 TRP B CA 1
ATOM 2485 C C . TRP B 1 126 ? -9.156 16.734 -1.648 1 97.31 126 TRP B C 1
ATOM 2487 O O . TRP B 1 126 ? -9.391 17 -2.828 1 97.31 126 TRP B O 1
ATOM 2497 N N . LEU B 1 127 ? -8.555 15.648 -1.285 1 96.5 127 LEU B N 1
ATOM 2498 C CA . LEU B 1 127 ? -7.992 14.727 -2.264 1 96.5 127 LEU B CA 1
ATOM 2499 C C . LEU B 1 127 ? -9.094 14.055 -3.072 1 96.5 127 LEU B C 1
ATOM 2501 O O . LEU B 1 127 ? -8.867 13.617 -4.203 1 96.5 127 LEU B O 1
ATOM 2505 N N . LEU B 1 128 ? -10.297 13.938 -2.516 1 94.19 128 LEU B N 1
ATOM 2506 C CA . LEU B 1 128 ? -11.43 13.383 -3.256 1 94.19 128 LEU B CA 1
ATOM 2507 C C . LEU B 1 128 ? -12.328 14.492 -3.787 1 94.19 128 LEU B C 1
ATOM 2509 O O . LEU B 1 128 ? -13.469 14.242 -4.191 1 94.19 128 LEU B O 1
ATOM 2513 N N . GLY B 1 129 ? -11.859 15.641 -3.742 1 93.25 129 GLY B N 1
ATOM 2514 C CA . GLY B 1 129 ? -12.648 16.766 -4.203 1 93.25 129 GLY B CA 1
ATOM 2515 C C . GLY B 1 129 ? -13.289 17.547 -3.068 1 93.25 129 GLY B C 1
ATOM 2516 O O . GLY B 1 129 ? -12.617 18.328 -2.381 1 93.25 129 GLY B O 1
ATOM 2517 N N . GLU B 1 130 ? -14.555 17.281 -2.766 1 93.25 130 GLU B N 1
ATOM 2518 C CA . GLU B 1 130 ? -15.312 18.125 -1.853 1 93.25 130 GLU B CA 1
ATOM 2519 C C . GLU B 1 130 ? -15.406 17.5 -0.463 1 93.25 130 GLU B C 1
ATOM 2521 O O . GLU B 1 130 ? -15.844 18.156 0.488 1 93.25 130 GLU B O 1
ATOM 2526 N N . GLN B 1 131 ? -14.922 16.344 -0.382 1 93.44 131 GLN B N 1
ATOM 2527 C CA . GLN B 1 131 ? -15.102 15.648 0.886 1 93.44 131 GLN B CA 1
ATOM 2528 C C . GLN B 1 131 ? -13.758 15.289 1.51 1 93.44 131 GLN B C 1
ATOM 2530 O O . GLN B 1 131 ? -12.898 14.703 0.848 1 93.44 131 GLN B O 1
ATOM 2535 N N . LEU B 1 132 ? -13.617 15.75 2.789 1 97.12 132 LEU B N 1
ATOM 2536 C CA . LEU B 1 132 ? -12.508 15.242 3.584 1 97.12 132 LEU B CA 1
ATOM 2537 C C . LEU B 1 132 ? -12.633 13.734 3.787 1 97.12 132 LEU B C 1
ATOM 2539 O O . LEU B 1 132 ? -13.711 13.242 4.141 1 97.12 132 LEU B O 1
ATOM 2543 N N . SER B 1 133 ? -11.562 12.977 3.496 1 97.56 133 SER B N 1
ATOM 2544 C CA . SER B 1 133 ? -11.656 11.516 3.512 1 97.56 133 SER B CA 1
ATOM 2545 C C . SER B 1 133 ? -10.438 10.891 4.176 1 97.56 133 SER B C 1
ATOM 2547 O O . SER B 1 133 ? -9.531 11.594 4.625 1 97.56 133 SER B O 1
ATOM 2549 N N . VAL B 1 134 ? -10.406 9.547 4.195 1 97.81 134 VAL B N 1
ATOM 2550 C CA . VAL B 1 134 ? -9.305 8.758 4.738 1 97.81 134 VAL B CA 1
ATOM 2551 C C . VAL B 1 134 ? -8.016 9.078 3.984 1 97.81 134 VAL B C 1
ATOM 2553 O O . VAL B 1 134 ? -6.934 9.109 4.574 1 97.81 134 VAL B O 1
ATOM 2556 N N . SER B 1 135 ? -8.141 9.406 2.699 1 98.25 135 SER B N 1
ATOM 2557 C CA . SER B 1 135 ? -6.973 9.758 1.9 1 98.25 135 SER B CA 1
ATOM 2558 C C . SER B 1 135 ? -6.266 10.984 2.465 1 98.25 135 SER B C 1
ATOM 2560 O O . SER B 1 135 ? -5.035 11.008 2.559 1 98.25 135 SER B O 1
ATOM 2562 N N . ASP B 1 136 ? -7.039 11.93 2.863 1 98.69 136 ASP B N 1
ATOM 2563 C CA . ASP B 1 136 ? -6.477 13.172 3.389 1 98.69 136 ASP B CA 1
ATOM 2564 C C . ASP B 1 136 ? -5.762 12.938 4.715 1 98.69 136 ASP B C 1
ATOM 2566 O O . ASP B 1 136 ? -4.652 13.43 4.926 1 98.69 136 ASP B O 1
ATOM 2570 N N . VAL B 1 137 ? -6.344 12.188 5.598 1 98.56 137 VAL B N 1
ATOM 2571 C CA . VAL B 1 137 ? -5.77 12.031 6.93 1 98.56 137 VAL B CA 1
ATOM 2572 C C . VAL B 1 137 ? -4.52 11.156 6.852 1 98.56 137 VAL B C 1
ATOM 2574 O O . VAL B 1 137 ? -3.568 11.352 7.609 1 98.56 137 VAL B O 1
ATOM 2577 N N . VAL B 1 138 ? -4.523 10.18 5.926 1 98.56 138 VAL B N 1
ATOM 2578 C CA . VAL B 1 138 ? -3.354 9.32 5.746 1 98.56 138 VAL B CA 1
ATOM 2579 C C . VAL B 1 138 ? -2.178 10.148 5.234 1 98.56 138 VAL B C 1
ATOM 2581 O O . VAL B 1 138 ? -1.083 10.102 5.797 1 98.56 138 VAL B O 1
ATOM 2584 N N . VAL B 1 139 ? -2.395 10.93 4.203 1 98.5 139 VAL B N 1
ATOM 2585 C CA . VAL B 1 139 ? -1.343 11.75 3.613 1 98.5 139 VAL B CA 1
ATOM 2586 C C . VAL B 1 139 ? -0.861 12.789 4.629 1 98.5 139 VAL B C 1
ATOM 2588 O O . VAL B 1 139 ? 0.344 12.992 4.789 1 98.5 139 VAL B O 1
ATOM 2591 N N . TYR B 1 140 ? -1.813 13.406 5.359 1 98.62 140 TYR B N 1
ATOM 2592 C CA . TYR B 1 140 ? -1.465 14.367 6.398 1 98.62 140 TYR B CA 1
ATOM 2593 C C . TYR B 1 140 ? -0.582 13.719 7.461 1 98.62 140 TYR B C 1
ATOM 2595 O O . TYR B 1 140 ? 0.455 14.273 7.836 1 98.62 140 TYR B O 1
ATOM 2603 N N . SER B 1 141 ? -0.972 12.555 7.945 1 98.12 141 SER B N 1
ATOM 2604 C CA . SER B 1 141 ? -0.261 11.875 9.023 1 98.12 141 SER B CA 1
ATOM 2605 C C . SER B 1 141 ? 1.168 11.531 8.609 1 98.12 141 SER B C 1
ATOM 2607 O O . SER B 1 141 ? 2.092 11.641 9.422 1 98.12 141 SER B O 1
ATOM 2609 N N . THR B 1 142 ? 1.343 11.109 7.367 1 97.56 142 THR B N 1
ATOM 2610 C CA . THR B 1 142 ? 2.66 10.75 6.855 1 97.56 142 THR B CA 1
ATOM 2611 C C . THR B 1 142 ? 3.568 11.977 6.789 1 97.56 142 THR B C 1
ATOM 2613 O O . THR B 1 142 ? 4.773 11.875 7.023 1 97.56 142 THR B O 1
ATOM 2616 N N . LEU B 1 143 ? 3.008 13.172 6.559 1 97.31 143 LEU B N 1
ATOM 2617 C CA . LEU B 1 143 ? 3.812 14.367 6.336 1 97.31 143 LEU B CA 1
ATOM 2618 C C . LEU B 1 143 ? 3.881 15.219 7.602 1 97.31 143 LEU B C 1
ATOM 2620 O O . LEU B 1 143 ? 4.648 16.188 7.668 1 97.31 143 LEU B O 1
ATOM 2624 N N . LEU B 1 144 ? 3.15 14.875 8.633 1 96.56 144 LEU B N 1
ATOM 2625 C CA . LEU B 1 144 ? 3.043 15.672 9.852 1 96.56 144 LEU B CA 1
ATOM 2626 C C . LEU B 1 144 ? 4.418 15.914 10.461 1 96.56 144 LEU B C 1
ATOM 2628 O O . LEU B 1 144 ? 4.734 17.031 10.867 1 96.56 144 LEU B O 1
ATOM 2632 N N . PRO B 1 145 ? 5.285 14.891 10.539 1 94.62 145 PRO B N 1
ATOM 2633 C CA . PRO B 1 145 ? 6.598 15.141 11.133 1 94.62 145 PRO B CA 1
ATOM 2634 C C . PRO B 1 145 ? 7.355 16.266 10.438 1 94.62 145 PRO B C 1
ATOM 2636 O O . PRO B 1 145 ? 8.031 17.062 11.094 1 94.62 145 PRO B O 1
ATOM 2639 N N . LEU B 1 146 ? 7.203 16.391 9.133 1 93.25 146 LEU B N 1
ATOM 2640 C CA . LEU B 1 146 ? 7.906 17.422 8.375 1 93.25 146 LEU B CA 1
ATOM 2641 C C . LEU B 1 146 ? 7.23 18.781 8.547 1 93.25 146 LEU B C 1
ATOM 2643 O O . LEU B 1 146 ? 7.875 19.828 8.406 1 93.25 146 LEU B O 1
ATOM 2647 N N . LEU B 1 147 ? 5.93 18.75 8.773 1 92.62 147 LEU B N 1
ATOM 2648 C CA . LEU B 1 147 ? 5.199 19.984 9.047 1 92.62 147 LEU B CA 1
ATOM 2649 C C . LEU B 1 147 ? 5.605 20.562 10.398 1 92.62 147 LEU B C 1
ATOM 2651 O O . LEU B 1 147 ? 5.781 21.781 10.531 1 92.62 147 LEU B O 1
ATOM 2655 N N . LEU B 1 148 ? 5.805 19.703 11.383 1 90 148 LEU B N 1
ATOM 2656 C CA . LEU B 1 148 ? 6.117 20.141 12.742 1 90 148 LEU B CA 1
ATOM 2657 C C . LEU B 1 148 ? 7.613 20.391 12.898 1 90 148 LEU B C 1
ATOM 2659 O O . LEU B 1 148 ? 8.023 21.219 13.719 1 90 148 LEU B O 1
ATOM 2663 N N . HIS B 1 149 ? 8.375 19.641 12.062 1 88 149 HIS B N 1
ATOM 2664 C CA . HIS B 1 149 ? 9.828 19.734 12.133 1 88 149 HIS B CA 1
ATOM 2665 C C . HIS B 1 149 ? 10.438 19.812 10.742 1 88 149 HIS B C 1
ATOM 2667 O O . HIS B 1 149 ? 10.977 18.828 10.234 1 88 149 HIS B O 1
ATOM 2673 N N . PRO B 1 150 ? 10.477 21.047 10.219 1 87.06 150 PRO B N 1
ATOM 2674 C CA . PRO B 1 150 ? 11.023 21.203 8.875 1 87.06 150 PRO B CA 1
ATOM 2675 C C . PRO B 1 150 ? 12.492 20.797 8.781 1 87.06 150 PRO B C 1
ATOM 2677 O O . PRO B 1 150 ? 13.258 21.016 9.727 1 87.06 150 PRO B O 1
ATOM 2680 N N . ILE B 1 151 ? 12.766 20.156 7.699 1 84.94 151 ILE B N 1
ATOM 2681 C CA . ILE B 1 151 ? 14.141 19.766 7.441 1 84.94 151 ILE B CA 1
ATOM 2682 C C . ILE B 1 151 ? 14.719 20.594 6.301 1 84.94 151 ILE B C 1
ATOM 2684 O O . ILE B 1 151 ? 13.977 21.156 5.5 1 84.94 151 ILE B O 1
ATOM 2688 N N . PRO B 1 152 ? 16.047 20.703 6.258 1 80.31 152 PRO B N 1
ATOM 2689 C CA . PRO B 1 152 ? 16.672 21.531 5.219 1 80.31 152 PRO B CA 1
ATOM 2690 C C . PRO B 1 152 ? 16.281 21.094 3.809 1 80.31 152 PRO B C 1
ATOM 2692 O O . PRO B 1 152 ? 16.078 21.938 2.934 1 80.31 152 PRO B O 1
ATOM 2695 N N . ALA B 1 153 ? 16.094 19.891 3.596 1 79.12 153 ALA B N 1
ATOM 2696 C CA . ALA B 1 153 ? 15.828 19.344 2.27 1 79.12 153 ALA B CA 1
ATOM 2697 C C . ALA B 1 153 ? 14.375 19.578 1.86 1 79.12 153 ALA B C 1
ATOM 2699 O O . ALA B 1 153 ? 14.023 19.422 0.688 1 79.12 153 ALA B O 1
ATOM 2700 N N . ALA B 1 154 ? 13.617 19.891 2.822 1 76.69 154 ALA B N 1
ATOM 2701 C CA . ALA B 1 154 ? 12.195 20.031 2.523 1 76.69 154 ALA B CA 1
ATOM 2702 C C . ALA B 1 154 ? 11.539 21.078 3.434 1 76.69 154 ALA B C 1
ATOM 2704 O O . ALA B 1 154 ? 11.133 20.766 4.555 1 76.69 154 ALA B O 1
ATOM 2705 N N . ASP B 1 155 ? 11.547 22.234 2.98 1 84.56 155 ASP B N 1
ATOM 2706 C CA . ASP B 1 155 ? 10.742 23.266 3.613 1 84.56 155 ASP B CA 1
ATOM 2707 C C . ASP B 1 155 ? 9.383 23.406 2.922 1 84.56 155 ASP B C 1
ATOM 2709 O O . ASP B 1 155 ? 9.273 24.062 1.883 1 84.56 155 ASP B O 1
ATOM 2713 N N . LEU B 1 156 ? 8.352 22.828 3.551 1 88.56 156 LEU B N 1
ATOM 2714 C CA . LEU B 1 156 ? 7.039 22.75 2.926 1 88.56 156 LEU B CA 1
ATOM 2715 C C . LEU B 1 156 ? 6.461 24.141 2.68 1 88.56 156 LEU B C 1
ATOM 2717 O O . LEU B 1 156 ? 5.922 24.406 1.605 1 88.56 156 LEU B O 1
ATOM 2721 N N . ALA B 1 157 ? 6.621 25.047 3.598 1 88 157 ALA B N 1
ATOM 2722 C CA . ALA B 1 157 ? 6.059 26.391 3.477 1 88 157 ALA B CA 1
ATOM 2723 C C . ALA B 1 157 ? 6.754 27.172 2.373 1 88 157 ALA B C 1
ATOM 2725 O O . ALA B 1 157 ? 6.102 27.875 1.587 1 88 157 ALA B O 1
ATOM 2726 N N . ALA B 1 158 ? 8.055 26.984 2.232 1 87.44 158 ALA B N 1
ATOM 2727 C CA . ALA B 1 158 ? 8.844 27.812 1.312 1 87.44 158 ALA B CA 1
ATOM 2728 C C . ALA B 1 158 ? 8.898 27.172 -0.074 1 87.44 158 ALA B C 1
ATOM 2730 O O . ALA B 1 158 ? 8.82 27.875 -1.088 1 87.44 158 ALA B O 1
ATOM 2731 N N . GLN B 1 159 ? 8.969 25.891 -0.14 1 89.44 159 GLN B N 1
ATOM 2732 C CA . GLN B 1 159 ? 9.297 25.219 -1.395 1 89.44 159 GLN B CA 1
ATOM 2733 C C . GLN B 1 159 ? 8.078 24.484 -1.96 1 89.44 159 GLN B C 1
ATOM 2735 O O . GLN B 1 159 ? 8.062 24.125 -3.137 1 89.44 159 GLN B O 1
ATOM 2740 N N . HIS B 1 160 ? 7.109 24.234 -1.093 1 93.12 160 HIS B N 1
ATOM 2741 C CA . HIS B 1 160 ? 5.926 23.469 -1.479 1 93.12 160 HIS B CA 1
ATOM 2742 C C . HIS B 1 160 ? 4.66 24.094 -0.886 1 93.12 160 HIS B C 1
ATOM 2744 O O . HIS B 1 160 ? 3.906 23.406 -0.187 1 93.12 160 HIS B O 1
ATOM 2750 N N . SER B 1 161 ? 4.391 25.344 -1.339 1 93.75 161 SER B N 1
ATOM 2751 C CA . SER B 1 161 ? 3.377 26.156 -0.681 1 93.75 161 SER B CA 1
ATOM 2752 C C . SER B 1 161 ? 1.984 25.562 -0.859 1 93.75 161 SER B C 1
ATOM 2754 O O . SER B 1 161 ? 1.15 25.641 0.045 1 93.75 161 SER B O 1
ATOM 2756 N N . THR B 1 162 ? 1.711 25 -2.035 1 94.75 162 THR B N 1
ATOM 2757 C CA . THR B 1 162 ? 0.409 24.375 -2.268 1 94.75 162 THR B CA 1
ATOM 2758 C C . THR B 1 162 ? 0.19 23.203 -1.32 1 94.75 162 THR B C 1
ATOM 2760 O O . THR B 1 162 ? -0.869 23.094 -0.698 1 94.75 162 THR B O 1
ATOM 2763 N N . ALA B 1 163 ? 1.192 22.375 -1.22 1 95.75 163 ALA B N 1
ATOM 2764 C CA . ALA B 1 163 ? 1.112 21.234 -0.299 1 95.75 163 ALA B CA 1
ATOM 2765 C C . ALA B 1 163 ? 0.982 21.719 1.145 1 95.75 163 ALA B C 1
ATOM 2767 O O . ALA B 1 163 ? 0.197 21.156 1.919 1 95.75 163 ALA B O 1
ATOM 2768 N N . HIS B 1 164 ? 1.757 22.75 1.448 1 96.12 164 HIS B N 1
ATOM 2769 C CA . HIS B 1 164 ? 1.719 23.281 2.803 1 96.12 164 HIS B CA 1
ATOM 2770 C C . HIS B 1 164 ? 0.329 23.812 3.148 1 96.12 164 HIS B C 1
ATOM 2772 O O . HIS B 1 164 ? -0.197 23.516 4.227 1 96.12 164 HIS B O 1
ATOM 2778 N N . THR B 1 165 ? -0.272 24.562 2.279 1 96.44 165 THR B N 1
ATOM 2779 C CA . THR B 1 165 ? -1.608 25.109 2.484 1 96.44 165 THR B CA 1
ATOM 2780 C C . THR B 1 165 ? -2.633 23.984 2.648 1 96.44 165 THR B C 1
ATOM 2782 O O . THR B 1 165 ? -3.486 24.047 3.537 1 96.44 165 THR B O 1
ATOM 2785 N N . TYR B 1 166 ? -2.566 23 1.815 1 97.75 166 TYR B N 1
ATOM 2786 C CA . TYR B 1 166 ? -3.439 21.828 1.875 1 97.75 166 TYR B CA 1
ATOM 2787 C C . TYR B 1 166 ? -3.301 21.125 3.213 1 97.75 166 TYR B C 1
ATOM 2789 O O . TYR B 1 166 ? -4.301 20.812 3.865 1 97.75 166 TYR B O 1
ATOM 2797 N N . LEU B 1 167 ? -2.055 20.906 3.654 1 97.88 167 LEU B N 1
ATOM 2798 C CA . LEU B 1 167 ? -1.81 20.203 4.906 1 97.88 167 LEU B CA 1
ATOM 2799 C C . LEU B 1 167 ? -2.307 21.016 6.098 1 97.88 167 LEU B C 1
ATOM 2801 O O . LEU B 1 167 ? -2.852 20.453 7.051 1 97.88 167 LEU B O 1
ATOM 2805 N N . THR B 1 168 ? -2.105 22.281 6.051 1 97.31 168 THR B N 1
ATOM 2806 C CA . THR B 1 168 ? -2.602 23.156 7.105 1 97.31 168 THR B CA 1
ATOM 2807 C C . THR B 1 168 ? -4.121 23.078 7.211 1 97.31 168 THR B C 1
ATOM 2809 O O . THR B 1 168 ? -4.676 23.047 8.312 1 97.31 168 THR B O 1
ATOM 2812 N N . ARG B 1 169 ? -4.777 23.031 6.109 1 97.88 169 ARG B N 1
ATOM 2813 C CA . ARG B 1 169 ? -6.23 22.906 6.074 1 97.88 169 ARG B CA 1
ATOM 2814 C C . ARG B 1 169 ? -6.676 21.578 6.676 1 97.88 169 ARG B C 1
ATOM 2816 O O . ARG B 1 169 ? -7.613 21.547 7.477 1 97.88 169 ARG B O 1
ATOM 2823 N N . VAL B 1 170 ? -6.039 20.469 6.27 1 98.44 170 VAL B N 1
ATOM 2824 C CA . VAL B 1 170 ? -6.375 19.156 6.805 1 98.44 170 VAL B CA 1
ATOM 2825 C C . VAL B 1 170 ? -6.164 19.156 8.32 1 98.44 170 VAL B C 1
ATOM 2827 O O . VAL B 1 170 ? -7.027 18.688 9.07 1 98.44 170 VAL B O 1
ATOM 2830 N N . GLY B 1 171 ? -5.059 19.734 8.773 1 98 171 GLY B N 1
ATOM 2831 C CA . GLY B 1 171 ? -4.715 19.766 10.18 1 98 171 GLY B CA 1
ATOM 2832 C C . GLY B 1 171 ? -5.684 20.578 11.016 1 98 171 GLY B C 1
ATOM 2833 O O . GLY B 1 171 ? -5.824 20.344 12.219 1 98 171 GLY B O 1
ATOM 2834 N N . ALA B 1 172 ? -6.371 21.484 10.414 1 97.81 172 ALA B N 1
ATOM 2835 C CA . ALA B 1 172 ? -7.289 22.391 11.117 1 97.81 172 ALA B CA 1
ATOM 2836 C C . ALA B 1 172 ? -8.672 21.766 11.25 1 97.81 172 ALA B C 1
ATOM 2838 O O . ALA B 1 172 ? -9.523 22.266 11.977 1 97.81 172 ALA B O 1
ATOM 2839 N N . SER B 1 173 ? -8.891 20.672 10.508 1 98 173 SER B N 1
ATOM 2840 C CA . SER B 1 173 ? -10.188 20.016 10.625 1 98 173 SER B CA 1
ATOM 2841 C C . SER B 1 173 ? -10.406 19.453 12.023 1 98 173 SER B C 1
ATOM 2843 O O . SER B 1 173 ? -9.453 19.016 12.68 1 98 173 SER B O 1
ATOM 2845 N N . ASP B 1 174 ? -11.656 19.391 12.477 1 97.69 174 ASP B N 1
ATOM 2846 C CA . ASP B 1 174 ? -11.984 18.938 13.828 1 97.69 174 ASP B CA 1
ATOM 2847 C C . ASP B 1 174 ? -11.492 17.516 14.07 1 97.69 174 ASP B C 1
ATOM 2849 O O . ASP B 1 174 ? -10.938 17.219 15.133 1 97.69 174 ASP B O 1
ATOM 2853 N N . ALA B 1 175 ? -11.664 16.672 13.141 1 97.81 175 ALA B N 1
ATOM 2854 C CA . ALA B 1 175 ? -11.289 15.273 13.273 1 97.81 175 ALA B CA 1
ATOM 2855 C C . ALA B 1 175 ? -9.781 15.133 13.492 1 97.81 175 ALA B C 1
ATOM 2857 O O . ALA B 1 175 ? -9.344 14.391 14.375 1 97.81 175 ALA B O 1
ATOM 2858 N N . VAL B 1 176 ? -9 15.875 12.703 1 98.06 176 VAL B N 1
ATOM 2859 C CA . VAL B 1 176 ? -7.547 15.75 12.766 1 98.06 176 VAL B CA 1
ATOM 2860 C C . VAL B 1 176 ? -7.031 16.438 14.031 1 98.06 176 VAL B C 1
ATOM 2862 O O . VAL B 1 176 ? -6.133 15.922 14.703 1 98.06 176 VAL B O 1
ATOM 2865 N N . ARG B 1 177 ? -7.637 17.531 14.406 1 96.94 177 ARG B N 1
ATOM 2866 C CA . ARG B 1 177 ? -7.242 18.234 15.617 1 96.94 177 ARG B CA 1
ATOM 2867 C C . ARG B 1 177 ? -7.469 17.375 16.859 1 96.94 177 ARG B C 1
ATOM 2869 O O . ARG B 1 177 ? -6.574 17.234 17.688 1 96.94 177 ARG B O 1
ATOM 2876 N N . SER B 1 178 ? -8.633 16.828 16.922 1 96.31 178 SER B N 1
ATOM 2877 C CA . SER B 1 178 ? -8.961 15.984 18.062 1 96.31 178 SER B CA 1
ATOM 2878 C C . SER B 1 178 ? -8.031 14.773 18.141 1 96.31 178 SER B C 1
ATOM 2880 O O . SER B 1 178 ? -7.59 14.398 19.234 1 96.31 178 SER B O 1
ATOM 2882 N N . ALA B 1 179 ? -7.746 14.18 17 1 97.06 179 ALA B N 1
ATOM 2883 C CA . ALA B 1 179 ? -6.875 13.016 16.938 1 97.06 179 ALA B CA 1
ATOM 2884 C C . ALA B 1 179 ? -5.449 13.375 17.344 1 97.06 179 ALA B C 1
ATOM 2886 O O . ALA B 1 179 ? -4.789 12.602 18.047 1 97.06 179 ALA B O 1
ATOM 2887 N N . GLN B 1 180 ? -5.008 14.531 16.906 1 95.19 180 GLN B N 1
ATOM 2888 C CA . GLN B 1 180 ? -3.666 14.984 17.266 1 95.19 180 GLN B CA 1
ATOM 2889 C C . GLN B 1 180 ? -3.547 15.227 18.766 1 95.19 180 GLN B C 1
ATOM 2891 O O . GLN B 1 180 ? -2.527 14.891 19.375 1 95.19 180 GLN B O 1
ATOM 2896 N N . GLU B 1 181 ? -4.559 15.805 19.281 1 94.06 181 GLU B N 1
ATOM 2897 C CA . GLU B 1 181 ? -4.566 16.031 20.734 1 94.06 181 GLU B CA 1
ATOM 2898 C C . GLU B 1 181 ? -4.48 14.719 21.5 1 94.06 181 GLU B C 1
ATOM 2900 O O . GLU B 1 181 ? -3.746 14.617 22.484 1 94.06 181 GLU B O 1
ATOM 2905 N N . LYS B 1 182 ? -5.207 13.797 21.047 1 93.5 182 LYS B N 1
ATOM 2906 C CA . LYS B 1 182 ? -5.195 12.484 21.688 1 93.5 182 LYS B CA 1
ATOM 2907 C C . LYS B 1 182 ? -3.826 11.82 21.578 1 93.5 182 LYS B C 1
ATOM 2909 O O . LYS B 1 182 ? -3.326 11.234 22.531 1 93.5 182 LYS B O 1
ATOM 2914 N N . LEU B 1 183 ? -3.219 11.852 20.391 1 93 183 LEU B N 1
ATOM 2915 C CA . LEU B 1 183 ? -1.931 11.219 20.141 1 93 183 LEU B CA 1
ATOM 2916 C C . LEU B 1 183 ? -0.836 11.852 20.984 1 93 183 LEU B C 1
ATOM 2918 O O . LEU B 1 183 ? 0.055 11.148 21.484 1 93 183 LEU B O 1
ATOM 2922 N N . LEU B 1 184 ? -0.947 13.172 21.188 1 89.88 184 LEU B N 1
ATOM 2923 C CA . LEU B 1 184 ? 0.151 13.914 21.797 1 89.88 184 LEU B CA 1
ATOM 2924 C C . LEU B 1 184 ? -0.164 14.25 23.25 1 89.88 184 LEU B C 1
ATOM 2926 O O . LEU B 1 184 ? 0.602 14.953 23.906 1 89.88 184 LEU B O 1
ATOM 2930 N N . ALA B 1 185 ? -1.278 13.82 23.734 1 85.12 185 ALA B N 1
ATOM 2931 C CA . ALA B 1 185 ? -1.76 14.172 25.062 1 85.12 185 ALA B CA 1
ATOM 2932 C C . ALA B 1 185 ? -0.68 13.938 26.109 1 85.12 185 ALA B C 1
ATOM 2934 O O . ALA B 1 185 ? -0.428 14.805 26.953 1 85.12 185 ALA B O 1
ATOM 2935 N N . ASP B 1 186 ? 0.076 12.828 26.125 1 79.06 186 ASP B N 1
ATOM 2936 C CA . ASP B 1 186 ? 0.992 12.531 27.219 1 79.06 186 ASP B CA 1
ATOM 2937 C C . ASP B 1 186 ? 2.445 12.727 26.797 1 79.06 186 ASP B C 1
ATOM 2939 O O . ASP B 1 186 ? 3.357 12.656 27.625 1 79.06 186 ASP B O 1
ATOM 2943 N N . VAL B 1 187 ? 2.844 13.023 25.609 1 82 187 VAL B N 1
ATOM 2944 C CA . VAL B 1 187 ? 4.238 12.992 25.188 1 82 187 VAL B CA 1
ATOM 2945 C C . VAL B 1 187 ? 4.574 14.281 24.438 1 82 187 VAL B C 1
ATOM 2947 O O . VAL B 1 187 ? 5.734 14.695 24.406 1 82 187 VAL B O 1
ATOM 2950 N N . GLY B 1 188 ? 3.758 15 23.828 1 80.75 188 GLY B N 1
ATOM 2951 C CA . GLY B 1 188 ? 3.969 16.219 23.078 1 80.75 188 GLY B CA 1
ATOM 2952 C C . GLY B 1 188 ? 4.672 16 21.75 1 80.75 188 GLY B C 1
ATOM 2953 O O . GLY B 1 188 ? 4.91 14.852 21.359 1 80.75 188 GLY B O 1
ATOM 2954 N N . ALA B 1 189 ? 5.109 17.109 21.031 1 83.62 189 ALA B N 1
ATOM 2955 C CA . ALA B 1 189 ? 5.676 17.125 19.688 1 83.62 189 ALA B CA 1
ATOM 2956 C C . ALA B 1 189 ? 7.086 16.547 19.672 1 83.62 189 ALA B C 1
ATOM 2958 O O . ALA B 1 189 ? 7.488 15.891 18.719 1 83.62 189 ALA B O 1
ATOM 2959 N N . PRO B 1 190 ? 7.816 16.672 20.75 1 87.81 190 PRO B N 1
ATOM 2960 C CA . PRO B 1 190 ? 9.172 16.109 20.734 1 87.81 190 PRO B CA 1
ATOM 2961 C C . PRO B 1 190 ? 9.172 14.578 20.641 1 87.81 190 PRO B C 1
ATOM 2963 O O . PRO B 1 190 ? 10.062 14 20.016 1 87.81 190 PRO B O 1
ATOM 2966 N N . ALA B 1 191 ? 8.156 13.992 21.188 1 88.62 191 ALA B N 1
ATOM 2967 C CA . ALA B 1 191 ? 8.07 12.531 21.109 1 88.62 191 ALA B CA 1
ATOM 2968 C C . ALA B 1 191 ? 7.832 12.078 19.672 1 88.62 191 ALA B C 1
ATOM 2970 O O . ALA B 1 191 ? 8.391 11.07 19.234 1 88.62 191 ALA B O 1
ATOM 2971 N N . LEU B 1 192 ? 7.039 12.805 19 1 91.5 192 LEU B N 1
ATOM 2972 C CA . LEU B 1 192 ? 6.77 12.5 17.594 1 91.5 192 LEU B CA 1
ATOM 2973 C C . LEU B 1 192 ? 8.039 12.609 16.766 1 91.5 192 LEU B C 1
ATOM 2975 O O . LEU B 1 192 ? 8.312 11.75 15.914 1 91.5 192 LEU B O 1
ATOM 2979 N N . LYS B 1 193 ? 8.781 13.625 17.031 1 91.81 193 LYS B N 1
ATOM 2980 C CA . LYS B 1 193 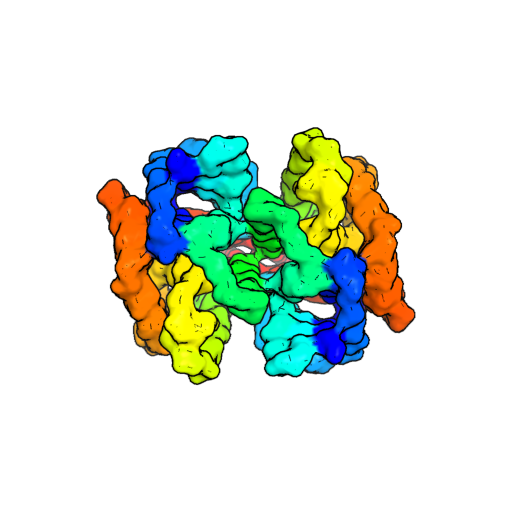? 10.031 13.82 16.328 1 91.81 193 LYS B CA 1
ATOM 2981 C C . LYS B 1 193 ? 10.992 12.656 16.562 1 91.81 193 LYS B C 1
ATOM 2983 O O . LYS B 1 193 ? 11.617 12.156 15.625 1 91.81 193 LYS B O 1
ATOM 2988 N N . THR B 1 194 ? 11.094 12.242 17.781 1 91.81 194 THR B N 1
ATOM 2989 C CA . THR B 1 194 ? 12.016 11.18 18.156 1 91.81 194 THR B CA 1
ATOM 2990 C C . THR B 1 194 ? 11.641 9.867 17.469 1 91.81 194 THR B C 1
ATOM 2992 O O . THR B 1 194 ? 12.5 9.195 16.891 1 91.81 194 THR B O 1
ATOM 2995 N N . VAL B 1 195 ? 10.406 9.57 17.484 1 89 195 VAL B N 1
ATOM 2996 C CA . VAL B 1 195 ? 9.922 8.328 16.891 1 89 195 VAL B CA 1
ATOM 2997 C C . VAL B 1 195 ? 10.125 8.367 15.375 1 89 195 VAL B C 1
ATOM 2999 O O . VAL B 1 195 ? 10.57 7.391 14.773 1 89 195 VAL B O 1
ATOM 3002 N N . PHE B 1 196 ? 9.852 9.461 14.844 1 91.81 196 PHE B N 1
ATOM 3003 C CA . PHE B 1 196 ? 10.008 9.641 13.398 1 91.81 196 PHE B CA 1
ATOM 3004 C C . PHE B 1 196 ? 11.461 9.469 12.984 1 91.81 196 PHE B C 1
ATOM 3006 O O . PHE B 1 196 ? 11.758 8.797 12 1 91.81 196 PHE B O 1
ATOM 3013 N N . GLU B 1 197 ? 12.367 10.062 13.695 1 92.31 197 GLU B N 1
ATOM 3014 C CA . GLU B 1 197 ? 13.789 9.977 13.391 1 92.31 197 GLU B CA 1
ATOM 3015 C C . GLU B 1 197 ? 14.305 8.555 13.57 1 92.31 197 GLU B C 1
ATOM 3017 O O . GLU B 1 197 ? 15.18 8.102 12.828 1 92.31 197 GLU B O 1
ATOM 3022 N N . GLN B 1 198 ? 13.789 7.863 14.547 1 89.94 198 GLN B N 1
ATOM 3023 C CA . GLN B 1 198 ? 14.148 6.465 14.742 1 89.94 198 GLN B CA 1
ATOM 3024 C C . GLN B 1 198 ? 13.688 5.609 13.562 1 89.94 198 GLN B C 1
ATOM 3026 O O . GLN B 1 198 ? 14.438 4.766 13.07 1 89.94 198 GLN B O 1
ATOM 3031 N N . ASP B 1 199 ? 12.508 5.84 13.117 1 89.88 199 ASP B N 1
ATOM 3032 C CA . ASP B 1 199 ? 11.984 5.105 11.969 1 89.88 199 ASP B CA 1
ATOM 3033 C C . ASP B 1 199 ? 12.789 5.402 10.711 1 89.88 199 ASP B C 1
ATOM 3035 O O . ASP B 1 199 ? 13.062 4.504 9.914 1 89.88 199 ASP B O 1
ATOM 3039 N N . ALA B 1 200 ? 13.094 6.629 10.547 1 91.12 200 ALA B N 1
ATOM 3040 C CA . ALA B 1 200 ? 13.898 7.027 9.391 1 91.12 200 ALA B CA 1
ATOM 3041 C C . ALA B 1 200 ? 15.258 6.336 9.398 1 91.12 200 ALA B C 1
ATOM 3043 O O . ALA B 1 200 ? 15.711 5.828 8.367 1 91.12 200 ALA B O 1
ATOM 3044 N N . ALA B 1 201 ? 15.891 6.332 10.562 1 89.38 201 ALA B N 1
ATOM 3045 C CA . ALA B 1 201 ? 17.203 5.691 10.695 1 89.38 201 ALA B CA 1
ATOM 3046 C C . ALA B 1 201 ? 17.109 4.203 10.375 1 89.38 201 ALA B C 1
ATOM 3048 O O . ALA B 1 201 ? 17.984 3.656 9.703 1 89.38 201 ALA B O 1
ATOM 3049 N N . GLN B 1 202 ? 16.094 3.613 10.836 1 85.38 202 GLN B N 1
ATOM 3050 C CA . GLN B 1 202 ? 15.906 2.186 10.594 1 85.38 202 GLN B CA 1
ATOM 3051 C C . GLN B 1 202 ? 15.664 1.905 9.117 1 85.38 202 GLN B C 1
ATOM 3053 O O . GLN B 1 202 ? 16.219 0.955 8.555 1 85.38 202 GLN B O 1
ATOM 3058 N N . TYR B 1 203 ? 14.828 2.67 8.492 1 86.75 203 TYR B N 1
ATOM 3059 C CA . TYR B 1 203 ? 14.539 2.516 7.074 1 86.75 203 TYR B CA 1
ATOM 3060 C C . TYR B 1 203 ? 15.797 2.682 6.238 1 86.75 203 TYR B C 1
ATOM 3062 O O . TYR B 1 203 ? 16.062 1.883 5.336 1 86.75 203 TYR B O 1
ATOM 3070 N N . GLN B 1 204 ? 16.578 3.615 6.539 1 83.88 204 GLN B N 1
ATOM 3071 C CA . GLN B 1 204 ? 17.781 3.918 5.781 1 83.88 204 GLN B CA 1
ATOM 3072 C C . GLN B 1 204 ? 18.844 2.836 5.977 1 83.88 204 GLN B C 1
ATOM 3074 O O . GLN B 1 204 ? 19.562 2.488 5.039 1 83.88 204 GLN B O 1
ATOM 3079 N N . ALA B 1 205 ? 18.859 2.24 7.141 1 78.31 205 ALA B N 1
ATOM 3080 C CA . ALA B 1 205 ? 19.828 1.188 7.438 1 78.31 205 ALA B CA 1
ATOM 3081 C C . ALA B 1 205 ? 19.484 -0.103 6.703 1 78.31 205 ALA B C 1
ATOM 3083 O O . ALA B 1 205 ? 20.359 -0.912 6.406 1 78.31 205 ALA B O 1
ATOM 3084 N N . ALA B 1 206 ? 18.25 -0.297 6.422 1 72.81 206 ALA B N 1
ATOM 3085 C CA . ALA B 1 206 ? 17.781 -1.528 5.789 1 72.81 206 ALA B CA 1
ATOM 3086 C C . ALA B 1 206 ? 18 -1.48 4.277 1 72.81 206 ALA B C 1
ATOM 3088 O O . ALA B 1 206 ? 17.859 -2.496 3.594 1 72.81 206 ALA B O 1
ATOM 3089 N N . GLN B 1 207 ? 18.359 -0.404 3.779 1 68.75 207 GLN B N 1
ATOM 3090 C CA . GLN B 1 207 ? 18.578 -0.28 2.342 1 68.75 207 GLN B CA 1
ATOM 3091 C C . GLN B 1 207 ? 19.891 -0.933 1.923 1 68.75 207 GLN B C 1
ATOM 3093 O O . GLN B 1 207 ? 20.875 -0.898 2.668 1 68.75 207 GLN B O 1
ATOM 3098 N N . PRO B 1 208 ? 19.781 -1.973 0.888 1 57.16 208 PRO B N 1
ATOM 3099 C CA . PRO B 1 208 ? 21.016 -2.66 0.49 1 57.16 208 PRO B CA 1
ATOM 3100 C C . PRO B 1 208 ? 22.172 -1.701 0.273 1 57.16 208 PRO B C 1
ATOM 3102 O O . PRO B 1 208 ? 21.984 -0.583 -0.212 1 57.16 208 PRO B O 1
ATOM 3105 N N . ARG B 1 209 ? 23.328 -2.076 1.061 1 48.88 209 ARG B N 1
ATOM 3106 C CA . ARG B 1 209 ? 24.594 -1.375 0.819 1 48.88 209 ARG B CA 1
ATOM 3107 C C . ARG B 1 209 ? 25.25 -1.863 -0.466 1 48.88 209 ARG B C 1
ATOM 3109 O O . ARG B 1 209 ? 25.281 -3.066 -0.733 1 48.88 209 ARG B O 1
ATOM 3116 N N . LEU B 1 210 ? 25.156 -1.126 -1.551 1 44.03 210 LEU B N 1
ATOM 3117 C CA . LEU B 1 210 ? 25.922 -1.557 -2.719 1 44.03 210 LEU B CA 1
ATOM 3118 C C . LEU B 1 210 ? 27.328 -1.996 -2.318 1 44.03 210 LEU B C 1
ATOM 3120 O O . LEU B 1 210 ? 27.922 -1.431 -1.398 1 44.03 210 LEU B O 1
ATOM 3124 N N . PRO B 1 211 ? 27.75 -3.172 -2.744 1 40.06 211 PRO B N 1
ATOM 3125 C CA . PRO B 1 211 ? 29.125 -3.607 -2.49 1 40.06 211 PRO B CA 1
ATOM 3126 C C . PRO B 1 211 ? 30.141 -2.498 -2.73 1 40.06 211 PRO B C 1
ATOM 3128 O O . PRO B 1 211 ? 30 -1.704 -3.662 1 40.06 211 PRO B O 1
ATOM 3131 N N . GLN B 1 212 ? 30.812 -2.016 -1.681 1 35.34 212 GLN B N 1
ATOM 3132 C CA . GLN B 1 212 ? 31.969 -1.147 -1.888 1 35.34 212 GLN B CA 1
ATOM 3133 C C . GLN B 1 212 ? 33 -1.819 -2.779 1 35.34 212 GLN B C 1
ATOM 3135 O O . GLN B 1 212 ? 33.281 -3.016 -2.645 1 35.34 212 GLN B O 1
ATOM 3140 N N . PRO B 1 213 ? 33.219 -1.258 -3.91 1 37.44 213 PRO B N 1
ATOM 3141 C CA . PRO B 1 213 ? 34.344 -1.857 -4.625 1 37.44 213 PRO B CA 1
ATOM 3142 C C . PRO B 1 213 ? 35.531 -2.168 -3.707 1 37.44 213 PRO B C 1
ATOM 3144 O O . PRO B 1 213 ? 35.812 -1.396 -2.791 1 37.44 213 PRO B O 1
ATOM 3147 N N . GLY B 1 214 ? 35.688 -3.316 -3.441 1 32.41 214 GLY B N 1
ATOM 3148 C CA . GLY B 1 214 ? 36.906 -3.68 -2.705 1 32.41 214 GLY B CA 1
ATOM 3149 C C . GLY B 1 214 ? 38.125 -2.896 -3.137 1 32.41 214 GLY B C 1
ATOM 3150 O O . GLY B 1 214 ? 38.25 -2.549 -4.312 1 32.41 214 GLY B O 1
ATOM 3151 N N . LYS B 1 215 ? 38.719 -2.184 -2.193 1 32.91 215 LYS B N 1
ATOM 3152 C CA . LYS B 1 215 ? 40.062 -1.671 -2.471 1 32.91 215 LYS B CA 1
ATOM 3153 C C . LYS B 1 215 ? 40.938 -2.742 -3.111 1 32.91 215 LYS B C 1
ATOM 3155 O O . LYS B 1 215 ? 41.125 -3.822 -2.545 1 32.91 215 LYS B O 1
ATOM 3160 N N . ARG B 1 216 ? 40.938 -2.725 -4.43 1 27.66 216 ARG B N 1
ATOM 3161 C CA . ARG B 1 216 ? 42.031 -3.498 -5.035 1 27.66 216 ARG B CA 1
ATOM 3162 C C . ARG B 1 216 ? 43.344 -3.287 -4.285 1 27.66 216 ARG B C 1
ATOM 3164 O O . ARG B 1 216 ? 43.781 -2.152 -4.125 1 27.66 216 ARG B O 1
ATOM 3171 N N . ASN B 1 217 ? 43.5 -4.117 -3.324 1 27.27 217 ASN B N 1
ATOM 3172 C CA . ASN B 1 217 ? 44.906 -4.215 -2.898 1 27.27 217 ASN B CA 1
ATOM 3173 C C . ASN B 1 217 ? 45.875 -4.152 -4.086 1 27.27 217 ASN B C 1
ATOM 3175 O O . ASN B 1 217 ? 45.844 -5.039 -4.941 1 27.27 217 ASN B O 1
ATOM 3179 N N . ILE B 1 218 ? 46.219 -2.943 -4.5 1 24.17 218 ILE B N 1
ATOM 3180 C CA . ILE B 1 218 ? 47.5 -2.898 -5.227 1 24.17 218 ILE B CA 1
ATOM 3181 C C . ILE B 1 218 ? 48.625 -3.33 -4.301 1 24.17 218 ILE B C 1
ATOM 3183 O O . ILE B 1 218 ? 48.688 -2.939 -3.133 1 24.17 218 ILE B O 1
#

Nearest PDB structures (foldseek):
  5y6l-assembly1_A  TM=7.676E-01  e=1.654E-09  Homo sapiens
  4bl7-assembly1_A  TM=7.810E-01  e=8.257E-09  Homo sapiens
  4bvx-assembly1_A  TM=7.744E-01  e=2.372E-08  Homo sapiens
  5f8b-assembly1_A  TM=8.128E-01  e=1.280E-04  Aspergillus fumigatus Af293
  5lol-assembly1_A  TM=6.715E-01  e=4.029E-05  Arabidopsis thaliana

pLDDT: mean 86.93, std 14.7, range [23.78, 98.69]

Organism: Haematococcus lacustris (NCBI:txid44745)

Secondary structure (DSSP, 8-state):
-EEEEE-TT-HHHHHHHHHHHHTT--EEEEE-SGGG---EETTEE---EEEPTTS-EE--HHHHHHHHSPPPSSHHHHHHHHHHHHHIIIIIHHHHHHHTT-S--HHHHHHHHHHHHHHHH-SSSBTTBSS--HHHHHHHHHHHHHHHS-BTTB-HHHH-HHHHHHHHHHHHSHHHHHHHHHHHTTTHHHHHHHHHHHHHHHHHHTS-----------/-EEEEE-TT-HHHHHHHHHHHHTT--EEEEE-SGGG-S-EETTEE---EEEPTTS-EE--HHHHHHHHSPPPSSHHHHHHHHHHHHHIIIIIHHHHHHHTT-S--HHHHHHHHHHHHHHHH-SSSBTTBSS--HHHHHHHHHHHHHHHS-BTTB-HHHH-HHHHHHHHHHHHSHHHHHHHHHHHTTTHHHHHHHHHHHHHHHHHHTS-----------

Sequence (436 aa):
MAQLFCRPGDCQALKGLAAAALSNISLDLVTDVQALSVSSTSLGPGTLRLRVTNGATVSEPNAIAKLLGPEPSNAEAAVLIHSWLEWDVSTLQPATLLSVGSQQAPALAAALNHLTSCLSSLSGPWLLGEQLSVSDVVVYSTLLPLLLHPIPAADLAAQHSTAHTYLTRVGASDAVRSAQEKLLADVGAPALKTVFEQDAAQYQAAQPRLPQPGKRNIMAQLFCRPGDCQALKGLAAAALSNISLDLVTDVQALSVSSTSLGPGTLRLRVTNGATVSEPNAIAKLLGPEPSNAEAAVLIHSWLEWDVSTLQPATLLSVGSQQAPALAAALNHLTSCLSSLSGPWLLGEQLSVSDVVVYSTLLPLLLHPIPAADLAAQHSTAHTYLTRVGASDAVRSAQEKLLADVGAPALKTVFEQDAAQYQAAQPRLPQPGKRNI

Radius of gyration: 21.14 Å; Cα contacts (8 Å, |Δi|>4): 751; chains: 2; bounding box: 67×54×54 Å

Solvent-accessible surface area (backbone atoms only — not comparable to full-atom values): 22863 Å² total; per-residue (Å²): 120,36,36,38,36,24,42,70,26,40,46,60,52,39,19,31,41,20,13,14,40,68,47,71,45,77,68,46,76,42,73,48,72,85,73,27,76,79,42,78,38,64,70,30,67,29,44,38,39,34,39,41,80,88,65,52,73,47,49,44,46,66,28,42,12,57,65,40,18,66,78,58,91,44,72,68,50,42,38,51,37,40,35,45,51,51,44,36,56,37,28,45,46,54,20,54,34,61,27,64,94,29,75,66,25,69,61,34,52,52,46,48,48,50,52,34,55,53,55,72,71,42,90,28,91,31,86,76,18,83,44,86,48,54,45,44,42,42,54,42,29,66,44,40,60,47,72,79,47,64,41,86,39,46,42,43,70,80,76,32,47,66,47,34,54,48,43,52,53,54,52,68,34,68,31,37,39,54,24,49,48,62,58,29,65,87,63,37,70,67,32,28,49,53,44,49,51,51,41,20,53,50,29,59,65,67,38,70,70,70,80,68,77,70,78,72,79,121,119,36,36,38,36,23,41,68,27,39,47,60,52,38,18,30,41,20,14,13,41,68,48,71,45,76,69,46,80,40,72,46,72,84,74,24,74,79,42,77,37,66,72,30,64,28,46,38,39,34,39,41,82,88,66,51,72,48,47,44,46,67,28,44,11,57,65,40,17,65,77,60,90,44,71,68,50,41,38,53,37,39,34,46,51,49,44,38,56,36,28,44,46,55,22,53,35,60,30,64,94,30,75,65,26,68,59,33,51,51,48,48,51,50,51,36,55,52,56,72,70,42,91,27,90,30,88,75,18,82,43,87,48,53,44,45,43,41,55,40,31,67,45,41,61,46,71,80,49,63,43,86,38,46,41,44,70,81,77,33,46,66,48,36,53,47,44,52,52,52,52,67,34,69,32,39,40,54,22,48,48,63,58,30,65,88,60,37,71,66,33,28,50,52,42,50,53,50,41,20,52,49,30,61,66,68,37,69,72,70,80,68,77,69,77,72,81,122

Foldseek 3Di:
DKEKEFAQLALLVLLLQLQLLQVVHDYHYDHDQPPAQDDADLLGGQGMWMADPVGDIDRHSLVSSQVNHDDAPDPVSVVLLVVLSVCCVPQQLLLLLQPPPDLARVSNVVSLVVVLVQCVPECALDNSHPDDTSSLSSNLSSCVLCLLPPDNRDDCVPSPVSSNVSSVVSCPDPSSVVSVCVSQVPPHSVSNNVVSNVSSVVSVVSPDDPPDPPPPPD/DKEKEFAFLALLVLLLQLQLLQVVHDYHYDHDQPPAQPDADLLGGQGMWMADPVGDIDRHSLVSSQVNHDDAPDPVSVVLLVVLSVCCVPQQLLLLLQPPPDLARVSNVVSLVVVLVQCVPECALDNSHPDDTSSLSSNLSSCVLCLLPPDNRDDCVPRPVSSNVSSVVSCPDPSSVVSVCVSQVPPHSVSNNVVSNVSSVVSVVSPDDPPDPPPPPD

InterPro domains:
  IPR036282 Glutathione S-transferase, C-terminal domain superfamily [SSF47616] (72-182)